Protein AF-0000000080183800 (afdb_homodimer)

Sequence (540 aa):
MGIPVVDNLAEAANAARVVITVLPSIESLNAVCAQLKRCRDRRTRYLVDVSTLPADAKAEAAASLQPAGITLLDCPIIGTSAQAYGRDVVVCASGPRAGIEAIKCVLDTFSKRVEYMGELGAGANMKLVANHLVTVHNAVTAEAINLAQRLGIDPEMAVDVLAGTGASSRQLELRGPMMASGTYKPMTATVATFVKDVDLISELVCATNSPAPLLTTAADLYRAAEAIGFGGHDVSAIHAVYARLPRPHGQHAAVRDHHPEPDGIAHAQRMGIPVVDNLAEAANAARVVITVLPSIESLNAVCAQLKRCRDRRTRYLVDVSTLPADAKAEAAASLQPAGITLLDCPIIGTSAQAYGRDVVVCASGPRAGIEAIKCVLDTFSKRVEYMGELGAGANMKLVANHLVTVHNAVTAEAINLAQRLGIDPEMAVDVLAGTGASSRQLELRGPMMASGTYKPMTATVATFVKDVDLISELVCATNSPAPLLTTAADLYRAAEAIGFGGHDVSAIHAVYARLPRPHGQHAAVRDHHPEPDGIAHAQR

Radius of gyration: 26.42 Å; Cα contacts (8 Å, |Δi|>4): 986; chains: 2; bounding box: 60×90×52 Å

Nearest PDB structures (foldseek):
  3cky-assembly2_D  TM=9.079E-01  e=7.388E-16  unclassified
  3g0o-assembly1_A  TM=9.224E-01  e=1.596E-15  Salmonella enterica subsp. enterica serovar Typhimurium
  3cky-assembly1_A  TM=8.266E-01  e=1.429E-16  unclassified
  6smz-assembly1_B  TM=6.010E-01  e=1.409E-11  Escherichia coli K-12
  6smy-assembly1_D  TM=5.849E-01  e=1.483E-11  Escherichia coli K-12

Solvent-accessible surface area (backbone atoms only — not comparable to full-atom values): 28570 Å² total; per-residue (Å²): 134,76,79,74,85,54,95,50,60,69,66,47,39,54,71,22,48,64,44,79,44,79,47,94,43,70,68,52,49,51,50,52,52,55,52,56,63,64,46,82,65,67,48,41,42,34,38,38,34,37,36,91,51,58,34,68,58,52,52,54,51,30,61,70,31,46,88,66,62,27,44,53,32,31,35,19,59,43,56,47,69,72,30,32,76,68,26,56,16,36,28,29,29,13,21,62,64,70,59,52,62,73,44,41,73,65,54,55,72,35,25,66,41,80,43,79,55,43,56,67,24,39,7,33,50,51,44,42,40,37,48,51,39,35,52,37,46,41,46,48,42,32,43,36,46,48,46,35,45,66,71,68,41,59,40,59,58,49,44,61,58,36,54,75,35,53,38,19,28,43,37,38,63,68,32,33,60,19,42,48,67,28,55,29,57,80,76,76,50,33,27,46,56,50,44,53,48,44,51,55,40,50,51,49,29,60,76,55,69,36,84,48,70,57,54,55,53,37,42,52,47,40,49,50,18,37,73,75,70,38,29,84,33,17,46,41,41,44,29,50,62,58,44,70,46,86,42,90,87,67,62,60,62,67,73,65,54,74,74,80,74,76,84,74,76,79,72,79,79,128,133,77,78,74,84,56,95,50,61,67,68,47,41,56,70,22,50,64,44,78,44,80,45,94,42,70,66,52,49,52,51,51,52,54,52,57,62,65,45,82,65,67,47,41,44,34,39,40,34,36,34,92,53,58,34,67,58,52,51,54,51,29,60,68,30,47,88,68,60,28,44,55,32,31,37,19,60,43,56,47,70,72,31,32,75,68,27,57,17,38,29,28,29,12,19,62,64,69,60,51,63,74,44,40,74,65,54,54,71,36,24,67,40,80,42,82,53,44,54,66,25,38,6,33,51,51,45,42,41,36,48,51,39,33,51,38,47,42,46,47,41,33,43,38,46,49,46,34,44,67,70,69,42,57,39,59,57,49,44,59,57,36,54,76,34,54,39,20,29,44,36,37,63,69,33,31,60,20,43,48,68,32,54,29,57,80,76,76,51,33,28,47,55,52,46,52,50,44,52,54,40,50,51,51,29,60,76,55,69,38,84,48,69,57,54,56,52,34,43,53,48,40,50,50,20,35,73,76,69,38,30,81,31,16,46,41,41,44,28,51,63,57,43,70,45,85,40,90,86,68,62,58,61,67,72,62,64,74,69,72,74,75,85,75,74,81,72,77,79,128

Structure (mmCIF, N/CA/C/O backbone):
data_AF-0000000080183800-model_v1
#
loop_
_entity.id
_entity.type
_entity.pdbx_description
1 polymer Dehydrogenase/oxidoreductase
#
loop_
_atom_site.group_PDB
_atom_site.id
_atom_site.type_symbol
_atom_site.label_atom_id
_atom_site.label_alt_id
_atom_site.label_comp_id
_atom_site.label_asym_id
_atom_site.label_entity_id
_atom_site.label_seq_id
_atom_site.pdbx_PDB_ins_code
_atom_site.Cartn_x
_atom_site.Cartn_y
_atom_site.Cartn_z
_atom_site.occupancy
_atom_site.B_iso_or_equiv
_atom_site.auth_seq_id
_atom_site.auth_comp_id
_atom_site.auth_asym_id
_atom_site.auth_atom_id
_atom_site.pdbx_PDB_model_num
ATOM 1 N N . MET A 1 1 ? -12.547 -18.594 -31.312 1 25.58 1 MET A N 1
ATOM 2 C CA . MET A 1 1 ? -12.305 -19.922 -30.734 1 25.58 1 MET A CA 1
ATOM 3 C C . MET A 1 1 ? -12.57 -19.906 -29.234 1 25.58 1 MET A C 1
ATOM 5 O O . MET A 1 1 ? -11.836 -19.266 -28.469 1 25.58 1 MET A O 1
ATOM 9 N N . GLY A 1 2 ? -13.734 -19.906 -28.875 1 31.36 2 GLY A N 1
ATOM 10 C CA . GLY A 1 2 ? -14.328 -19.719 -27.562 1 31.36 2 GLY A CA 1
ATOM 11 C C . GLY A 1 2 ? -13.883 -20.766 -26.547 1 31.36 2 GLY A C 1
ATOM 12 O O . GLY A 1 2 ? -13.844 -21.953 -26.859 1 31.36 2 GLY A O 1
ATOM 13 N N . ILE A 1 3 ? -12.867 -20.5 -25.734 1 39.16 3 ILE A N 1
ATOM 14 C CA . ILE A 1 3 ? -12.594 -21.469 -24.672 1 39.16 3 ILE A CA 1
ATOM 15 C C . ILE A 1 3 ? -13.898 -21.844 -23.984 1 39.16 3 ILE A C 1
ATOM 17 O O . ILE A 1 3 ? -14.57 -20.984 -23.391 1 39.16 3 ILE A O 1
ATOM 21 N N . PRO A 1 4 ? -14.445 -22.953 -24.359 1 39.62 4 PRO A N 1
ATOM 22 C CA . PRO A 1 4 ? -15.68 -23.328 -23.656 1 39.62 4 PRO A CA 1
ATOM 23 C C . PRO A 1 4 ? -15.477 -23.453 -22.141 1 39.62 4 PRO A C 1
ATOM 25 O O . PRO A 1 4 ? -14.492 -24.031 -21.688 1 39.62 4 PRO A O 1
ATOM 28 N N . VAL A 1 5 ? -15.883 -22.547 -21.422 1 44.22 5 VAL A N 1
ATOM 29 C CA . VAL A 1 5 ? -16.016 -22.734 -19.969 1 44.22 5 VAL A CA 1
ATOM 30 C C . VAL A 1 5 ? -16.938 -23.922 -19.688 1 44.22 5 VAL A C 1
ATOM 32 O O . VAL A 1 5 ? -18.094 -23.953 -20.156 1 44.22 5 VAL A O 1
ATOM 35 N N . VAL A 1 6 ? -16.406 -25.125 -19.703 1 47.06 6 VAL A N 1
ATOM 36 C CA . VAL A 1 6 ? -17.25 -26.297 -19.547 1 47.06 6 VAL A CA 1
ATOM 37 C C . VAL A 1 6 ? -17.359 -26.672 -18.078 1 47.06 6 VAL A C 1
ATOM 39 O O . VAL A 1 6 ? -16.391 -26.531 -17.312 1 47.06 6 VAL A O 1
ATOM 42 N N . ASP A 1 7 ? -18.516 -26.812 -17.641 1 48.28 7 ASP A N 1
ATOM 43 C CA . ASP A 1 7 ? -18.844 -27.266 -16.297 1 48.28 7 ASP A CA 1
ATOM 44 C C . ASP A 1 7 ? -18.328 -28.672 -16.047 1 48.28 7 ASP A C 1
ATOM 46 O O . ASP A 1 7 ? -18.109 -29.078 -14.906 1 48.28 7 ASP A O 1
ATOM 50 N N . ASN A 1 8 ? -18.297 -29.438 -17.188 1 48.94 8 ASN A N 1
ATOM 51 C CA . ASN A 1 8 ? -17.844 -30.828 -17.094 1 48.94 8 ASN A CA 1
ATOM 52 C C . ASN A 1 8 ? -16.484 -31.016 -17.781 1 48.94 8 ASN A C 1
ATOM 54 O O . ASN A 1 8 ? -16.375 -30.891 -19 1 48.94 8 ASN A O 1
ATOM 58 N N . LEU A 1 9 ? -15.477 -31.234 -17.047 1 56.25 9 LEU A N 1
ATOM 59 C CA . LEU A 1 9 ? -14.086 -31.312 -17.469 1 56.25 9 LEU A CA 1
ATOM 60 C C . LEU A 1 9 ? -13.883 -32.438 -18.484 1 56.25 9 LEU A C 1
ATOM 62 O O . LEU A 1 9 ? -13.086 -32.281 -19.422 1 56.25 9 LEU A O 1
ATOM 66 N N . ALA A 1 10 ? -14.633 -33.469 -18.297 1 55.59 10 ALA A N 1
ATOM 67 C CA . ALA A 1 10 ? -14.43 -34.625 -19.203 1 55.59 10 ALA A CA 1
ATOM 68 C C . ALA A 1 10 ? -14.734 -34.219 -20.641 1 55.59 10 ALA A C 1
ATOM 70 O O . ALA A 1 10 ? -13.992 -34.562 -21.562 1 55.59 10 ALA A O 1
ATOM 71 N N . GLU A 1 11 ? -15.797 -33.594 -20.797 1 56.75 11 GLU A N 1
ATOM 72 C CA . GLU A 1 11 ? -16.172 -33.188 -22.141 1 56.75 11 GLU A CA 1
ATOM 73 C C . GLU A 1 11 ? -15.227 -32.125 -22.688 1 56.75 11 GLU A C 1
ATOM 75 O O . GLU A 1 11 ? -14.875 -32.156 -23.859 1 56.75 11 GLU A O 1
ATOM 80 N N . ALA A 1 12 ? -14.734 -31.312 -21.844 1 56.81 12 ALA A N 1
ATOM 81 C CA . ALA A 1 12 ? -13.797 -30.281 -22.25 1 56.81 12 ALA A CA 1
ATOM 82 C C . ALA A 1 12 ? -12.461 -30.875 -22.672 1 56.81 12 ALA A C 1
ATOM 84 O O . ALA A 1 12 ? -11.867 -30.453 -23.672 1 56.81 12 ALA A O 1
ATOM 85 N N . ALA A 1 13 ? -12.125 -31.953 -22 1 58.03 13 ALA A N 1
ATOM 86 C CA . ALA A 1 13 ? -10.828 -32.594 -22.203 1 58.03 13 ALA A CA 1
ATOM 87 C C . ALA A 1 13 ? -10.773 -33.344 -23.531 1 58.03 13 ALA A C 1
ATOM 89 O O . ALA A 1 13 ? -9.727 -33.438 -24.172 1 58.03 13 ALA A O 1
ATOM 90 N N . ASN A 1 14 ? -11.945 -33.938 -23.906 1 59.5 14 ASN A N 1
ATOM 91 C CA . ASN A 1 14 ? -11.945 -34.75 -25.109 1 59.5 14 ASN A CA 1
ATOM 92 C C . ASN A 1 14 ? -11.812 -33.906 -26.375 1 59.5 14 ASN A C 1
ATOM 94 O O . ASN A 1 14 ? -11.406 -34.406 -27.422 1 59.5 14 ASN A O 1
ATOM 98 N N . ALA A 1 15 ? -11.922 -32.656 -26.125 1 63.38 15 ALA A N 1
ATOM 99 C CA . ALA A 1 15 ? -12.031 -31.953 -27.391 1 63.38 15 ALA A CA 1
ATOM 100 C C . ALA A 1 15 ? -11.031 -30.797 -27.469 1 63.38 15 ALA A C 1
ATOM 102 O O . ALA A 1 15 ? -10.828 -30.203 -28.531 1 63.38 15 ALA A O 1
ATOM 103 N N . ALA A 1 16 ? -10.148 -30.672 -26.375 1 79.88 16 ALA A N 1
ATOM 104 C CA . ALA A 1 16 ? -9.414 -29.406 -26.453 1 79.88 16 ALA A CA 1
ATOM 105 C C . ALA A 1 16 ? -7.914 -29.641 -26.344 1 79.88 16 ALA A C 1
ATOM 107 O O . ALA A 1 16 ? -7.461 -30.469 -25.547 1 79.88 16 ALA A O 1
ATOM 108 N N . ARG A 1 17 ? -7.18 -29.125 -27.234 1 86.62 17 ARG A N 1
ATOM 109 C CA . ARG A 1 17 ? -5.723 -29.172 -27.188 1 86.62 17 ARG A CA 1
ATOM 110 C C . ARG A 1 17 ? -5.176 -28.438 -25.984 1 86.62 17 ARG A C 1
ATOM 112 O O . ARG A 1 17 ? -4.125 -28.797 -25.453 1 86.62 17 ARG A O 1
ATOM 119 N N . VAL A 1 18 ? -5.93 -27.438 -25.578 1 89.81 18 VAL A N 1
ATOM 120 C CA . VAL A 1 18 ? -5.566 -26.609 -24.422 1 89.81 18 VAL A CA 1
ATOM 121 C C . VAL A 1 18 ? -6.727 -26.562 -23.438 1 89.81 18 VAL A C 1
ATOM 123 O O . VAL A 1 18 ? -7.867 -26.281 -23.812 1 89.81 18 VAL A O 1
ATOM 126 N N . VAL A 1 19 ? -6.43 -26.891 -22.172 1 88.75 19 VAL A N 1
ATOM 127 C CA . VAL A 1 19 ? -7.406 -26.797 -21.078 1 88.75 19 VAL A CA 1
ATOM 128 C C . VAL A 1 19 ? -6.949 -25.75 -20.078 1 88.75 19 VAL A C 1
ATOM 130 O O . VAL A 1 19 ? -5.82 -25.797 -19.578 1 88.75 19 VAL A O 1
ATOM 133 N N . ILE A 1 20 ? -7.797 -24.719 -19.766 1 91 20 ILE A N 1
ATOM 134 C CA . ILE A 1 20 ? -7.492 -23.688 -18.781 1 91 20 ILE A CA 1
ATOM 135 C C . ILE A 1 20 ? -8.289 -23.953 -17.5 1 91 20 ILE A C 1
ATOM 137 O O . ILE A 1 20 ? -9.5 -24.172 -17.562 1 91 20 ILE A O 1
ATOM 141 N N . THR A 1 21 ? -7.598 -23.969 -16.359 1 90.62 21 THR A N 1
ATOM 142 C CA . THR A 1 21 ? -8.281 -24.234 -15.102 1 90.62 21 THR A CA 1
ATOM 143 C C . THR A 1 21 ? -8.094 -23.078 -14.125 1 90.62 21 THR A C 1
ATOM 145 O O . THR A 1 21 ? -7.027 -22.469 -14.078 1 90.62 21 THR A O 1
ATOM 148 N N . VAL A 1 22 ? -9.133 -22.703 -13.391 1 88.75 22 VAL A N 1
ATOM 149 C CA . VAL A 1 22 ? -9.156 -21.828 -12.234 1 88.75 22 VAL A CA 1
ATOM 150 C C . VAL A 1 22 ? -9.836 -22.516 -11.055 1 88.75 22 VAL A C 1
ATOM 152 O O . VAL A 1 22 ? -11.062 -22.578 -10.992 1 88.75 22 VAL A O 1
ATOM 155 N N . LEU A 1 23 ? -9.016 -23.094 -10.219 1 89.56 23 LEU A N 1
ATOM 156 C CA . LEU A 1 23 ? -9.539 -24.031 -9.227 1 89.56 23 LEU A CA 1
ATOM 157 C C . LEU A 1 23 ? -9.297 -23.5 -7.812 1 89.56 23 LEU A C 1
ATOM 159 O O . LEU A 1 23 ? -8.305 -22.812 -7.559 1 89.56 23 LEU A O 1
ATOM 163 N N . PRO A 1 24 ? -10.102 -23.828 -6.836 1 86.38 24 PRO A N 1
ATOM 164 C CA . PRO A 1 24 ? -10.047 -23.266 -5.488 1 86.38 24 PRO A CA 1
ATOM 165 C C . PRO A 1 24 ? -9.047 -23.984 -4.582 1 86.38 24 PRO A C 1
ATOM 167 O O . PRO A 1 24 ? -8.703 -23.484 -3.512 1 86.38 24 PRO A O 1
ATOM 170 N N . SER A 1 25 ? -8.641 -25.219 -5.047 1 91.12 25 SER A N 1
ATOM 171 C CA . SER A 1 25 ? -7.844 -25.984 -4.102 1 91.12 25 SER A CA 1
ATOM 172 C C . SER A 1 25 ? -6.914 -26.953 -4.828 1 91.12 25 SER A C 1
ATOM 174 O O . SER A 1 25 ? -7.09 -27.219 -6.02 1 91.12 25 SER A O 1
ATOM 176 N N . ILE A 1 26 ? -5.977 -27.438 -4.074 1 94.81 26 ILE A N 1
ATOM 177 C CA . ILE A 1 26 ? -5.051 -28.453 -4.574 1 94.81 26 ILE A CA 1
ATOM 178 C C . ILE A 1 26 ? -5.816 -29.719 -4.93 1 94.81 26 ILE A C 1
ATOM 180 O O . ILE A 1 26 ? -5.543 -30.359 -5.957 1 94.81 26 ILE A O 1
ATOM 184 N N . GLU A 1 27 ? -6.797 -30.047 -4.137 1 94.62 27 GLU A N 1
ATOM 185 C CA . GLU A 1 27 ? -7.617 -31.234 -4.379 1 94.62 27 GLU A CA 1
ATOM 186 C C . GLU A 1 27 ? -8.352 -31.125 -5.715 1 94.62 27 GLU A C 1
ATOM 188 O O . GLU A 1 27 ? -8.43 -32.094 -6.461 1 94.62 27 GLU A O 1
ATOM 193 N N . SER A 1 28 ? -8.812 -29.969 -6.004 1 92.38 28 SER A N 1
ATOM 194 C CA . SER A 1 28 ? -9.516 -29.75 -7.266 1 92.38 28 SER A CA 1
ATOM 195 C C . SER A 1 28 ? -8.57 -29.906 -8.453 1 92.38 28 SER A C 1
ATOM 197 O O . SER A 1 28 ? -8.953 -30.469 -9.484 1 92.38 28 SER A O 1
ATOM 199 N N . LEU A 1 29 ? -7.387 -29.406 -8.305 1 94.06 29 LEU A N 1
ATOM 200 C CA . LEU A 1 29 ? -6.402 -29.547 -9.375 1 94.06 29 LEU A CA 1
ATOM 201 C C . LEU A 1 29 ? -6.047 -31.016 -9.602 1 94.06 29 LEU A C 1
ATOM 203 O O . LEU A 1 29 ? -6.008 -31.469 -10.742 1 94.06 29 LEU A O 1
ATOM 207 N N . ASN A 1 30 ? -5.836 -31.734 -8.516 1 95.69 30 ASN A N 1
ATOM 208 C CA . ASN A 1 30 ? -5.52 -33.156 -8.609 1 95.69 30 ASN A CA 1
ATOM 209 C C . ASN A 1 30 ? -6.645 -33.938 -9.273 1 95.69 30 ASN A C 1
ATOM 211 O O . ASN A 1 30 ? -6.391 -34.844 -10.055 1 95.69 30 ASN A O 1
ATOM 215 N N . ALA A 1 31 ? -7.84 -33.531 -8.953 1 92.56 31 ALA A N 1
ATOM 216 C CA . ALA A 1 31 ? -8.992 -34.188 -9.547 1 92.56 31 ALA A CA 1
ATOM 217 C C . ALA A 1 31 ? -9.039 -33.969 -11.055 1 92.56 31 ALA A C 1
ATOM 219 O O . ALA A 1 31 ? -9.32 -34.906 -11.82 1 92.56 31 ALA A O 1
ATOM 220 N N . VAL A 1 32 ? -8.781 -32.781 -11.477 1 90.06 32 VAL A N 1
ATOM 221 C CA . VAL A 1 32 ? -8.758 -32.469 -12.898 1 90.06 32 VAL A CA 1
ATOM 222 C C . VAL A 1 32 ? -7.645 -33.25 -13.594 1 90.06 32 VAL A C 1
ATOM 224 O O . VAL A 1 32 ? -7.852 -33.812 -14.672 1 90.06 32 VAL A O 1
ATOM 227 N N . CYS A 1 33 ? -6.504 -33.344 -12.992 1 93.12 33 CYS A N 1
ATOM 228 C CA . CYS A 1 33 ? -5.387 -34.125 -13.555 1 93.12 33 CYS A CA 1
ATOM 229 C C . CYS A 1 33 ? -5.754 -35.594 -13.719 1 93.12 33 CYS A C 1
ATOM 231 O O . CYS A 1 33 ? -5.473 -36.188 -14.758 1 93.12 33 CYS A O 1
ATOM 233 N N . ALA A 1 34 ? -6.406 -36.125 -12.711 1 91.88 34 ALA A N 1
ATOM 234 C CA . ALA A 1 34 ? -6.82 -37.531 -12.766 1 91.88 34 ALA A CA 1
ATOM 235 C C . ALA A 1 34 ? -7.797 -37.75 -13.914 1 91.88 34 ALA A C 1
ATOM 237 O O . ALA A 1 34 ? -7.711 -38.781 -14.602 1 91.88 34 ALA A O 1
ATOM 238 N N . GLN A 1 35 ? -8.625 -36.844 -14.094 1 87.38 35 GLN A N 1
ATOM 239 C CA . GLN A 1 35 ? -9.609 -36.938 -15.164 1 87.38 35 GLN A CA 1
ATOM 240 C C . GLN A 1 35 ? -8.945 -36.844 -16.531 1 87.38 35 GLN A C 1
ATOM 242 O O . GLN A 1 35 ? -9.281 -37.625 -17.438 1 87.38 35 GLN A O 1
ATOM 247 N N . LEU A 1 36 ? -8.031 -35.969 -16.672 1 87.38 36 LEU A N 1
ATOM 248 C CA . LEU A 1 36 ? -7.344 -35.781 -17.953 1 87.38 36 LEU A CA 1
ATOM 249 C C . LEU A 1 36 ? -6.527 -37.031 -18.312 1 87.38 36 LEU A C 1
ATOM 251 O O . LEU A 1 36 ? -6.449 -37.406 -19.484 1 87.38 36 LEU A O 1
ATOM 255 N N . LYS A 1 37 ? -5.996 -37.656 -17.312 1 88.56 37 LYS A N 1
ATOM 256 C CA . LYS A 1 37 ? -5.164 -38.844 -17.531 1 88.56 37 LYS A CA 1
ATOM 257 C C . LYS A 1 37 ? -6.012 -40.031 -17.969 1 88.56 37 LYS A C 1
ATOM 259 O O . LYS A 1 37 ? -5.52 -40.938 -18.656 1 88.56 37 LYS A O 1
ATOM 264 N N . ARG A 1 38 ? -7.258 -39.969 -17.641 1 85.56 38 ARG A N 1
ATOM 265 C CA . ARG A 1 38 ? -8.141 -41.094 -17.938 1 85.56 38 ARG A CA 1
ATOM 266 C C . ARG A 1 38 ? -8.797 -40.938 -19.312 1 85.56 38 ARG A C 1
ATOM 268 O O . ARG A 1 38 ? -9.375 -41.906 -19.828 1 85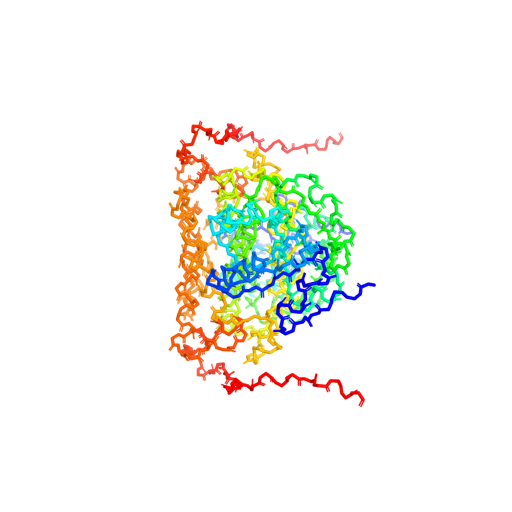.56 38 ARG A O 1
ATOM 275 N N . CYS A 1 39 ? -8.609 -39.781 -19.812 1 78.62 39 CYS A N 1
ATOM 276 C CA . CYS A 1 39 ? -9.258 -39.531 -21.094 1 78.62 39 CYS A CA 1
ATOM 277 C C . CYS A 1 39 ? -8.57 -40.344 -22.188 1 78.62 39 CYS A C 1
ATOM 279 O O . CYS A 1 39 ? -7.355 -40.25 -22.375 1 78.62 39 CYS A O 1
ATOM 281 N N . ARG A 1 40 ? -9.258 -41.281 -22.891 1 64.12 40 ARG A N 1
ATOM 282 C CA . ARG A 1 40 ? -8.773 -42.219 -23.906 1 64.12 40 ARG A CA 1
ATOM 283 C C . ARG A 1 40 ? -8.414 -41.5 -25.203 1 64.12 40 ARG A C 1
ATOM 285 O O . ARG A 1 40 ? -7.445 -41.844 -25.859 1 64.12 40 ARG A O 1
ATOM 292 N N . ASP A 1 41 ? -9.273 -40.625 -25.625 1 62.94 41 ASP A N 1
ATOM 293 C CA . ASP A 1 41 ? -9.016 -39.906 -26.875 1 62.94 41 ASP A CA 1
ATOM 294 C C . ASP A 1 41 ? -8.312 -38.562 -26.594 1 62.94 41 ASP A C 1
ATOM 296 O O . ASP A 1 41 ? -8.867 -37.5 -26.859 1 62.94 41 ASP A O 1
ATOM 300 N N . ARG A 1 42 ? -7.125 -38.656 -26.156 1 69.19 42 ARG A N 1
ATOM 301 C CA . ARG A 1 42 ? -6.441 -37.531 -25.562 1 69.19 42 ARG A CA 1
ATOM 302 C C . ARG A 1 42 ? -5.93 -36.562 -26.625 1 69.19 42 ARG A C 1
ATOM 304 O O . ARG A 1 42 ? -5.117 -36.938 -27.469 1 69.19 42 ARG A O 1
ATOM 311 N N . ARG A 1 43 ? -6.633 -35.469 -26.703 1 82.56 43 ARG A N 1
ATOM 312 C CA . ARG A 1 43 ? -6.18 -34.406 -27.594 1 82.56 43 ARG A CA 1
ATOM 313 C C . ARG A 1 43 ? -5.461 -33.312 -26.812 1 82.56 43 ARG A C 1
ATOM 315 O O . ARG A 1 43 ? -4.719 -32.531 -27.391 1 82.56 43 ARG A O 1
ATOM 322 N N . THR A 1 44 ? -5.562 -33.438 -25.484 1 87.62 44 THR A N 1
ATOM 323 C CA . THR A 1 44 ? -5.023 -32.344 -24.656 1 87.62 44 THR A CA 1
ATOM 324 C C . THR A 1 44 ? -3.498 -32.438 -24.609 1 87.62 44 THR A C 1
ATOM 326 O O . THR A 1 44 ? -2.93 -33.469 -24.312 1 87.62 44 THR A O 1
ATOM 329 N N . ARG A 1 45 ? -2.871 -31.328 -24.922 1 91.75 45 ARG A N 1
ATOM 330 C CA . ARG A 1 45 ? -1.416 -31.234 -24.906 1 91.75 45 ARG A CA 1
ATOM 331 C C . ARG A 1 45 ? -0.948 -30.359 -23.75 1 91.75 45 ARG A C 1
ATOM 333 O O . ARG A 1 45 ? 0.11 -30.594 -23.156 1 91.75 45 ARG A O 1
ATOM 340 N N . TYR A 1 46 ? -1.798 -29.344 -23.453 1 94 46 TYR A N 1
ATOM 341 C CA . TYR A 1 46 ? -1.415 -28.375 -22.438 1 94 46 TYR A CA 1
ATOM 342 C C . TYR A 1 46 ? -2.535 -28.188 -21.422 1 94 46 TYR A C 1
ATOM 344 O O . TYR A 1 46 ? -3.695 -28 -21.797 1 94 46 TYR A O 1
ATOM 352 N N . LEU A 1 47 ? -2.189 -28.297 -20.156 1 93.69 47 LEU A N 1
ATOM 353 C CA . LEU A 1 47 ? -3.025 -27.812 -19.062 1 93.69 47 LEU A CA 1
ATOM 354 C C . LEU A 1 47 ? -2.496 -26.484 -18.531 1 93.69 47 LEU A C 1
ATOM 356 O O . LEU A 1 47 ? -1.406 -26.438 -17.953 1 93.69 47 LEU A O 1
ATOM 360 N N . VAL A 1 48 ? -3.24 -25.406 -18.797 1 95.75 48 VAL A N 1
ATOM 361 C CA . VAL A 1 48 ? -2.896 -24.062 -18.312 1 95.75 48 VAL A CA 1
ATOM 362 C C . VAL A 1 48 ? -3.641 -23.781 -17.016 1 95.75 48 VAL A C 1
ATOM 364 O O . VAL A 1 48 ? -4.848 -23.516 -17.031 1 95.75 48 VAL A O 1
ATOM 367 N N . ASP A 1 49 ? -2.896 -23.734 -15.93 1 95.69 49 ASP A N 1
ATOM 368 C CA . ASP A 1 49 ? -3.539 -23.516 -14.641 1 95.69 49 ASP A CA 1
ATOM 369 C C . ASP A 1 49 ? -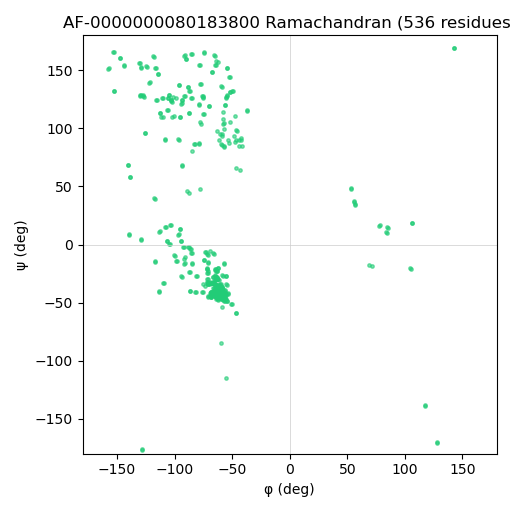3.338 -22.078 -14.164 1 95.69 49 ASP A C 1
ATOM 371 O O . ASP A 1 49 ? -2.203 -21.641 -13.969 1 95.69 49 ASP A O 1
ATOM 375 N N . VAL A 1 50 ? -4.414 -21.422 -13.891 1 94.44 50 VAL A N 1
ATOM 376 C CA . VAL A 1 50 ? -4.379 -20.031 -13.484 1 94.44 50 VAL A CA 1
ATOM 377 C C . VAL A 1 50 ? -4.684 -19.906 -11.992 1 94.44 50 VAL A C 1
ATOM 379 O O . VAL A 1 50 ? -4.652 -18.812 -11.43 1 94.44 50 VAL A O 1
ATOM 382 N N . SER A 1 51 ? -4.863 -21.047 -11.312 1 92.25 51 SER A N 1
ATOM 383 C CA . SER A 1 51 ? -5.277 -21.078 -9.914 1 92.25 51 SER A CA 1
ATOM 384 C C . SER A 1 51 ? -4.184 -20.516 -9.008 1 92.25 51 SER A C 1
ATOM 386 O O . SER A 1 51 ? -2.996 -20.609 -9.336 1 92.25 51 SER A O 1
ATOM 388 N N . THR A 1 52 ? -4.641 -19.906 -7.91 1 92.94 52 THR A N 1
ATOM 389 C CA . THR A 1 52 ? -3.707 -19.469 -6.875 1 92.94 52 THR A CA 1
ATOM 390 C C . THR A 1 52 ? -3.355 -20.625 -5.945 1 92.94 52 THR A C 1
ATOM 392 O O . THR A 1 52 ? -4.016 -20.828 -4.926 1 92.94 52 THR A O 1
ATOM 395 N N . LEU A 1 53 ? -2.352 -21.406 -6.324 1 95 53 LEU A N 1
ATOM 396 C CA . LEU A 1 53 ? -1.864 -22.578 -5.586 1 95 53 LEU A CA 1
ATOM 397 C C . LEU A 1 53 ? -0.348 -22.516 -5.434 1 95 53 LEU A C 1
ATOM 399 O O . LEU A 1 53 ? 0.336 -21.859 -6.211 1 95 53 LEU A O 1
ATOM 403 N N . PRO A 1 54 ? 0.19 -23.188 -4.422 1 95.94 54 PRO A N 1
ATOM 404 C CA . PRO A 1 54 ? 1.639 -23.172 -4.199 1 95.94 54 PRO A CA 1
ATOM 405 C C . PRO A 1 54 ? 2.416 -23.828 -5.336 1 95.94 54 PRO A C 1
ATOM 407 O O . PRO A 1 54 ? 1.903 -24.75 -5.996 1 95.94 54 PRO A O 1
ATOM 410 N N . ALA A 1 55 ? 3.625 -23.422 -5.492 1 96.69 55 ALA A N 1
ATOM 411 C CA . ALA A 1 55 ? 4.516 -23.922 -6.531 1 96.69 55 ALA A CA 1
ATOM 412 C C . ALA A 1 55 ? 4.691 -25.438 -6.414 1 96.69 55 ALA A C 1
ATOM 414 O O . ALA A 1 55 ? 4.746 -26.141 -7.422 1 96.69 55 ALA A O 1
ATOM 415 N N . ASP A 1 56 ? 4.77 -25.938 -5.219 1 96.06 56 ASP A N 1
ATOM 416 C CA . ASP A 1 56 ? 4.973 -27.375 -5.008 1 96.06 56 ASP A CA 1
ATOM 417 C C . ASP A 1 56 ? 3.771 -28.172 -5.496 1 96.06 56 ASP A C 1
ATOM 419 O O . ASP A 1 56 ? 3.93 -29.266 -6.039 1 96.06 56 ASP A O 1
ATOM 423 N N . ALA A 1 57 ? 2.611 -27.641 -5.305 1 96.25 57 ALA A N 1
ATOM 424 C CA . ALA A 1 57 ? 1.404 -28.297 -5.797 1 96.25 57 ALA A CA 1
ATOM 425 C C . ALA A 1 57 ? 1.398 -28.359 -7.32 1 96.25 57 ALA A C 1
ATOM 427 O O . ALA A 1 57 ? 0.993 -29.375 -7.902 1 96.25 57 ALA A O 1
ATOM 428 N N . LYS A 1 58 ? 1.811 -27.281 -7.93 1 97.25 58 LYS A N 1
ATOM 429 C CA . LYS A 1 58 ? 1.913 -27.234 -9.383 1 97.25 58 LYS A CA 1
ATOM 430 C C . LYS A 1 58 ? 2.912 -28.266 -9.891 1 97.25 58 LYS A C 1
ATOM 432 O O . LYS A 1 58 ? 2.658 -28.953 -10.898 1 97.25 58 LYS A O 1
ATOM 437 N N . ALA A 1 59 ? 4.023 -28.422 -9.25 1 97.25 59 ALA A N 1
ATOM 438 C CA . ALA A 1 59 ? 5.062 -29.359 -9.633 1 97.25 59 ALA A CA 1
ATOM 439 C C . ALA A 1 59 ? 4.562 -30.797 -9.523 1 97.25 59 ALA A C 1
ATOM 441 O O . ALA A 1 59 ? 4.816 -31.625 -10.406 1 97.25 59 ALA A O 1
ATOM 442 N N . GLU A 1 60 ? 3.908 -31.062 -8.461 1 97.62 60 GLU A N 1
ATOM 443 C CA . GLU A 1 60 ? 3.359 -32.406 -8.258 1 97.62 60 GLU A CA 1
ATOM 444 C C . GLU A 1 60 ? 2.332 -32.75 -9.336 1 97.62 60 GLU A C 1
ATOM 446 O O . GLU A 1 60 ? 2.328 -33.844 -9.867 1 97.62 60 GLU A O 1
ATOM 451 N N . ALA A 1 61 ? 1.499 -31.812 -9.641 1 97.62 61 ALA A N 1
ATOM 452 C CA . ALA A 1 61 ? 0.499 -32 -10.688 1 97.62 61 ALA A CA 1
ATOM 453 C C . ALA A 1 61 ? 1.162 -32.25 -12.047 1 97.62 61 ALA A C 1
ATOM 455 O O . ALA A 1 61 ? 0.762 -33.125 -12.797 1 97.62 61 ALA A O 1
ATOM 456 N N . ALA A 1 62 ? 2.133 -31.453 -12.344 1 97.88 62 ALA A N 1
ATOM 457 C CA . ALA A 1 62 ? 2.861 -31.578 -13.602 1 97.88 62 ALA A CA 1
ATOM 458 C C . ALA A 1 62 ? 3.479 -32.969 -13.734 1 97.88 62 ALA A C 1
ATOM 460 O O . ALA A 1 62 ? 3.395 -33.594 -14.797 1 97.88 62 ALA A O 1
ATOM 461 N N . ALA A 1 63 ? 4.109 -33.438 -12.633 1 97.62 63 ALA A N 1
ATOM 462 C CA . ALA A 1 63 ? 4.727 -34.75 -12.625 1 97.62 63 ALA A CA 1
ATOM 463 C C . ALA A 1 63 ? 3.693 -35.844 -12.875 1 97.62 63 ALA A C 1
ATOM 465 O O . ALA A 1 63 ? 3.971 -36.812 -13.57 1 97.62 63 ALA A O 1
ATOM 466 N N . SER A 1 64 ? 2.541 -35.688 -12.375 1 96.88 64 SER A N 1
ATOM 467 C CA . SER A 1 64 ? 1.487 -36.688 -12.508 1 96.88 64 SER A CA 1
ATOM 468 C C . SER A 1 64 ? 0.972 -36.75 -13.945 1 96.88 64 SER A C 1
ATOM 470 O O . SER A 1 64 ? 0.452 -37.781 -14.367 1 96.88 64 SER A O 1
ATOM 472 N N . LEU A 1 65 ? 1.108 -35.688 -14.703 1 95.69 65 LEU A N 1
ATOM 473 C CA . LEU A 1 65 ? 0.551 -35.594 -16.047 1 95.69 65 LEU A CA 1
ATOM 474 C C . LEU A 1 65 ? 1.56 -36.062 -17.094 1 95.69 65 LEU A C 1
ATOM 476 O O . LEU A 1 65 ? 1.189 -36.344 -18.219 1 95.69 65 LEU A O 1
ATOM 480 N N . GLN A 1 66 ? 2.803 -36.125 -16.703 1 94.62 66 GLN A N 1
ATOM 481 C CA . GLN A 1 66 ? 3.896 -36.406 -17.641 1 94.62 66 GLN A CA 1
ATOM 482 C C . GLN A 1 66 ? 3.682 -37.719 -18.375 1 94.62 66 GLN A C 1
ATOM 484 O O . GLN A 1 66 ? 3.848 -37.781 -19.594 1 94.62 66 GLN A O 1
ATOM 489 N N . PRO A 1 67 ? 3.217 -38.812 -17.672 1 93.62 67 PRO A N 1
ATOM 490 C CA . PRO A 1 67 ? 3.025 -40.094 -18.344 1 93.62 67 PRO A CA 1
ATOM 491 C C . PRO A 1 67 ? 1.937 -40.031 -19.422 1 93.62 67 PRO A C 1
ATOM 493 O O . PRO A 1 67 ? 1.949 -40.812 -20.359 1 93.62 67 PRO A O 1
ATOM 496 N N . ALA A 1 68 ? 1.068 -39.094 -19.297 1 92.38 68 ALA A N 1
ATOM 497 C CA . ALA A 1 68 ? -0.03 -38.969 -20.25 1 92.38 68 ALA A CA 1
ATOM 498 C C . ALA A 1 68 ? 0.344 -38.031 -21.391 1 92.38 68 ALA A C 1
ATOM 500 O O . ALA A 1 68 ? -0.468 -37.781 -22.281 1 92.38 68 ALA A O 1
ATOM 501 N N . GLY A 1 69 ? 1.561 -37.438 -21.328 1 93.75 69 GLY A N 1
ATOM 502 C CA . GLY A 1 69 ? 2.021 -36.562 -22.391 1 93.75 69 GLY A CA 1
ATOM 503 C C . GLY A 1 69 ? 1.411 -35.188 -22.312 1 93.75 69 GLY A C 1
ATOM 504 O O . GLY A 1 69 ? 1.365 -34.469 -23.312 1 93.75 69 GLY A O 1
ATOM 505 N N . ILE A 1 70 ? 0.846 -34.812 -21.203 1 94.25 70 ILE A N 1
ATOM 506 C CA . ILE A 1 70 ? 0.234 -33.5 -21.016 1 94.25 70 ILE A CA 1
ATOM 507 C C . ILE A 1 70 ? 1.192 -32.594 -20.234 1 94.25 70 ILE A C 1
ATOM 509 O O . ILE A 1 70 ? 1.737 -33 -19.203 1 94.25 70 ILE A O 1
ATOM 513 N N . THR A 1 71 ? 1.478 -31.406 -20.781 1 97 71 THR A N 1
ATOM 514 C CA . THR A 1 71 ? 2.348 -30.422 -20.125 1 97 71 THR A CA 1
ATOM 515 C C . THR A 1 71 ? 1.528 -29.438 -19.312 1 97 71 THR A C 1
ATOM 517 O O . THR A 1 71 ? 0.634 -28.766 -19.844 1 97 71 THR A O 1
ATOM 520 N N . LEU A 1 72 ? 1.812 -29.375 -18 1 97.75 72 LEU A N 1
ATOM 521 C CA . LEU A 1 72 ? 1.188 -28.344 -17.172 1 97.75 72 LEU A CA 1
ATOM 522 C C . LEU A 1 72 ? 1.977 -27.047 -17.219 1 97.75 72 LEU A C 1
ATOM 524 O O . LEU A 1 72 ? 3.203 -27.047 -17.094 1 97.75 72 LEU A O 1
ATOM 528 N N . LEU A 1 73 ? 1.316 -25.969 -17.547 1 98.25 73 LEU A N 1
ATOM 529 C CA . LEU A 1 73 ? 1.855 -24.625 -17.5 1 98.25 73 LEU A CA 1
ATOM 530 C C . LEU A 1 73 ? 1.203 -23.812 -16.391 1 98.25 73 LEU A C 1
ATOM 532 O O . LEU A 1 73 ? -0.024 -23.781 -16.266 1 98.25 73 LEU A O 1
ATOM 536 N N . ASP A 1 74 ? 1.977 -23.25 -15.531 1 98.25 74 ASP A N 1
ATOM 537 C CA . ASP A 1 74 ? 1.542 -22.391 -14.43 1 98.25 74 ASP A CA 1
ATOM 538 C C . ASP A 1 74 ? 1.424 -20.938 -14.891 1 98.25 74 ASP A C 1
ATOM 540 O O . ASP A 1 74 ? 2.434 -20.266 -15.133 1 98.25 74 ASP A O 1
ATOM 544 N N . CYS A 1 75 ? 0.165 -20.422 -14.914 1 97.5 75 CYS A N 1
ATOM 545 C CA . CYS A 1 75 ? -0.068 -19.109 -15.516 1 97.5 75 CYS A CA 1
ATOM 546 C C . CYS A 1 75 ? -1.041 -18.297 -14.68 1 97.5 75 CYS A C 1
ATOM 548 O O . CYS A 1 75 ? -2.035 -17.781 -15.195 1 97.5 75 CYS A O 1
ATOM 550 N N . PRO A 1 76 ? -0.685 -18.094 -13.453 1 96.69 76 PRO A N 1
ATOM 551 C CA . PRO A 1 76 ? -1.581 -17.266 -12.648 1 96.69 76 PRO A CA 1
ATOM 552 C C . PRO A 1 76 ? -1.686 -15.836 -13.172 1 96.69 76 PRO A C 1
ATOM 554 O O . PRO A 1 76 ? -0.833 -15.391 -13.945 1 96.69 76 PRO A O 1
ATOM 557 N N . ILE A 1 77 ? -2.797 -15.219 -12.789 1 94.38 77 ILE A N 1
ATOM 558 C CA . ILE A 1 77 ? -3.029 -13.852 -13.227 1 94.38 77 ILE A CA 1
ATOM 559 C C . ILE A 1 77 ? -3.012 -12.914 -12.023 1 94.38 77 ILE A C 1
ATOM 561 O O . ILE A 1 77 ? -3.334 -13.328 -10.906 1 94.38 77 ILE A O 1
ATOM 565 N N . ILE A 1 78 ? -2.568 -11.758 -12.211 1 94.06 78 ILE A N 1
ATOM 566 C CA . ILE A 1 78 ? -2.695 -10.68 -11.227 1 94.06 78 ILE A CA 1
ATOM 567 C C . ILE A 1 78 ? -3.748 -9.68 -11.703 1 94.06 78 ILE A C 1
ATOM 569 O O . ILE A 1 78 ? -3.564 -9.008 -12.719 1 94.06 78 ILE A O 1
ATOM 573 N N . GLY A 1 79 ? -4.789 -9.562 -10.992 1 88.69 79 GLY A N 1
ATOM 574 C CA . GLY A 1 79 ? -5.949 -8.75 -11.32 1 88.69 79 GLY A CA 1
ATOM 575 C C . GLY A 1 79 ? -7.262 -9.398 -10.914 1 88.69 79 GLY A C 1
ATOM 576 O O . GLY A 1 79 ? -7.293 -10.562 -10.516 1 88.69 79 GLY A O 1
ATOM 577 N N . THR A 1 80 ? -8.328 -8.609 -10.984 1 78.81 80 THR A N 1
ATOM 578 C CA . THR A 1 80 ? -9.648 -9.102 -10.609 1 78.81 80 THR A CA 1
ATOM 579 C C . THR A 1 80 ? -10.312 -9.812 -11.781 1 78.81 80 THR A C 1
ATOM 581 O O . THR A 1 80 ? -9.844 -9.711 -12.922 1 78.81 80 THR A O 1
ATOM 584 N N . SER A 1 81 ? -11.328 -10.547 -11.422 1 75.19 81 SER A N 1
ATOM 585 C CA . SER A 1 81 ? -12.109 -11.195 -12.477 1 75.19 81 SER A CA 1
ATOM 586 C C . SER A 1 81 ? -12.688 -10.164 -13.445 1 75.19 81 SER A C 1
ATOM 588 O O . SER A 1 81 ? -12.734 -10.398 -14.656 1 75.19 81 SER A O 1
ATOM 590 N N . ALA A 1 82 ? -13.102 -9.062 -12.883 1 74.5 82 ALA A N 1
ATOM 591 C CA . ALA A 1 82 ? -13.633 -7.988 -13.727 1 74.5 82 ALA A CA 1
ATOM 592 C C . ALA A 1 82 ? -12.57 -7.473 -14.688 1 74.5 82 ALA A C 1
ATOM 594 O O . ALA A 1 82 ? -12.852 -7.215 -15.859 1 74.5 82 ALA A O 1
ATOM 595 N N . GLN A 1 83 ? -11.414 -7.398 -14.273 1 80.5 83 GLN A N 1
ATOM 596 C CA . GLN A 1 83 ? -10.312 -6.922 -15.102 1 80.5 83 GLN A CA 1
ATOM 597 C C . GLN A 1 83 ? -9.961 -7.941 -16.188 1 80.5 83 GLN A C 1
ATOM 599 O O . GLN A 1 83 ? -9.539 -7.574 -17.281 1 80.5 83 GLN A O 1
ATOM 604 N N . ALA A 1 84 ? -10.102 -9.219 -15.852 1 76.19 84 ALA A N 1
ATOM 605 C CA . ALA A 1 84 ? -9.812 -10.273 -16.812 1 76.19 84 ALA A CA 1
ATOM 606 C C . ALA A 1 84 ? -10.766 -10.203 -18.016 1 76.19 84 ALA A C 1
ATOM 608 O O . ALA A 1 84 ? -10.359 -10.422 -19.156 1 76.19 84 ALA A O 1
ATOM 609 N N . TYR A 1 85 ? -11.992 -9.852 -17.688 1 78.5 85 TYR A N 1
ATOM 610 C CA . TYR A 1 85 ? -12.984 -9.688 -18.75 1 78.5 85 TYR A CA 1
ATOM 611 C C . TYR A 1 85 ? -12.594 -8.555 -19.688 1 78.5 85 TYR A C 1
ATOM 613 O O . TYR A 1 85 ? -12.828 -8.641 -20.906 1 78.5 85 TYR A O 1
ATOM 621 N N . GLY A 1 86 ? -11.914 -7.578 -19.219 1 83.44 86 GLY A N 1
ATOM 622 C CA . GLY A 1 86 ? -11.469 -6.441 -20.016 1 83.44 86 GLY A CA 1
ATOM 623 C C . GLY A 1 86 ? -10.047 -6.598 -20.531 1 83.44 86 GLY A C 1
ATOM 624 O O . GLY A 1 86 ? -9.453 -5.637 -21.016 1 83.44 86 GLY A O 1
ATOM 625 N N . ARG A 1 87 ? -9.516 -7.781 -20.438 1 88.06 87 ARG A N 1
ATOM 626 C CA . ARG A 1 87 ? -8.156 -8.109 -20.859 1 88.06 87 ARG A CA 1
ATOM 627 C C . ARG A 1 87 ? -7.141 -7.207 -20.172 1 88.06 87 ARG A C 1
ATOM 629 O O . ARG A 1 87 ? -6.156 -6.789 -20.781 1 88.06 87 ARG A O 1
ATOM 636 N N . ASP A 1 88 ? -7.414 -6.914 -18.953 1 89.44 88 ASP A N 1
ATOM 637 C CA . ASP A 1 88 ? -6.586 -5.973 -18.203 1 89.44 88 ASP A CA 1
ATOM 638 C C . ASP A 1 88 ? -5.922 -6.652 -17.016 1 89.44 88 ASP A C 1
ATOM 640 O O . ASP A 1 88 ? -5.949 -6.125 -15.898 1 89.44 88 ASP A O 1
ATOM 644 N N . VAL A 1 89 ? -5.488 -7.91 -17.281 1 93.5 89 VAL A N 1
ATOM 645 C CA . VAL A 1 89 ? -4.734 -8.602 -16.25 1 93.5 89 VAL A CA 1
ATOM 646 C C . VAL A 1 89 ? -3.328 -8.922 -16.75 1 93.5 89 VAL A C 1
ATOM 648 O O . VAL A 1 89 ? -3.057 -8.836 -17.953 1 93.5 89 VAL A O 1
ATOM 651 N N . VAL A 1 90 ? -2.461 -9.195 -15.812 1 96.44 90 VAL A N 1
ATOM 652 C CA . VAL A 1 90 ? -1.109 -9.648 -16.125 1 96.44 90 VAL A CA 1
ATOM 653 C C . VAL A 1 90 ? -0.98 -11.141 -15.844 1 96.44 90 VAL A C 1
ATOM 655 O O . VAL A 1 90 ? -1.333 -11.609 -14.758 1 96.44 90 VAL A O 1
ATOM 658 N N . VAL A 1 91 ? -0.533 -11.883 -16.875 1 97 91 VAL A N 1
ATOM 659 C CA . VAL A 1 91 ? -0.276 -13.312 -16.688 1 97 91 VAL A CA 1
ATOM 660 C C . VAL A 1 91 ? 1.188 -13.531 -16.328 1 97 91 VAL A C 1
ATOM 662 O O . VAL A 1 91 ? 2.09 -13.055 -17.016 1 97 91 VAL A O 1
ATOM 665 N N . CYS A 1 92 ? 1.449 -14.18 -15.211 1 98 92 CYS A N 1
ATOM 666 C CA . CYS A 1 92 ? 2.785 -14.633 -14.828 1 98 92 CYS A CA 1
ATOM 667 C C . CYS A 1 92 ? 3.004 -16.094 -15.227 1 98 92 CYS A C 1
ATOM 669 O O . CYS A 1 92 ? 2.795 -17 -14.422 1 98 92 CYS A O 1
ATOM 671 N N . ALA A 1 93 ? 3.506 -16.266 -16.438 1 98.5 93 ALA A N 1
ATOM 672 C CA . ALA A 1 93 ? 3.588 -17.594 -17.016 1 98.5 93 ALA A CA 1
ATOM 673 C C . ALA A 1 93 ? 4.898 -18.281 -16.641 1 98.5 93 ALA A C 1
ATOM 675 O O . ALA A 1 93 ? 5.957 -17.656 -16.641 1 98.5 93 ALA A O 1
ATOM 676 N N . SER A 1 94 ? 4.793 -19.562 -16.266 1 98.44 94 SER A N 1
ATOM 677 C CA . SER A 1 94 ? 5.996 -20.328 -15.953 1 98.44 94 SER A CA 1
ATOM 678 C C . SER A 1 94 ? 5.867 -21.781 -16.406 1 98.44 94 SER A C 1
ATOM 680 O O . SER A 1 94 ? 4.758 -22.297 -16.531 1 98.44 94 SER A O 1
ATOM 682 N N . GLY A 1 95 ? 6.949 -22.438 -16.672 1 98 95 GLY A N 1
ATOM 683 C CA . GLY A 1 95 ? 7.059 -23.75 -17.266 1 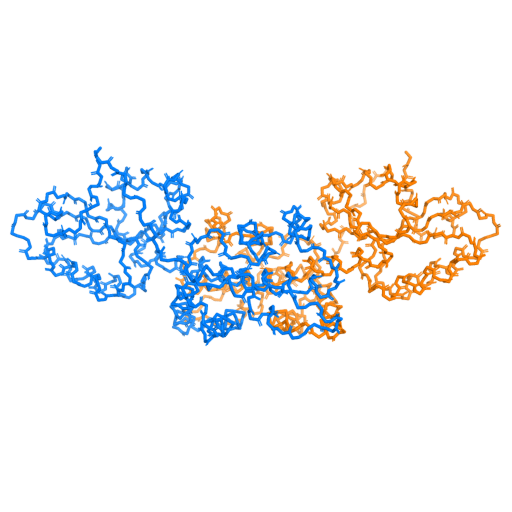98 95 GLY A CA 1
ATOM 684 C C . GLY A 1 95 ? 7.984 -23.781 -18.469 1 98 95 GLY A C 1
ATOM 685 O O . GLY A 1 95 ? 8.727 -22.828 -18.719 1 98 95 GLY A O 1
ATOM 686 N N . PRO A 1 96 ? 7.98 -24.938 -19.219 1 97.81 96 PRO A N 1
ATOM 687 C CA . PRO A 1 96 ? 8.812 -24.984 -20.422 1 97.81 96 PRO A CA 1
ATOM 688 C C . PRO A 1 96 ? 8.5 -23.844 -21.391 1 97.81 96 PRO A C 1
ATOM 690 O O . PRO A 1 96 ? 7.336 -23.656 -21.766 1 97.81 96 PRO A O 1
ATOM 693 N N . ARG A 1 97 ? 9.492 -23.109 -21.781 1 97.62 97 ARG A N 1
ATOM 694 C CA . ARG A 1 97 ? 9.344 -21.938 -22.625 1 97.62 97 ARG A CA 1
ATOM 695 C C . ARG A 1 97 ? 8.57 -22.266 -23.906 1 97.62 97 ARG A C 1
ATOM 697 O O . ARG A 1 97 ? 7.711 -21.5 -24.344 1 97.62 97 ARG A O 1
ATOM 704 N N . ALA A 1 98 ? 8.922 -23.422 -24.469 1 97.62 98 ALA A N 1
ATOM 705 C CA . ALA A 1 98 ? 8.266 -23.844 -25.703 1 97.62 98 ALA A CA 1
ATOM 706 C C . ALA A 1 98 ? 6.762 -24 -25.5 1 97.62 98 ALA A C 1
ATOM 708 O O . ALA A 1 98 ? 5.973 -23.688 -26.391 1 97.62 98 ALA A O 1
ATOM 709 N N . GLY A 1 99 ? 6.359 -24.516 -24.359 1 97.56 99 GLY A N 1
ATOM 710 C CA . GLY A 1 99 ? 4.945 -24.641 -24.047 1 97.56 99 GLY A CA 1
ATOM 711 C C . GLY A 1 99 ? 4.242 -23.312 -23.906 1 97.56 99 GLY A C 1
ATOM 712 O O . GLY A 1 99 ? 3.137 -23.125 -24.422 1 97.56 99 GLY A O 1
ATOM 713 N N . ILE A 1 100 ? 4.918 -22.359 -23.281 1 97.94 100 ILE A N 1
ATOM 714 C CA . ILE A 1 100 ? 4.348 -21.031 -23.094 1 97.94 100 ILE A CA 1
ATOM 715 C C . ILE A 1 100 ? 4.176 -20.344 -24.453 1 97.94 100 ILE A C 1
ATOM 717 O O . ILE A 1 100 ? 3.131 -19.734 -24.719 1 97.94 100 ILE A O 1
ATOM 721 N N . GLU A 1 101 ? 5.133 -20.453 -25.281 1 97.38 101 GLU A N 1
ATOM 722 C CA . GLU A 1 101 ? 5.07 -19.875 -26.625 1 97.38 101 GLU A CA 1
ATOM 723 C C . GLU A 1 101 ? 3.945 -20.484 -27.453 1 97.38 101 GLU A C 1
ATOM 725 O O . GLU A 1 101 ? 3.258 -19.781 -28.188 1 97.38 101 GLU A O 1
ATOM 730 N N . ALA A 1 102 ? 3.76 -21.781 -27.266 1 95.56 102 ALA A N 1
ATOM 731 C CA . ALA A 1 102 ? 2.754 -22.516 -28.031 1 95.56 102 ALA A CA 1
ATOM 732 C C . ALA A 1 102 ? 1.348 -22.016 -27.688 1 95.56 102 ALA A C 1
ATOM 734 O O . ALA A 1 102 ? 0.446 -22.078 -28.531 1 95.56 102 ALA A O 1
ATOM 735 N N . ILE A 1 103 ? 1.17 -21.516 -26.469 1 95.81 103 ILE A N 1
ATOM 736 C CA . ILE A 1 103 ? -0.186 -21.156 -26.062 1 95.81 103 ILE A CA 1
ATOM 737 C C . ILE A 1 103 ? -0.296 -19.641 -25.891 1 95.81 103 ILE A C 1
ATOM 739 O O . ILE A 1 103 ? -1.285 -19.141 -25.359 1 95.81 103 ILE A O 1
ATOM 743 N N . LYS A 1 104 ? 0.64 -18.844 -26.312 1 95.81 104 LYS A N 1
ATOM 744 C CA . LYS A 1 104 ? 0.69 -17.406 -26.109 1 95.81 104 LYS A CA 1
ATOM 745 C C . LYS A 1 104 ? -0.555 -16.719 -26.672 1 95.81 104 LYS A C 1
ATOM 747 O O . LYS A 1 104 ? -1.082 -15.781 -26.078 1 95.81 104 LYS A O 1
ATOM 752 N N . CYS A 1 105 ? -1.002 -17.141 -27.812 1 93.06 105 CYS A N 1
ATOM 753 C CA . CYS A 1 105 ? -2.178 -16.547 -28.453 1 93.06 105 CYS A CA 1
ATOM 754 C C . CYS A 1 105 ? -3.406 -16.703 -27.562 1 93.06 105 CYS A C 1
ATOM 756 O O . CYS A 1 105 ? -4.258 -15.805 -27.516 1 93.06 105 CYS A O 1
ATOM 758 N N . VAL A 1 106 ? -3.449 -17.859 -26.875 1 91.56 106 VAL A N 1
ATOM 759 C CA . VAL A 1 106 ? -4.562 -18.109 -25.969 1 91.56 106 VAL A CA 1
ATOM 760 C C . VAL A 1 106 ? -4.473 -17.156 -24.766 1 91.56 106 VAL A C 1
ATOM 762 O O . VAL A 1 106 ? -5.469 -16.547 -24.375 1 91.56 106 VAL A O 1
ATOM 765 N N . LEU A 1 107 ? -3.273 -16.938 -24.234 1 94.56 107 LEU A N 1
ATOM 766 C CA . LEU A 1 107 ? -3.07 -16.078 -23.078 1 94.56 107 LEU A CA 1
ATOM 767 C C . LEU A 1 107 ? -3.389 -14.625 -23.422 1 94.56 107 LEU A C 1
ATOM 769 O O . LEU A 1 107 ? -3.963 -13.906 -22.594 1 94.56 107 LEU A O 1
ATOM 773 N N . ASP A 1 108 ? -3.125 -14.258 -24.609 1 91.56 108 ASP A N 1
ATOM 774 C CA . ASP A 1 108 ? -3.309 -12.883 -25.062 1 91.56 108 ASP A CA 1
ATOM 775 C C . ASP A 1 108 ? -4.793 -12.539 -25.172 1 91.56 108 ASP A C 1
ATOM 777 O O . ASP A 1 108 ? -5.156 -11.359 -25.219 1 91.56 108 ASP A O 1
ATOM 781 N N . THR A 1 109 ? -5.629 -13.523 -25.172 1 88.69 109 THR A N 1
ATOM 782 C CA . THR A 1 109 ? -7.055 -13.281 -25.375 1 88.69 109 THR A CA 1
ATOM 783 C C . THR A 1 109 ? -7.684 -12.68 -24.125 1 88.69 109 THR A C 1
ATOM 785 O O . THR A 1 109 ? -8.789 -12.125 -24.188 1 88.69 109 THR A O 1
ATOM 788 N N . PHE A 1 110 ? -6.938 -12.734 -23.031 1 87.44 110 PHE A N 1
ATOM 789 C CA . PHE A 1 110 ? -7.598 -12.25 -21.812 1 87.44 110 PHE A CA 1
ATOM 790 C C . PHE A 1 110 ? -6.629 -11.438 -20.969 1 87.44 110 PHE A C 1
ATOM 792 O O . PHE A 1 110 ? -6.926 -11.133 -19.797 1 87.44 110 PHE A O 1
ATOM 799 N N . SER A 1 111 ? -5.469 -11.156 -21.5 1 94.25 111 SER A N 1
ATOM 800 C CA . SER A 1 111 ? -4.469 -10.445 -20.703 1 94.25 111 SER A CA 1
ATOM 801 C C . SER A 1 111 ? -3.918 -9.242 -21.453 1 94.25 111 SER A C 1
ATOM 803 O O . SER A 1 111 ? -3.975 -9.188 -22.688 1 94.25 111 SER A O 1
ATOM 805 N N . LYS A 1 112 ? -3.5 -8.273 -20.672 1 94.06 112 LYS A N 1
ATOM 806 C CA . LYS A 1 112 ? -2.832 -7.117 -21.25 1 94.06 112 LYS A CA 1
ATOM 807 C C . LYS A 1 112 ? -1.334 -7.367 -21.406 1 94.06 112 LYS A C 1
ATOM 809 O O . LYS A 1 112 ? -0.677 -6.734 -22.234 1 94.06 112 LYS A O 1
ATOM 814 N N . ARG A 1 113 ? -0.843 -8.289 -20.594 1 95.88 113 ARG A N 1
ATOM 815 C CA . ARG A 1 113 ? 0.581 -8.609 -20.547 1 95.88 113 ARG A CA 1
ATOM 816 C C . ARG A 1 113 ? 0.807 -10.047 -20.094 1 95.88 113 ARG A C 1
ATOM 818 O O . ARG A 1 113 ? 0.129 -10.531 -19.188 1 95.88 113 ARG A O 1
ATOM 825 N N . VAL A 1 114 ? 1.667 -10.742 -20.859 1 97 114 VAL A N 1
ATOM 826 C CA . VAL A 1 114 ? 2.137 -12.055 -20.438 1 97 114 VAL A CA 1
ATOM 827 C C . VAL A 1 114 ? 3.629 -12 -20.125 1 97 114 VAL A C 1
ATOM 829 O O . VAL A 1 114 ? 4.445 -11.711 -21 1 97 114 VAL A O 1
ATOM 832 N N . GLU A 1 115 ? 3.953 -12.18 -18.875 1 97.56 115 GLU A N 1
ATOM 833 C CA . GLU A 1 115 ? 5.352 -12.203 -18.453 1 97.56 115 GLU A CA 1
ATOM 834 C C . GLU A 1 115 ? 5.832 -13.625 -18.219 1 97.56 115 GLU A C 1
ATOM 836 O O . GLU A 1 115 ? 5.211 -14.375 -17.453 1 97.56 115 GLU A O 1
ATOM 841 N N . TYR A 1 116 ? 6.902 -14.016 -18.938 1 98 116 TYR A N 1
ATOM 842 C CA . TYR A 1 116 ? 7.5 -15.32 -18.672 1 98 116 TYR A CA 1
ATOM 843 C C . TYR A 1 116 ? 8.383 -15.281 -17.438 1 98 116 TYR A C 1
ATOM 845 O O . TYR A 1 116 ? 9.375 -14.547 -17.391 1 98 116 TYR A O 1
ATOM 853 N N . MET A 1 117 ? 8.07 -16.094 -16.453 1 97.25 117 MET A N 1
ATOM 854 C CA . MET A 1 117 ? 8.711 -16.031 -15.141 1 97.25 117 MET A CA 1
ATOM 855 C C . MET A 1 117 ? 9.812 -17.078 -15.031 1 97.25 117 MET A C 1
ATOM 857 O O . MET A 1 117 ? 10.594 -17.062 -14.078 1 97.25 117 MET A O 1
ATOM 861 N N . GLY A 1 118 ? 9.859 -18.031 -15.922 1 96.75 118 GLY A N 1
ATOM 862 C CA . GLY A 1 118 ? 10.883 -19.062 -15.852 1 96.75 118 GLY A CA 1
ATOM 863 C C . GLY A 1 118 ? 10.32 -20.453 -15.641 1 96.75 118 GLY A C 1
ATOM 864 O O . GLY A 1 118 ? 9.359 -20.844 -16.312 1 96.75 118 GLY A O 1
ATOM 865 N N . GLU A 1 119 ? 10.938 -21.234 -14.789 1 96.56 119 GLU A N 1
ATOM 866 C CA . GLU A 1 119 ? 10.586 -22.641 -14.562 1 96.56 119 GLU A CA 1
ATOM 867 C C . GLU A 1 119 ? 9.203 -22.75 -13.938 1 96.56 119 GLU A C 1
ATOM 869 O O . GLU A 1 119 ? 8.695 -21.797 -13.344 1 96.56 119 GLU A O 1
ATOM 874 N N . LEU A 1 120 ? 8.68 -23.953 -14.031 1 97.38 120 LEU A N 1
ATOM 875 C CA . LEU A 1 120 ? 7.363 -24.219 -13.469 1 97.38 120 LEU A CA 1
ATOM 876 C C . LEU A 1 120 ? 7.309 -23.828 -11.992 1 97.38 120 LEU A C 1
ATOM 878 O O . LEU A 1 120 ? 8.203 -24.172 -11.219 1 97.38 120 LEU A O 1
ATOM 882 N N . GLY A 1 121 ? 6.332 -23.062 -11.664 1 96.25 121 GLY A N 1
ATOM 883 C CA . GLY A 1 121 ? 6.156 -22.656 -10.281 1 96.25 121 GLY A CA 1
ATOM 884 C C . GLY A 1 121 ? 6.57 -21.219 -10.016 1 96.25 121 GLY A C 1
ATOM 885 O O . GLY A 1 121 ? 6.129 -20.609 -9.039 1 96.25 121 GLY A O 1
ATOM 886 N N . ALA A 1 122 ? 7.379 -20.641 -10.852 1 96.62 122 ALA A N 1
ATOM 887 C CA . ALA A 1 122 ? 7.816 -19.266 -10.695 1 96.62 122 ALA A CA 1
ATOM 888 C C . ALA A 1 122 ? 6.645 -18.297 -10.828 1 96.62 122 ALA A C 1
ATOM 890 O O . ALA A 1 122 ? 6.609 -17.266 -10.164 1 96.62 122 ALA A O 1
ATOM 891 N N . GLY A 1 123 ? 5.688 -18.641 -11.672 1 97.69 123 GLY A N 1
ATOM 892 C CA . GLY A 1 123 ? 4.48 -17.844 -11.797 1 97.69 123 GLY A CA 1
ATOM 893 C C . GLY A 1 123 ? 3.666 -17.797 -10.516 1 97.69 123 GLY A C 1
ATOM 894 O O . GLY A 1 123 ? 3.219 -16.719 -10.102 1 97.69 123 GLY A O 1
ATOM 895 N N . ALA A 1 124 ? 3.514 -18.953 -9.922 1 97.62 124 ALA A N 1
ATOM 896 C CA . ALA A 1 124 ? 2.805 -19.047 -8.648 1 97.62 124 ALA A CA 1
ATOM 897 C C . ALA A 1 124 ? 3.494 -18.203 -7.578 1 97.62 124 ALA A C 1
ATOM 899 O O . ALA A 1 124 ? 2.832 -17.516 -6.801 1 97.62 124 ALA A O 1
ATOM 900 N N . ASN A 1 125 ? 4.816 -18.281 -7.555 1 97.62 125 ASN A N 1
ATOM 901 C CA . ASN A 1 125 ? 5.59 -17.5 -6.594 1 97.62 125 ASN A CA 1
ATOM 902 C C . ASN A 1 125 ? 5.398 -16 -6.805 1 97.62 125 ASN A C 1
ATOM 904 O O . ASN A 1 125 ? 5.176 -15.258 -5.848 1 97.62 125 ASN A O 1
ATOM 908 N N . MET A 1 126 ? 5.434 -15.578 -8.031 1 97.88 126 MET A N 1
ATOM 909 C CA . MET A 1 126 ? 5.238 -14.164 -8.344 1 97.88 126 MET A CA 1
ATOM 910 C C . MET A 1 126 ? 3.836 -13.711 -7.953 1 97.88 126 MET A C 1
ATOM 912 O O . MET A 1 126 ? 3.654 -12.602 -7.449 1 97.88 126 MET A O 1
ATOM 916 N N . LYS A 1 127 ? 2.854 -14.523 -8.234 1 97.56 127 LYS A N 1
ATOM 917 C CA . LYS A 1 127 ? 1.478 -14.227 -7.848 1 97.56 127 LYS A CA 1
ATOM 918 C C . LYS A 1 127 ? 1.367 -14.008 -6.344 1 97.56 127 LYS A C 1
ATOM 920 O O . LYS A 1 127 ? 0.671 -13.086 -5.898 1 97.56 127 LYS A O 1
ATOM 925 N N . LEU A 1 128 ? 2.008 -14.797 -5.621 1 97.94 128 LEU A N 1
ATOM 926 C CA . LEU A 1 128 ? 1.919 -14.688 -4.172 1 97.94 128 LEU A CA 1
ATOM 927 C C . LEU A 1 128 ? 2.668 -13.453 -3.676 1 97.94 128 LEU A C 1
ATOM 929 O O . LEU A 1 128 ? 2.268 -12.828 -2.689 1 97.94 128 LEU A O 1
ATOM 933 N N . VAL A 1 129 ? 3.756 -13.062 -4.344 1 98.44 129 VAL A N 1
ATOM 934 C CA . VAL A 1 129 ? 4.418 -11.805 -4.039 1 98.44 129 VAL A CA 1
ATOM 935 C C . VAL A 1 129 ? 3.463 -10.641 -4.297 1 98.44 129 VAL A C 1
ATOM 937 O O . VAL A 1 129 ? 3.375 -9.711 -3.494 1 98.44 129 VAL A O 1
ATOM 940 N N . ALA A 1 130 ? 2.736 -10.703 -5.406 1 98.5 130 ALA A N 1
ATOM 941 C CA . ALA A 1 130 ? 1.743 -9.68 -5.719 1 98.5 130 ALA A CA 1
ATOM 942 C C . ALA A 1 130 ? 0.659 -9.625 -4.645 1 98.5 130 ALA A C 1
ATOM 944 O O . ALA A 1 130 ? 0.297 -8.539 -4.18 1 98.5 130 ALA A O 1
ATOM 945 N N . ASN A 1 131 ? 0.193 -10.773 -4.285 1 98.06 131 ASN A N 1
ATOM 946 C CA . ASN A 1 131 ? -0.876 -10.836 -3.293 1 98.06 131 ASN A CA 1
ATOM 947 C C . ASN A 1 131 ? -0.398 -10.367 -1.923 1 98.06 131 ASN A C 1
ATOM 949 O O . ASN A 1 131 ? -1.192 -9.875 -1.118 1 98.06 131 ASN A O 1
ATOM 953 N N . HIS A 1 132 ? 0.915 -10.523 -1.64 1 98.56 132 HIS A N 1
ATOM 954 C CA . HIS A 1 132 ? 1.524 -9.953 -0.446 1 98.56 132 HIS A CA 1
ATOM 955 C C . HIS A 1 132 ? 1.271 -8.445 -0.367 1 98.56 132 HIS A C 1
ATOM 957 O O . HIS A 1 132 ? 0.797 -7.945 0.655 1 98.56 132 HIS A O 1
ATOM 963 N N . LEU A 1 133 ? 1.507 -7.746 -1.422 1 98.81 133 LEU A N 1
ATOM 964 C CA . LEU A 1 133 ? 1.298 -6.305 -1.493 1 98.81 133 LEU A CA 1
ATOM 965 C C . LEU A 1 133 ? -0.189 -5.969 -1.447 1 98.81 133 LEU A C 1
ATOM 967 O O . LEU A 1 133 ? -0.606 -5.082 -0.699 1 98.81 133 LEU A O 1
ATOM 971 N N . VAL A 1 134 ? -1.002 -6.699 -2.193 1 98.44 134 VAL A N 1
ATOM 972 C CA . VAL A 1 134 ? -2.436 -6.445 -2.279 1 98.44 134 VAL A CA 1
ATOM 973 C C . VAL A 1 134 ? -3.059 -6.52 -0.887 1 98.44 134 VAL A C 1
ATOM 975 O O . VAL A 1 134 ? -3.812 -5.629 -0.488 1 98.44 134 VAL A O 1
ATOM 978 N N . THR A 1 135 ? -2.705 -7.531 -0.137 1 98.56 135 THR A N 1
ATOM 979 C CA . THR A 1 135 ? -3.33 -7.773 1.158 1 98.56 135 THR A CA 1
ATOM 980 C C . THR A 1 135 ? -2.949 -6.684 2.156 1 98.56 135 THR A C 1
ATOM 982 O O . THR A 1 135 ? -3.801 -6.191 2.9 1 98.56 135 THR A O 1
ATOM 985 N N . VAL A 1 136 ? -1.693 -6.281 2.127 1 98.88 136 VAL A N 1
ATOM 986 C CA . VAL A 1 136 ? -1.245 -5.281 3.092 1 98.88 136 VAL A CA 1
ATOM 987 C C . VAL A 1 136 ? -1.76 -3.904 2.684 1 98.88 136 VAL A C 1
ATOM 989 O O . VAL A 1 136 ? -2.186 -3.117 3.533 1 98.88 136 VAL A O 1
ATOM 992 N N . HIS A 1 137 ? -1.711 -3.607 1.37 1 98.88 137 HIS A N 1
ATOM 993 C CA . HIS A 1 137 ? -2.25 -2.34 0.893 1 98.88 137 HIS A CA 1
ATOM 994 C C . HIS A 1 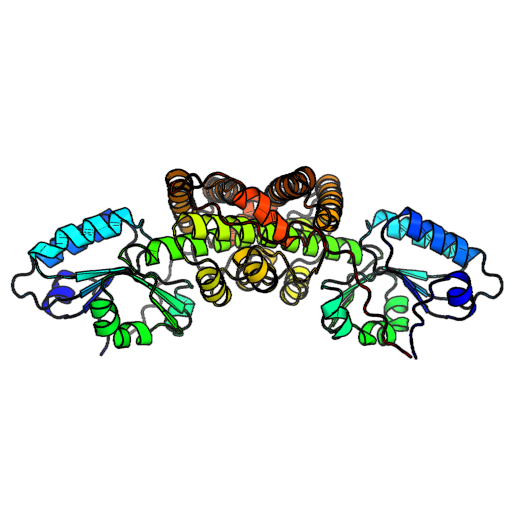137 ? -3.719 -2.188 1.271 1 98.88 137 HIS A C 1
ATOM 996 O O . HIS A 1 137 ? -4.148 -1.109 1.689 1 98.88 137 HIS A O 1
ATOM 1002 N N . ASN A 1 138 ? -4.504 -3.236 1.111 1 98.75 138 ASN A N 1
ATOM 1003 C CA . ASN A 1 138 ? -5.922 -3.193 1.456 1 98.75 138 ASN A CA 1
ATOM 1004 C C . ASN A 1 138 ? -6.129 -2.963 2.951 1 98.75 138 ASN A C 1
ATOM 1006 O O . ASN A 1 138 ? -6.957 -2.146 3.35 1 98.75 138 ASN A O 1
ATOM 1010 N N . ALA A 1 139 ? -5.371 -3.65 3.73 1 98.88 139 ALA A N 1
ATOM 1011 C CA . ALA A 1 139 ? -5.5 -3.549 5.18 1 98.88 139 ALA A CA 1
ATOM 1012 C C . ALA A 1 139 ? -5.145 -2.146 5.668 1 98.88 139 ALA A C 1
ATOM 1014 O O . ALA A 1 139 ? -5.848 -1.58 6.512 1 98.88 139 ALA A O 1
ATOM 1015 N N . VAL A 1 140 ? -4.062 -1.588 5.141 1 98.88 140 VAL A N 1
ATOM 1016 C CA . VAL A 1 140 ? -3.646 -0.277 5.629 1 98.88 140 VAL A CA 1
ATOM 1017 C C . VAL A 1 140 ? -4.621 0.791 5.141 1 98.88 140 VAL A C 1
ATOM 1019 O O . VAL A 1 140 ? -4.824 1.808 5.809 1 98.88 140 VAL A O 1
ATOM 1022 N N . THR A 1 141 ? -5.234 0.568 3.979 1 98.88 141 THR A N 1
ATOM 1023 C CA . THR A 1 141 ? -6.293 1.466 3.531 1 98.88 141 THR A CA 1
ATOM 1024 C C . THR A 1 141 ? -7.402 1.559 4.578 1 98.88 141 THR A C 1
ATOM 1026 O O . THR A 1 141 ? -7.84 2.656 4.93 1 98.88 141 THR A O 1
ATOM 1029 N N . ALA A 1 142 ? -7.812 0.436 5.094 1 98.75 142 ALA A N 1
ATOM 1030 C CA . ALA A 1 142 ? -8.844 0.403 6.129 1 98.75 142 ALA A CA 1
ATOM 1031 C C . ALA A 1 142 ? -8.391 1.157 7.379 1 98.75 142 ALA A C 1
ATOM 1033 O O . ALA A 1 142 ? -9.156 1.924 7.961 1 98.75 142 ALA A O 1
ATOM 1034 N N . GLU A 1 143 ? -7.172 0.879 7.738 1 98.19 143 GLU A N 1
ATOM 1035 C CA . GLU A 1 143 ? -6.586 1.521 8.914 1 98.19 143 GLU A CA 1
ATOM 1036 C C . GLU A 1 143 ? -6.57 3.039 8.758 1 98.19 143 GLU A C 1
ATOM 1038 O O . GLU A 1 143 ? -6.945 3.768 9.68 1 98.19 143 GLU A O 1
ATOM 1043 N N . ALA A 1 144 ? -6.148 3.531 7.621 1 98.56 144 ALA A N 1
ATOM 1044 C CA . ALA A 1 144 ? -6.035 4.961 7.348 1 98.56 144 ALA A CA 1
ATOM 1045 C C . ALA A 1 144 ? -7.41 5.617 7.289 1 98.56 144 ALA A C 1
ATOM 1047 O O . ALA A 1 144 ? -7.598 6.73 7.789 1 98.56 144 ALA A O 1
ATOM 1048 N N . ILE A 1 145 ? -8.375 4.973 6.676 1 98.12 145 ILE A N 1
ATOM 1049 C CA . ILE A 1 145 ? -9.727 5.512 6.574 1 98.12 145 ILE A CA 1
ATOM 1050 C C . ILE A 1 145 ? -10.352 5.609 7.965 1 98.12 145 ILE A C 1
ATOM 1052 O O . ILE A 1 145 ? -11.016 6.594 8.281 1 98.12 145 ILE A O 1
ATOM 1056 N N . ASN A 1 146 ? -10.117 4.621 8.789 1 98 146 ASN A N 1
ATOM 1057 C CA . ASN A 1 146 ? -10.578 4.695 10.172 1 98 146 ASN A CA 1
ATOM 1058 C C . ASN A 1 146 ? -9.984 5.898 10.898 1 98 146 ASN A C 1
ATOM 1060 O O . ASN A 1 146 ? -10.695 6.617 11.602 1 98 146 ASN A O 1
ATOM 1064 N N . LEU A 1 147 ? -8.664 6.078 10.734 1 97.69 147 LEU A N 1
ATOM 1065 C CA . LEU A 1 147 ? -8.016 7.223 11.359 1 97.69 147 LEU A CA 1
ATOM 1066 C C . LEU A 1 147 ? -8.641 8.531 10.891 1 97.69 147 LEU A C 1
ATOM 1068 O O . LEU A 1 147 ? -8.93 9.414 11.695 1 97.69 147 LEU A O 1
ATOM 1072 N N . ALA A 1 148 ? -8.812 8.641 9.57 1 97.38 148 ALA A N 1
ATOM 1073 C CA . ALA A 1 148 ? -9.438 9.844 9.008 1 97.38 148 ALA A CA 1
ATOM 1074 C C . ALA A 1 148 ? -10.805 10.094 9.633 1 97.38 148 ALA A C 1
ATOM 1076 O O . ALA A 1 148 ? -11.109 11.211 10.047 1 97.38 148 ALA A O 1
ATOM 1077 N N . GLN A 1 149 ? -11.609 9.055 9.719 1 96.12 149 GLN A N 1
ATOM 1078 C CA . GLN A 1 149 ? -12.945 9.164 10.281 1 96.12 149 GLN A CA 1
ATOM 1079 C C . GLN A 1 149 ? -12.898 9.609 11.742 1 96.12 149 GLN A C 1
ATOM 1081 O O . GLN A 1 149 ? -13.672 10.477 12.156 1 96.12 149 GLN A O 1
ATOM 1086 N N . ARG A 1 150 ? -12.023 9.094 12.445 1 95.88 150 ARG A N 1
ATOM 1087 C CA . ARG A 1 150 ? -11.922 9.422 13.859 1 95.88 150 ARG A CA 1
ATOM 1088 C C . ARG A 1 150 ? -11.383 10.836 14.062 1 95.88 150 ARG A C 1
ATOM 1090 O O . ARG A 1 150 ? -11.578 11.43 15.125 1 95.88 150 ARG A O 1
ATOM 1097 N N . LEU A 1 151 ? -10.734 11.367 13.078 1 95.56 151 LEU A N 1
ATOM 1098 C CA . LEU A 1 151 ? -10.242 12.742 13.094 1 95.56 151 LEU A CA 1
ATOM 1099 C C . LEU A 1 151 ? -11.32 13.711 12.617 1 95.56 151 LEU A C 1
ATOM 1101 O O . LEU A 1 151 ? -11.086 14.922 12.547 1 95.56 151 LEU A O 1
ATOM 1105 N N . GLY A 1 152 ? -12.461 13.156 12.211 1 94.31 152 GLY A N 1
ATOM 1106 C CA . GLY A 1 152 ? -13.562 13.984 11.742 1 94.31 152 GLY A CA 1
ATOM 1107 C C . GLY A 1 152 ? -13.445 14.367 10.281 1 94.31 152 GLY A C 1
ATOM 1108 O O . GLY A 1 152 ? -14.156 15.258 9.812 1 94.31 152 GLY A O 1
ATOM 1109 N N . ILE A 1 153 ? -12.625 13.734 9.57 1 96.12 153 ILE A N 1
ATOM 1110 C CA . ILE A 1 153 ? -12.469 13.984 8.141 1 96.12 153 ILE A CA 1
ATOM 1111 C C . ILE A 1 153 ? -13.469 13.133 7.363 1 96.12 153 ILE A C 1
ATOM 1113 O O . ILE A 1 153 ? -13.633 11.945 7.641 1 96.12 153 ILE A O 1
ATOM 1117 N N . ASP A 1 154 ? -14.18 13.766 6.418 1 96.25 154 ASP A N 1
ATOM 1118 C CA . ASP A 1 154 ? -15.062 13.016 5.531 1 96.25 154 ASP A CA 1
ATOM 1119 C C . ASP A 1 154 ? -14.297 11.922 4.793 1 96.25 154 ASP A C 1
ATOM 1121 O O . ASP A 1 154 ? -13.367 12.211 4.031 1 96.25 154 ASP A O 1
ATOM 1125 N N . PRO A 1 155 ? -14.734 10.703 5.027 1 96.75 155 PRO A N 1
ATOM 1126 C CA . PRO A 1 155 ? -13.93 9.625 4.457 1 96.75 155 PRO A CA 1
ATOM 1127 C C . PRO A 1 155 ? -13.953 9.609 2.93 1 96.75 155 PRO A C 1
ATOM 1129 O O . PRO A 1 155 ? -12.969 9.227 2.295 1 96.75 155 PRO A O 1
ATOM 1132 N N . GLU A 1 156 ? -15.031 10 2.338 1 97.25 156 GLU A N 1
ATOM 1133 C CA . GLU A 1 156 ? -15.086 10.07 0.88 1 97.25 156 GLU A CA 1
ATOM 1134 C C . GLU A 1 156 ? -14.125 11.125 0.342 1 97.25 156 GLU A C 1
ATOM 1136 O O . GLU A 1 156 ? -13.43 10.898 -0.649 1 97.25 156 GLU A O 1
ATOM 1141 N N . MET A 1 157 ? -14.078 12.234 0.991 1 96.38 157 MET A N 1
ATOM 1142 C CA . MET A 1 157 ? -13.133 13.281 0.62 1 96.38 157 MET A CA 1
ATOM 1143 C C . MET A 1 157 ? -11.695 12.812 0.819 1 96.38 157 MET A C 1
ATOM 1145 O O . MET A 1 157 ? -10.836 13.07 -0.02 1 96.38 157 MET A O 1
ATOM 1149 N N . ALA A 1 158 ? -11.469 12.156 1.913 1 97.75 158 ALA A N 1
ATOM 1150 C CA . ALA A 1 158 ? -10.125 11.641 2.197 1 97.75 158 ALA A CA 1
ATOM 1151 C C . ALA A 1 158 ? -9.641 10.727 1.079 1 97.75 158 ALA A C 1
ATOM 1153 O O . ALA A 1 158 ? -8.539 10.898 0.562 1 97.75 158 ALA A O 1
ATOM 1154 N N . VAL A 1 159 ? -10.5 9.789 0.68 1 98.44 159 VAL A N 1
ATOM 1155 C CA . VAL A 1 159 ? -10.133 8.828 -0.362 1 98.44 159 VAL A CA 1
ATOM 1156 C C . VAL A 1 159 ? -9.844 9.57 -1.665 1 98.44 159 VAL A C 1
ATOM 1158 O O . VAL A 1 159 ? -8.859 9.281 -2.346 1 98.44 159 VAL A O 1
ATOM 1161 N N . ASP A 1 160 ? -10.68 10.516 -1.963 1 97.88 160 ASP A N 1
ATOM 1162 C CA . ASP A 1 160 ? -10.539 11.281 -3.197 1 97.88 160 ASP A CA 1
ATOM 1163 C C . ASP A 1 160 ? -9.211 12.039 -3.223 1 97.88 160 ASP A C 1
ATOM 1165 O O . ASP A 1 160 ? -8.5 12.016 -4.227 1 97.88 160 ASP A O 1
ATOM 1169 N N . VAL A 1 161 ? -8.836 12.68 -2.148 1 97.06 161 VAL A N 1
ATOM 1170 C CA . VAL A 1 161 ? -7.605 13.461 -2.051 1 97.06 161 VAL A CA 1
ATOM 1171 C C . VAL A 1 161 ? -6.398 12.531 -2.102 1 97.06 161 VAL A C 1
ATOM 1173 O O . VAL A 1 161 ? -5.465 12.75 -2.877 1 97.06 161 VAL A O 1
ATOM 1176 N N . LEU A 1 162 ? -6.43 11.453 -1.389 1 97.81 162 LEU A N 1
ATOM 1177 C CA . LEU A 1 162 ? -5.289 10.555 -1.237 1 97.81 162 LEU A CA 1
ATOM 1178 C C . LEU A 1 162 ? -4.992 9.828 -2.545 1 97.81 162 LEU A C 1
ATOM 1180 O O . LEU A 1 162 ? -3.832 9.547 -2.852 1 97.81 162 LEU A O 1
ATOM 1184 N N . ALA A 1 163 ? -6.031 9.547 -3.312 1 96.69 163 ALA A N 1
ATOM 1185 C CA . ALA A 1 163 ? -5.895 8.789 -4.555 1 96.69 163 ALA A CA 1
ATOM 1186 C C . ALA A 1 163 ? -5.02 9.531 -5.559 1 96.69 163 ALA A C 1
ATOM 1188 O O . ALA A 1 163 ? -4.441 8.922 -6.461 1 96.69 163 ALA A O 1
ATOM 1189 N N . GLY A 1 164 ? -4.867 10.805 -5.387 1 93.25 164 GLY A N 1
ATOM 1190 C CA . GLY A 1 164 ? -4.078 11.602 -6.312 1 93.25 164 GLY A CA 1
ATOM 1191 C C . GLY A 1 164 ? -2.707 11.961 -5.77 1 93.25 164 GLY A C 1
ATOM 1192 O O . GLY A 1 164 ? -2.066 12.891 -6.262 1 93.25 164 GLY A O 1
ATOM 1193 N N . THR A 1 165 ? -2.23 11.312 -4.758 1 95.88 165 THR A N 1
ATOM 1194 C CA . THR A 1 165 ? -0.992 11.68 -4.082 1 95.88 165 THR A CA 1
ATOM 1195 C C . THR A 1 165 ? -0.057 10.477 -3.971 1 95.88 165 THR A C 1
ATOM 1197 O O . THR A 1 165 ? -0.354 9.406 -4.496 1 95.88 165 THR A O 1
ATOM 1200 N N . GLY A 1 166 ? 1.055 10.664 -3.312 1 95.38 166 GLY A N 1
ATOM 1201 C CA . GLY A 1 166 ? 2.008 9.602 -3.039 1 95.38 166 GLY A CA 1
ATOM 1202 C C . GLY A 1 166 ? 1.463 8.547 -2.098 1 95.38 166 GLY A C 1
ATOM 1203 O O . GLY A 1 166 ? 2.055 7.473 -1.953 1 95.38 166 GLY A O 1
ATOM 1204 N N . ALA A 1 167 ? 0.308 8.805 -1.551 1 97.94 167 ALA A N 1
ATOM 1205 C CA . ALA A 1 167 ? -0.313 7.883 -0.604 1 97.94 167 ALA A CA 1
ATOM 1206 C C . ALA A 1 167 ? -1.169 6.848 -1.328 1 97.94 167 ALA A C 1
ATOM 1208 O O . ALA A 1 167 ? -1.712 5.938 -0.702 1 97.94 167 ALA A O 1
ATOM 1209 N N . SER A 1 168 ? -1.244 6.969 -2.586 1 97.81 168 SER A N 1
ATOM 1210 C CA . SER A 1 168 ? -2.189 6.156 -3.346 1 97.81 168 SER A CA 1
ATOM 1211 C C . SER A 1 168 ? -1.665 4.738 -3.543 1 97.81 168 SER A C 1
ATOM 1213 O O . SER A 1 168 ? -0.457 4.5 -3.48 1 97.81 168 SER A O 1
ATOM 1215 N N . SER A 1 169 ? -2.557 3.836 -3.717 1 98.31 169 SER A N 1
ATOM 1216 C CA . SER A 1 169 ? -2.391 2.463 -4.188 1 98.31 169 SER A CA 1
ATOM 1217 C C . SER A 1 169 ? -3.602 2.004 -4.988 1 98.31 169 SER A C 1
ATOM 1219 O O . SER A 1 169 ? -4.676 2.605 -4.902 1 98.31 169 SER A O 1
ATOM 1221 N N . ARG A 1 170 ? -3.381 0.992 -5.762 1 97 170 ARG A N 1
ATOM 1222 C CA . ARG A 1 170 ? -4.52 0.474 -6.516 1 97 170 ARG A CA 1
ATOM 1223 C C . ARG A 1 170 ? -5.621 -0.015 -5.578 1 97 170 ARG A C 1
ATOM 1225 O O . ARG A 1 170 ? -6.805 0.12 -5.883 1 97 170 ARG A O 1
ATOM 1232 N N . GLN A 1 171 ? -5.266 -0.577 -4.445 1 97.88 171 GLN A N 1
ATOM 1233 C CA . GLN A 1 171 ? -6.25 -1.046 -3.477 1 97.88 171 GLN A CA 1
ATOM 1234 C C . GLN A 1 171 ? -7.035 0.121 -2.881 1 97.88 171 GLN A C 1
ATOM 1236 O O . GLN A 1 171 ? -8.25 0.024 -2.684 1 97.88 171 GLN A O 1
ATOM 1241 N N . LEU A 1 172 ? -6.344 1.224 -2.566 1 98.44 172 LEU A N 1
ATOM 1242 C CA . LEU A 1 172 ? -7.035 2.42 -2.098 1 98.44 172 LEU A CA 1
ATOM 1243 C C . LEU A 1 172 ? -8.023 2.918 -3.145 1 98.44 172 LEU A C 1
ATOM 1245 O O . LEU A 1 172 ? -9.164 3.252 -2.816 1 98.44 172 LEU A O 1
ATOM 1249 N N . GLU A 1 173 ? -7.582 2.939 -4.363 1 97.12 173 GLU A N 1
ATOM 1250 C CA . GLU A 1 173 ? -8.422 3.441 -5.445 1 97.12 173 GLU A CA 1
ATOM 1251 C C . GLU A 1 173 ? -9.648 2.561 -5.648 1 97.12 173 GLU A C 1
ATOM 1253 O O . GLU A 1 173 ? -10.75 3.062 -5.895 1 97.12 173 GLU A O 1
ATOM 1258 N N . LEU A 1 174 ? -9.469 1.296 -5.539 1 94.69 174 LEU A N 1
ATOM 1259 C CA . LEU A 1 174 ? -10.523 0.337 -5.832 1 94.69 174 LEU A CA 1
ATOM 1260 C C . LEU A 1 174 ? -11.469 0.188 -4.645 1 94.69 174 LEU A C 1
ATOM 1262 O O . LEU A 1 174 ? -12.688 0.14 -4.82 1 94.69 174 LEU A O 1
ATOM 1266 N N . ARG A 1 175 ? -10.922 0.157 -3.459 1 97.31 175 ARG A N 1
ATOM 1267 C CA . ARG A 1 175 ? -11.734 -0.302 -2.336 1 97.31 175 ARG A CA 1
ATOM 1268 C C . ARG A 1 175 ? -11.922 0.807 -1.306 1 97.31 175 ARG A C 1
ATOM 1270 O O . ARG A 1 175 ? -12.781 0.709 -0.427 1 97.31 175 ARG A O 1
ATOM 1277 N N . GLY A 1 176 ? -11.117 1.878 -1.396 1 98.19 176 GLY A N 1
ATOM 1278 C CA . GLY A 1 176 ? -11.297 3.029 -0.526 1 98.19 176 GLY A CA 1
ATOM 1279 C C . GLY A 1 176 ? -12.719 3.541 -0.497 1 98.19 176 GLY A C 1
ATOM 1280 O O . GLY A 1 176 ? -13.305 3.715 0.577 1 98.19 176 GLY A O 1
ATOM 1281 N N . PRO A 1 177 ? -13.281 3.768 -1.694 1 97.94 177 PRO A N 1
ATOM 1282 C CA . PRO A 1 177 ? -14.664 4.254 -1.735 1 97.94 177 PRO A CA 1
ATOM 1283 C C . PRO A 1 177 ? -15.648 3.289 -1.077 1 97.94 177 PRO A C 1
ATOM 1285 O O . PRO A 1 177 ? -16.609 3.723 -0.436 1 97.94 177 PRO A O 1
ATOM 1288 N N . MET A 1 178 ? -15.445 1.984 -1.196 1 97.62 178 MET A N 1
ATOM 1289 C CA . MET A 1 178 ? -16.297 0.981 -0.56 1 97.62 178 MET A CA 1
ATOM 1290 C C . MET A 1 178 ? -16.219 1.087 0.959 1 97.62 178 MET A C 1
ATOM 1292 O O . MET A 1 178 ? -17.234 1.027 1.644 1 97.62 178 MET A O 1
ATOM 1296 N N . MET A 1 179 ? -15.016 1.279 1.417 1 98.06 179 MET A N 1
ATOM 1297 C CA . MET A 1 179 ? -14.797 1.417 2.854 1 98.06 179 MET A CA 1
ATOM 1298 C C . MET A 1 179 ? -15.406 2.715 3.375 1 98.06 179 MET A C 1
ATOM 1300 O O . MET A 1 179 ? -16.031 2.73 4.434 1 98.06 179 MET A O 1
ATOM 1304 N N . ALA A 1 180 ? -15.18 3.785 2.617 1 97.62 180 ALA A N 1
ATOM 1305 C CA . ALA A 1 180 ? -15.68 5.102 3.008 1 97.62 180 ALA A CA 1
ATOM 1306 C C . ALA A 1 180 ? -17.203 5.098 3.117 1 97.62 180 ALA A C 1
ATOM 1308 O O . ALA A 1 180 ? -17.766 5.73 4.012 1 97.62 180 ALA A O 1
ATOM 1309 N N . SER A 1 181 ? -17.875 4.355 2.234 1 95.94 181 SER A N 1
ATOM 1310 C CA . SER A 1 181 ? -19.328 4.312 2.221 1 95.94 181 SER A CA 1
ATOM 1311 C C . SER A 1 181 ? -19.859 3.354 3.277 1 95.94 181 SER A C 1
ATOM 1313 O O . SER A 1 181 ? -21.031 3.428 3.654 1 95.94 181 SER A O 1
ATOM 1315 N N . GLY A 1 182 ? -19.094 2.396 3.602 1 94.81 182 GLY A N 1
ATOM 1316 C CA . GLY A 1 182 ? -19.5 1.401 4.582 1 94.81 182 GLY A CA 1
ATOM 1317 C C . GLY A 1 182 ? -20.344 0.287 3.986 1 94.81 182 GLY A C 1
ATOM 1318 O O . GLY A 1 182 ? -20.812 -0.596 4.707 1 94.81 182 GLY A O 1
ATOM 1319 N N . THR A 1 183 ? -20.422 0.232 2.672 1 94.19 183 THR A N 1
ATOM 1320 C CA . THR A 1 183 ? -21.281 -0.769 2.043 1 94.19 183 THR A CA 1
ATOM 1321 C C . THR A 1 183 ? -20.469 -2.018 1.688 1 94.19 183 THR A C 1
ATOM 1323 O O . THR A 1 183 ? -21.047 -3.098 1.51 1 94.19 183 THR A O 1
ATOM 1326 N N . TYR A 1 184 ? -19.234 -1.841 1.471 1 96.25 184 TYR A N 1
ATOM 1327 C CA . TYR A 1 184 ? -18.297 -2.889 1.074 1 96.25 184 TYR A CA 1
ATOM 1328 C C . TYR A 1 184 ? -18.766 -3.578 -0.202 1 96.25 184 TYR A C 1
ATOM 1330 O O . TYR A 1 184 ? -18.672 -4.801 -0.324 1 96.25 184 TYR A O 1
ATOM 1338 N N . LYS A 1 185 ? -19.406 -2.787 -1.112 1 93.38 185 LYS A N 1
ATOM 1339 C CA . LYS A 1 185 ? -19.891 -3.219 -2.422 1 93.38 185 LYS A CA 1
ATOM 1340 C C . LYS A 1 185 ? -19.312 -2.346 -3.533 1 93.38 185 LYS A C 1
ATOM 1342 O O . LYS A 1 185 ? -19 -1.174 -3.311 1 93.38 185 LYS A O 1
ATOM 1347 N N . PRO A 1 186 ? -19.203 -2.955 -4.793 1 91.5 186 PRO A N 1
ATOM 1348 C CA . PRO A 1 186 ? -19.484 -4.324 -5.238 1 91.5 186 PRO A CA 1
ATOM 1349 C C . PRO A 1 186 ? -18.422 -5.32 -4.777 1 91.5 186 PRO A C 1
ATOM 1351 O O . PRO A 1 186 ? -17.328 -4.918 -4.359 1 91.5 186 PRO A O 1
ATOM 1354 N N . MET A 1 187 ? -18.719 -6.609 -4.867 1 89.88 187 MET A N 1
ATOM 1355 C CA . MET A 1 187 ? -17.781 -7.676 -4.496 1 89.88 187 MET A CA 1
ATOM 1356 C C . MET A 1 187 ? -16.703 -7.859 -5.559 1 89.88 187 MET A C 1
ATOM 1358 O O . MET A 1 187 ? -17.016 -8.062 -6.734 1 89.88 187 MET A O 1
ATOM 1362 N N . THR A 1 188 ? -15.523 -7.809 -5.105 1 89.88 188 THR A N 1
ATOM 1363 C CA . THR A 1 188 ? -14.406 -8.086 -6 1 89.88 188 THR A CA 1
ATOM 1364 C C . THR A 1 188 ? -13.688 -9.367 -5.586 1 89.88 188 THR A C 1
ATOM 1366 O O . THR A 1 188 ? -13.234 -10.125 -6.438 1 89.88 188 THR A O 1
ATOM 1369 N N . ALA A 1 189 ? -13.5 -9.617 -4.379 1 93.69 189 ALA A N 1
ATOM 1370 C CA . ALA A 1 189 ? -12.961 -10.789 -3.707 1 93.69 189 ALA A CA 1
ATOM 1371 C C . ALA A 1 189 ? -13.422 -10.859 -2.256 1 93.69 189 ALA A C 1
ATOM 1373 O O . ALA A 1 189 ? -13.617 -9.82 -1.61 1 93.69 189 ALA A O 1
ATOM 1374 N N . THR A 1 190 ? -13.523 -12.008 -1.724 1 95.81 190 THR A N 1
ATOM 1375 C CA . THR A 1 190 ? -14.078 -12.109 -0.377 1 95.81 190 THR A CA 1
ATOM 1376 C C . THR A 1 190 ? -12.977 -12.008 0.67 1 95.81 190 THR A C 1
ATOM 1378 O O . THR A 1 190 ? -11.805 -12.242 0.37 1 95.81 190 THR A O 1
ATOM 1381 N N . VAL A 1 191 ? -13.352 -11.672 1.897 1 98.06 191 VAL A N 1
ATOM 1382 C CA . VAL A 1 191 ? -12.445 -11.719 3.037 1 98.06 191 VAL A CA 1
ATOM 1383 C C . VAL A 1 191 ? -11.867 -13.125 3.18 1 98.06 191 VAL A C 1
ATOM 1385 O O . VAL A 1 191 ? -10.672 -13.297 3.42 1 98.06 191 VAL A O 1
ATOM 1388 N N . ALA A 1 192 ? -12.672 -14.109 2.963 1 96.62 192 ALA A N 1
ATOM 1389 C CA . ALA A 1 192 ? -12.242 -15.5 3.074 1 96.62 192 ALA A CA 1
ATOM 1390 C C . ALA A 1 192 ? -11.133 -15.812 2.07 1 96.62 192 ALA A C 1
ATOM 1392 O O . ALA A 1 192 ? -10.203 -16.562 2.379 1 96.62 192 ALA A O 1
ATOM 1393 N N . THR A 1 193 ? -11.305 -15.305 0.895 1 94.44 193 THR A N 1
ATOM 1394 C CA . THR A 1 193 ? -10.281 -15.492 -0.122 1 94.44 193 THR A CA 1
ATOM 1395 C C . THR A 1 193 ? -8.953 -14.891 0.338 1 94.44 193 THR A C 1
ATOM 1397 O O . THR A 1 193 ? -7.891 -15.477 0.124 1 94.44 193 THR A O 1
ATOM 1400 N N . PHE A 1 194 ? -8.969 -13.734 0.981 1 97.5 194 PHE A N 1
ATOM 1401 C CA . PHE A 1 194 ? -7.746 -13.094 1.451 1 97.5 194 PHE A CA 1
ATOM 1402 C C . PHE A 1 194 ? -7.148 -13.859 2.621 1 97.5 194 PHE A C 1
ATOM 1404 O O . PHE A 1 194 ? -5.926 -13.914 2.775 1 97.5 194 PHE A O 1
ATOM 1411 N N . VAL A 1 195 ? -7.988 -14.445 3.455 1 97.56 195 VAL A N 1
ATOM 1412 C CA . VAL A 1 195 ? -7.48 -15.305 4.523 1 97.56 195 VAL A CA 1
ATOM 1413 C C . VAL A 1 195 ? -6.715 -16.484 3.924 1 97.56 195 VAL A C 1
ATOM 1415 O O . VAL A 1 195 ? -5.605 -16.797 4.363 1 97.56 195 VAL A O 1
ATOM 1418 N N . LYS A 1 196 ? -7.293 -17.062 2.916 1 94.25 196 LYS A N 1
ATOM 1419 C CA . LYS A 1 196 ? -6.598 -18.141 2.213 1 94.25 196 LYS A CA 1
ATOM 1420 C C . LYS A 1 196 ? -5.273 -17.641 1.633 1 94.25 196 LYS A C 1
ATOM 1422 O O . LYS A 1 196 ? -4.254 -18.328 1.751 1 94.25 196 LYS A O 1
ATOM 1427 N N . ASP A 1 197 ? -5.273 -16.516 1.007 1 95.81 197 ASP A N 1
ATOM 1428 C CA . ASP A 1 197 ? -4.078 -15.969 0.371 1 95.81 197 ASP A CA 1
ATOM 1429 C C . ASP A 1 197 ? -2.986 -15.695 1.403 1 95.81 197 ASP A C 1
ATOM 1431 O O . ASP A 1 197 ? -1.815 -16 1.177 1 95.81 197 ASP A O 1
ATOM 1435 N N . VAL A 1 198 ? -3.379 -15.062 2.508 1 97.5 198 VAL A N 1
ATOM 1436 C CA . VAL A 1 198 ? -2.363 -14.734 3.502 1 97.5 198 VAL A CA 1
ATOM 1437 C C . VAL A 1 198 ? -1.79 -16.016 4.098 1 97.5 198 VAL A C 1
ATOM 1439 O O . VAL A 1 198 ? -0.608 -16.078 4.441 1 97.5 198 VAL A O 1
ATOM 1442 N N . ASP A 1 199 ? -2.594 -17.062 4.188 1 96.31 199 ASP A N 1
ATOM 1443 C CA . ASP A 1 199 ? -2.074 -18.344 4.641 1 96.31 199 ASP A CA 1
ATOM 1444 C C . ASP A 1 199 ? -1.035 -18.891 3.662 1 96.31 199 ASP A C 1
ATOM 1446 O O . ASP A 1 199 ? 0.035 -19.344 4.074 1 96.31 199 ASP A O 1
ATOM 1450 N N . LEU A 1 200 ? -1.314 -18.875 2.375 1 96.19 200 LEU A N 1
ATOM 1451 C CA . LEU A 1 200 ? -0.39 -19.328 1.345 1 96.19 200 LEU A CA 1
ATOM 1452 C C . LEU A 1 200 ? 0.904 -18.531 1.377 1 96.19 200 LEU A C 1
ATOM 1454 O O . LEU A 1 200 ? 1.995 -19.094 1.279 1 96.19 200 LEU A O 1
ATOM 1458 N N . ILE A 1 201 ? 0.8 -17.234 1.529 1 97.94 201 ILE A N 1
ATOM 1459 C CA . ILE A 1 201 ? 1.976 -16.375 1.564 1 97.94 201 ILE A CA 1
ATOM 1460 C C . ILE A 1 201 ? 2.795 -16.656 2.82 1 97.94 201 ILE A C 1
ATOM 1462 O O . ILE A 1 201 ? 4.027 -16.703 2.771 1 97.94 201 ILE A O 1
ATOM 1466 N N . SER A 1 202 ? 2.08 -16.828 3.926 1 97.38 202 SER A N 1
ATOM 1467 C CA . SER A 1 202 ? 2.76 -17.141 5.18 1 97.38 202 SER A CA 1
ATOM 1468 C C . SER A 1 202 ? 3.574 -18.422 5.07 1 97.38 202 SER A C 1
ATOM 1470 O O . SER A 1 202 ? 4.688 -18.5 5.59 1 97.38 202 SER A O 1
ATOM 1472 N N . GLU A 1 203 ? 3.037 -19.391 4.418 1 96.31 203 GLU A N 1
ATOM 1473 C CA . GLU A 1 203 ? 3.771 -20.625 4.188 1 96.31 203 GLU A CA 1
ATOM 1474 C C . GLU A 1 203 ? 5.027 -20.375 3.355 1 96.31 203 GLU A C 1
ATOM 1476 O O . GLU A 1 203 ? 6.09 -20.938 3.646 1 96.31 203 GLU A O 1
ATOM 1481 N N . LEU A 1 204 ? 4.887 -19.609 2.379 1 95.56 204 LEU A N 1
ATOM 1482 C CA . LEU A 1 204 ? 6.004 -19.281 1.501 1 95.56 204 LEU A CA 1
ATOM 1483 C C . LEU A 1 204 ? 7.082 -18.516 2.26 1 95.56 204 LEU A C 1
ATOM 1485 O O . LEU A 1 204 ? 8.273 -18.766 2.084 1 95.56 204 LEU A O 1
ATOM 1489 N N . VAL A 1 205 ? 6.645 -17.562 3.068 1 96.12 205 VAL A N 1
ATOM 1490 C CA . VAL A 1 205 ? 7.531 -16.766 3.902 1 96.12 205 VAL A CA 1
ATOM 1491 C C . VAL A 1 205 ? 8.328 -17.672 4.84 1 96.12 205 VAL A C 1
ATOM 1493 O O . VAL A 1 205 ? 9.531 -17.484 5.008 1 96.12 205 VAL A O 1
ATOM 1496 N N . CYS A 1 206 ? 7.715 -18.609 5.383 1 94.88 206 CYS A N 1
ATOM 1497 C CA . CYS A 1 206 ? 8.375 -19.562 6.266 1 94.88 206 CYS A CA 1
ATOM 1498 C C . CYS A 1 206 ? 9.344 -20.438 5.492 1 94.88 206 CYS A C 1
ATOM 1500 O O . CYS A 1 206 ? 10.492 -20.609 5.902 1 94.88 206 CYS A O 1
ATOM 1502 N N . ALA A 1 207 ? 8.922 -20.922 4.367 1 94.06 207 ALA A N 1
ATOM 1503 C CA . ALA A 1 207 ? 9.719 -21.828 3.559 1 94.06 207 ALA A CA 1
ATOM 1504 C C . ALA A 1 207 ? 11 -21.156 3.07 1 94.06 207 ALA A C 1
ATOM 1506 O O . ALA A 1 207 ? 12.023 -21.812 2.885 1 94.06 207 ALA A O 1
ATOM 1507 N N . THR A 1 208 ? 10.961 -19.859 2.912 1 94.81 208 THR A N 1
ATOM 1508 C CA . THR A 1 208 ? 12.102 -19.125 2.363 1 94.81 208 THR A CA 1
ATOM 1509 C C . THR A 1 208 ? 12.844 -18.375 3.465 1 94.81 208 THR A C 1
ATOM 1511 O O . THR A 1 208 ? 13.75 -17.578 3.184 1 94.81 208 THR A O 1
ATOM 1514 N N . ASN A 1 209 ? 12.398 -18.484 4.738 1 95.12 209 ASN A N 1
ATOM 1515 C CA . ASN A 1 209 ? 12.961 -17.734 5.855 1 95.12 209 ASN A CA 1
ATOM 1516 C C . ASN A 1 209 ? 12.992 -16.234 5.562 1 95.12 209 ASN A C 1
ATOM 1518 O O . ASN A 1 209 ? 14.031 -15.594 5.684 1 95.12 209 ASN A O 1
ATOM 1522 N N . SER A 1 210 ? 11.898 -15.734 5.098 1 95.81 210 SER A N 1
ATOM 1523 C CA . SER A 1 210 ? 11.719 -14.336 4.727 1 95.81 210 SER A CA 1
ATOM 1524 C C . SER A 1 210 ? 10.828 -13.602 5.727 1 95.81 210 SER A C 1
ATOM 1526 O O . SER A 1 210 ? 9.617 -13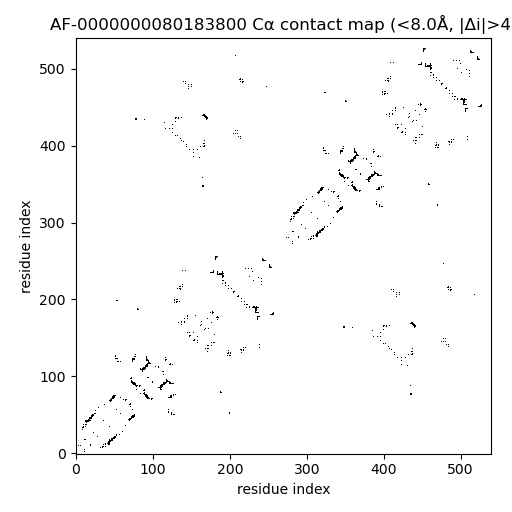.516 5.535 1 95.81 210 SER A O 1
ATOM 1528 N N . PRO A 1 211 ? 11.375 -13.008 6.762 1 95.81 211 PRO A N 1
ATOM 1529 C CA . PRO A 1 211 ? 10.531 -12.289 7.723 1 95.81 211 PRO A CA 1
ATOM 1530 C C . PRO A 1 211 ? 9.562 -11.328 7.051 1 95.81 211 PRO A C 1
ATOM 1532 O O . PRO A 1 211 ? 9.945 -10.594 6.137 1 95.81 211 PRO A O 1
ATOM 1535 N N . ALA A 1 212 ? 8.289 -11.359 7.441 1 98 212 ALA A N 1
ATOM 1536 C CA . ALA A 1 212 ? 7.234 -10.539 6.855 1 98 212 ALA A CA 1
ATOM 1537 C C . ALA A 1 212 ? 6.273 -10.031 7.926 1 98 212 ALA A C 1
ATOM 1539 O O . ALA A 1 212 ? 5.086 -10.367 7.914 1 98 212 ALA A O 1
ATOM 1540 N N . PRO A 1 213 ? 6.754 -9.141 8.789 1 98.44 213 PRO A N 1
ATOM 1541 C CA . PRO A 1 213 ? 5.926 -8.703 9.914 1 98.44 213 PRO A CA 1
ATOM 1542 C C . PRO A 1 213 ? 4.668 -7.961 9.469 1 98.44 213 PRO A C 1
ATOM 1544 O O . PRO A 1 213 ? 3.627 -8.055 10.125 1 98.44 213 PRO A O 1
ATOM 1547 N N . LEU A 1 214 ? 4.664 -7.195 8.414 1 98.75 214 LEU A N 1
ATOM 1548 C CA . LEU A 1 214 ? 3.473 -6.484 7.953 1 98.75 214 LEU A CA 1
ATOM 1549 C C . LEU A 1 214 ? 2.416 -7.465 7.457 1 98.75 214 LEU A C 1
ATOM 1551 O O . LEU A 1 214 ? 1.227 -7.297 7.738 1 98.75 214 LEU A O 1
ATOM 1555 N N . LEU A 1 215 ? 2.85 -8.492 6.711 1 98.62 215 LEU A N 1
ATOM 1556 C CA . LEU A 1 215 ? 1.92 -9.523 6.273 1 98.62 215 LEU A CA 1
ATOM 1557 C C . LEU A 1 215 ? 1.268 -10.211 7.473 1 98.62 215 LEU A C 1
ATOM 1559 O O . LEU A 1 215 ? 0.061 -10.461 7.465 1 98.62 215 LEU A O 1
ATOM 1563 N N . THR A 1 216 ? 2.084 -10.547 8.453 1 98.25 216 THR A N 1
ATOM 1564 C CA . THR A 1 216 ? 1.584 -11.227 9.641 1 98.25 216 THR A CA 1
ATOM 1565 C C . THR A 1 216 ? 0.535 -10.375 10.352 1 98.25 216 THR A C 1
ATOM 1567 O O . THR A 1 216 ? -0.505 -10.891 10.773 1 98.25 216 THR A O 1
ATOM 1570 N N . THR A 1 217 ? 0.799 -9.125 10.469 1 98.56 217 THR A N 1
ATOM 1571 C CA . THR A 1 217 ? -0.143 -8.203 11.094 1 98.56 217 THR A CA 1
ATOM 1572 C C . THR A 1 217 ? -1.435 -8.117 10.289 1 98.56 217 THR A C 1
ATOM 1574 O O . THR A 1 217 ? -2.529 -8.172 10.852 1 98.56 217 THR A O 1
ATOM 1577 N N . ALA A 1 218 ? -1.333 -8 8.977 1 98.56 218 ALA A N 1
ATOM 1578 C CA . ALA A 1 218 ? -2.512 -7.957 8.117 1 98.56 218 ALA A CA 1
ATOM 1579 C C . ALA A 1 218 ? -3.33 -9.234 8.242 1 98.56 218 ALA A C 1
ATOM 1581 O O . ALA A 1 218 ? -4.562 -9.195 8.258 1 98.56 218 ALA A O 1
ATOM 1582 N N . ALA A 1 219 ? -2.645 -10.406 8.32 1 98.31 219 ALA A N 1
ATOM 1583 C CA . ALA A 1 219 ? -3.307 -11.703 8.438 1 98.31 219 ALA A CA 1
ATOM 1584 C C . ALA A 1 219 ? -4.242 -11.727 9.641 1 98.31 219 ALA A C 1
ATOM 1586 O O . ALA A 1 219 ? -5.383 -12.195 9.531 1 98.31 219 ALA A O 1
ATOM 1587 N N . ASP A 1 220 ? -3.758 -11.195 10.695 1 98 220 ASP A N 1
ATOM 1588 C CA . ASP A 1 220 ? -4.562 -11.18 11.914 1 98 220 ASP A CA 1
ATOM 1589 C C . ASP A 1 220 ? -5.812 -10.32 11.727 1 98 220 ASP A C 1
ATOM 1591 O O . ASP A 1 220 ? -6.879 -10.648 12.258 1 98 220 ASP A O 1
ATOM 1595 N N . LEU A 1 221 ? -5.711 -9.25 11.023 1 98.19 221 LEU A N 1
ATOM 1596 C CA . LEU A 1 221 ? -6.855 -8.383 10.773 1 98.19 221 LEU A CA 1
ATOM 1597 C C . LEU A 1 221 ? -7.895 -9.078 9.906 1 98.19 221 LEU A C 1
ATOM 1599 O O . LEU A 1 221 ? -9.094 -8.938 10.141 1 98.19 221 LEU A O 1
ATOM 1603 N N . TYR A 1 222 ? -7.449 -9.773 8.875 1 98.44 222 TYR A N 1
ATOM 1604 C CA . TYR A 1 222 ? -8.383 -10.508 8.039 1 98.44 222 TYR A CA 1
ATOM 1605 C C . TYR A 1 222 ? -9.086 -11.602 8.828 1 98.44 222 TYR A C 1
ATOM 1607 O O . TYR A 1 222 ? -10.289 -11.82 8.672 1 98.44 222 TYR A O 1
ATOM 1615 N N . ARG A 1 223 ? -8.375 -12.297 9.633 1 98.25 223 ARG A N 1
ATOM 1616 C CA . ARG A 1 223 ? -8.969 -13.328 10.477 1 98.25 223 ARG A CA 1
ATOM 1617 C C . ARG A 1 223 ? -9.984 -12.727 11.445 1 98.25 223 ARG A C 1
ATOM 1619 O O . ARG A 1 223 ? -11.023 -13.336 11.719 1 98.25 223 ARG A O 1
ATOM 1626 N N . ALA A 1 224 ? -9.664 -11.57 11.969 1 97.88 224 ALA A N 1
ATOM 1627 C CA . ALA A 1 224 ? -10.609 -10.867 12.828 1 97.88 224 ALA A CA 1
ATOM 1628 C C . ALA A 1 224 ? -11.891 -10.523 12.07 1 97.88 224 ALA A C 1
ATOM 1630 O O . ALA A 1 224 ? -12.992 -10.695 12.594 1 97.88 224 ALA A O 1
ATOM 1631 N N . ALA A 1 225 ? -11.734 -10.016 10.867 1 97.94 225 ALA A N 1
ATOM 1632 C CA . ALA A 1 225 ? -12.906 -9.688 10.055 1 97.94 225 ALA A CA 1
ATOM 1633 C C . ALA A 1 225 ? -13.766 -10.93 9.812 1 97.94 225 ALA A C 1
ATOM 1635 O O . ALA A 1 225 ? -14.992 -10.867 9.898 1 97.94 225 ALA A O 1
ATOM 1636 N N . GLU A 1 226 ? -13.086 -12.008 9.477 1 97.56 226 GLU A N 1
ATOM 1637 C CA . GLU A 1 226 ? -13.812 -13.258 9.273 1 97.56 226 GLU A CA 1
ATOM 1638 C C . GLU A 1 226 ? -14.516 -13.695 10.555 1 97.56 226 GLU A C 1
ATOM 1640 O O . GLU A 1 226 ? -15.68 -14.109 10.516 1 97.56 226 GLU A O 1
ATOM 1645 N N . ALA A 1 227 ? -13.867 -13.586 11.672 1 97.25 227 ALA A N 1
ATOM 1646 C CA . ALA A 1 227 ? -14.383 -14.023 12.969 1 97.25 227 ALA A CA 1
ATOM 1647 C C . ALA A 1 227 ? -15.625 -13.227 13.359 1 97.25 227 ALA A C 1
ATOM 1649 O O . ALA A 1 227 ? -16.516 -13.75 14.031 1 97.25 227 ALA A O 1
ATOM 1650 N N . ILE A 1 228 ? -15.734 -12.008 12.914 1 96.19 228 ILE A N 1
ATOM 1651 C CA . ILE A 1 228 ? -16.875 -11.188 13.312 1 96.19 228 ILE A CA 1
ATOM 1652 C C . ILE A 1 228 ? -17.953 -11.25 12.234 1 96.19 228 ILE A C 1
ATOM 1654 O O . ILE A 1 228 ? -18.859 -10.422 12.211 1 96.19 228 ILE A O 1
ATOM 1658 N N . GLY A 1 229 ? -17.781 -12.148 11.219 1 96.69 229 GLY A N 1
ATOM 1659 C CA . GLY A 1 229 ? -18.891 -12.516 10.367 1 96.69 229 GLY A CA 1
ATOM 1660 C C . GLY A 1 229 ? -18.812 -11.914 8.977 1 96.69 229 GLY A C 1
ATOM 1661 O O . GLY A 1 229 ? -19.781 -11.93 8.227 1 96.69 229 GLY A O 1
ATOM 1662 N N . PHE A 1 230 ? -17.625 -11.469 8.578 1 97.19 230 PHE A N 1
ATOM 1663 C CA . PHE A 1 230 ? -17.547 -10.781 7.293 1 97.19 230 PHE A CA 1
ATOM 1664 C C . PHE A 1 230 ? -16.844 -11.656 6.258 1 97.19 230 PHE A C 1
ATOM 1666 O O . PHE A 1 230 ? -16.438 -11.172 5.203 1 97.19 230 PHE A O 1
ATOM 1673 N N . GLY A 1 231 ? -16.688 -12.891 6.508 1 97.12 231 GLY A N 1
ATOM 1674 C CA . GLY A 1 231 ? -15.961 -13.797 5.633 1 97.12 231 GLY A CA 1
ATOM 1675 C C . GLY A 1 231 ? -16.469 -13.789 4.207 1 97.12 231 GLY A C 1
ATOM 1676 O O . GLY A 1 231 ? -15.695 -13.891 3.258 1 97.12 231 GLY A O 1
ATOM 1677 N N . GLY A 1 232 ? -17.781 -13.625 4.02 1 96.75 232 GLY A N 1
ATOM 1678 C CA . GLY A 1 232 ? -18.406 -13.68 2.709 1 96.75 232 GLY A CA 1
ATOM 1679 C C . GLY A 1 232 ? -18.562 -12.312 2.066 1 96.75 232 GLY A C 1
ATOM 1680 O O . GLY A 1 232 ? -19.094 -12.203 0.957 1 96.75 232 GLY A O 1
ATOM 1681 N N . HIS A 1 233 ? -18.094 -11.273 2.689 1 97.06 233 HIS A N 1
ATOM 1682 C CA . HIS A 1 233 ? -18.141 -9.914 2.176 1 97.06 233 HIS A CA 1
ATOM 1683 C C . HIS A 1 233 ? -16.891 -9.578 1.387 1 97.06 233 HIS A C 1
ATOM 1685 O O . HIS A 1 233 ? -15.906 -10.32 1.422 1 97.06 233 HIS A O 1
ATOM 1691 N N . ASP A 1 234 ? -17.031 -8.492 0.596 1 97.25 234 ASP A N 1
ATOM 1692 C CA . ASP A 1 234 ? -15.82 -8.023 -0.073 1 97.25 234 ASP A CA 1
ATOM 1693 C C . ASP A 1 234 ? -14.695 -7.773 0.931 1 97.25 234 ASP A C 1
ATOM 1695 O O . ASP A 1 234 ? -14.953 -7.383 2.072 1 97.25 234 ASP A O 1
ATOM 1699 N N . VAL A 1 235 ? -13.523 -7.902 0.493 1 97.81 235 VAL A N 1
ATOM 1700 C CA . VAL A 1 235 ? -12.352 -7.797 1.352 1 97.81 235 VAL A CA 1
ATOM 1701 C C . VAL A 1 235 ? -12.242 -6.379 1.909 1 97.81 235 VAL A C 1
ATOM 1703 O O . VAL A 1 235 ? -11.617 -6.16 2.949 1 97.81 235 VAL A O 1
ATOM 1706 N N . SER A 1 236 ? -12.859 -5.344 1.31 1 98.12 236 SER A N 1
ATOM 1707 C CA . SER A 1 236 ? -12.945 -4.008 1.889 1 98.12 236 SER A CA 1
ATOM 1708 C C . SER A 1 236 ? -13.602 -4.043 3.262 1 98.12 236 SER A C 1
ATOM 1710 O O . SER A 1 236 ? -13.438 -3.119 4.062 1 98.12 236 SER A O 1
ATOM 1712 N N . ALA A 1 237 ? -14.281 -5.125 3.602 1 98.19 237 ALA A N 1
ATOM 1713 C CA . ALA A 1 237 ? -15.008 -5.25 4.863 1 98.19 237 ALA A CA 1
ATOM 1714 C C . ALA A 1 237 ? -14.039 -5.445 6.031 1 98.19 237 ALA A C 1
ATOM 1716 O O . ALA A 1 237 ? -14.453 -5.41 7.195 1 98.19 237 ALA A O 1
ATOM 1717 N N . ILE A 1 238 ? -12.781 -5.594 5.711 1 98.38 238 ILE A N 1
ATOM 1718 C CA . ILE A 1 238 ? -11.789 -5.562 6.777 1 98.38 238 ILE A CA 1
ATOM 1719 C C . ILE A 1 238 ? -11.922 -4.266 7.57 1 98.38 238 ILE A C 1
ATOM 1721 O O . ILE A 1 238 ? -11.594 -4.223 8.758 1 98.38 238 ILE A O 1
ATOM 1725 N N . HIS A 1 239 ? -12.422 -3.207 6.953 1 98.19 239 HIS A N 1
ATOM 1726 C CA . HIS A 1 239 ? -12.695 -1.917 7.574 1 98.19 239 HIS A CA 1
ATOM 1727 C C . HIS A 1 239 ? -13.672 -2.061 8.734 1 98.19 239 HIS A C 1
ATOM 1729 O O . HIS A 1 239 ? -13.609 -1.296 9.703 1 98.19 239 HIS A O 1
ATOM 1735 N N . ALA A 1 240 ? -14.516 -3.078 8.703 1 96.81 240 ALA A N 1
ATOM 1736 C CA . ALA A 1 240 ? -15.523 -3.303 9.734 1 96.81 240 ALA A CA 1
ATOM 1737 C C . ALA A 1 240 ? -14.867 -3.613 11.078 1 96.81 240 ALA A C 1
ATOM 1739 O O . ALA A 1 240 ? -15.445 -3.33 12.133 1 96.81 240 ALA A O 1
ATOM 1740 N N . VAL A 1 241 ? -13.656 -4.164 11.047 1 96.38 241 VAL A N 1
ATOM 1741 C CA . VAL A 1 241 ? -12.914 -4.449 12.266 1 96.38 241 VAL A CA 1
ATOM 1742 C C . VAL A 1 241 ? -12.703 -3.16 13.055 1 96.38 241 VAL A C 1
ATOM 1744 O O . VAL A 1 241 ? -12.781 -3.158 14.289 1 96.38 241 VAL A O 1
ATOM 1747 N N . TYR A 1 242 ? -12.477 -2.055 12.336 1 96.06 242 TYR A N 1
ATOM 1748 C CA . TYR A 1 242 ? -12.242 -0.753 12.953 1 96.06 242 TYR A CA 1
ATOM 1749 C C . TYR A 1 242 ? -13.555 -0.032 13.219 1 96.06 242 TYR A C 1
ATOM 1751 O O . TYR A 1 242 ? -13.719 0.604 14.258 1 96.06 242 TYR A O 1
ATOM 1759 N N . ALA A 1 243 ? -14.469 -0.131 12.297 1 92.38 243 ALA A N 1
ATOM 1760 C CA . ALA A 1 243 ? -15.727 0.616 12.344 1 92.38 243 ALA A CA 1
ATOM 1761 C C . ALA A 1 243 ? -16.562 0.211 13.555 1 92.38 243 ALA A C 1
ATOM 1763 O O . ALA A 1 243 ? -17.391 0.989 14.031 1 92.38 243 ALA A O 1
ATOM 1764 N N . ARG A 1 244 ? -16.328 -0.927 14.047 1 89 244 ARG A N 1
ATOM 1765 C CA . ARG A 1 244 ? -17.125 -1.446 15.148 1 89 244 ARG A CA 1
ATOM 1766 C C . ARG A 1 244 ? -16.594 -0.957 16.5 1 89 244 ARG A C 1
ATOM 1768 O O . ARG A 1 244 ? -17.25 -1.132 17.531 1 89 244 ARG A O 1
ATOM 1775 N N . LEU A 1 245 ? -15.492 -0.328 16.469 1 86.31 245 LEU A N 1
ATOM 1776 C CA . LEU A 1 245 ? -14.922 0.219 17.688 1 86.31 245 LEU A CA 1
ATOM 1777 C C . LEU A 1 245 ? -15.633 1.505 18.094 1 86.31 245 LEU A C 1
ATOM 1779 O O . LEU A 1 245 ? -16 2.311 17.234 1 86.31 245 LEU A O 1
ATOM 1783 N N . PRO A 1 246 ? -15.875 1.629 19.391 1 83.12 246 PRO A N 1
ATOM 1784 C CA . PRO A 1 246 ? -16.562 2.84 19.844 1 83.12 246 PRO A CA 1
ATOM 1785 C C . PRO A 1 246 ? -15.789 4.117 19.5 1 83.12 246 PRO A C 1
ATOM 1787 O O . PRO A 1 246 ? -14.562 4.129 19.531 1 83.12 246 PRO A O 1
ATOM 1790 N N . ARG A 1 247 ? -16.531 5.129 19.016 1 75.88 247 ARG A N 1
ATOM 1791 C CA . ARG A 1 247 ? -15.93 6.422 18.703 1 75.88 247 ARG A CA 1
ATOM 1792 C C . ARG A 1 247 ? -16.109 7.406 19.859 1 75.88 247 ARG A C 1
ATOM 1794 O O . ARG A 1 247 ? -17.047 7.277 20.641 1 75.88 247 ARG A O 1
ATOM 1801 N N . PRO A 1 248 ? -15.062 8.117 20.125 1 61.44 248 PRO A N 1
ATOM 1802 C CA . PRO A 1 248 ? -15.219 9.055 21.234 1 61.44 248 PRO A CA 1
ATOM 1803 C C . PRO A 1 248 ? -16.516 9.852 21.156 1 61.44 248 PRO A C 1
ATOM 1805 O O . PRO A 1 248 ? -17.156 10.102 22.188 1 61.44 248 PRO A O 1
ATOM 1808 N N . HIS A 1 249 ? -16.828 10.672 20.062 1 54.84 249 HIS A N 1
ATOM 1809 C CA . HIS A 1 249 ? -18.016 11.516 20.109 1 54.84 249 HIS A CA 1
ATOM 1810 C C . HIS A 1 249 ? -19.25 10.758 19.609 1 54.84 249 HIS A C 1
ATOM 1812 O O . HIS A 1 249 ? -20.281 11.367 19.328 1 54.84 249 HIS A O 1
ATOM 1818 N N . GLY A 1 250 ? -19.547 9.539 19.938 1 50.72 250 GLY A N 1
ATOM 1819 C CA . GLY A 1 250 ? -20.781 8.781 19.797 1 50.72 250 GLY A CA 1
ATOM 1820 C C . GLY A 1 250 ? -21.078 8.406 18.359 1 50.72 250 GLY A C 1
ATOM 1821 O O . GLY A 1 250 ? -22.188 7.953 18.047 1 50.72 250 GLY A O 1
ATOM 1822 N N . GLN A 1 251 ? -20.516 9.016 17.359 1 45.56 251 GLN A N 1
ATOM 1823 C CA . GLN A 1 251 ? -21.031 8.711 16.031 1 45.56 251 GLN A CA 1
ATOM 1824 C C . GLN A 1 251 ? -20.484 7.375 15.531 1 45.56 251 GLN A C 1
ATOM 1826 O O . GLN A 1 251 ? -19.266 7.156 15.523 1 45.56 251 GLN A O 1
ATOM 1831 N N . HIS A 1 252 ? -21.109 6.387 15.852 1 46.34 252 HIS A N 1
ATOM 1832 C CA . HIS A 1 252 ? -20.719 5.09 15.312 1 46.34 252 HIS A CA 1
ATOM 1833 C C . HIS A 1 252 ? -20.75 5.102 13.781 1 46.34 252 HIS A C 1
ATOM 1835 O O . HIS A 1 252 ? -21.672 5.668 13.188 1 46.34 252 HIS A O 1
ATOM 1841 N N . ALA A 1 253 ? -19.641 5.086 13.148 1 52.84 253 ALA A N 1
ATOM 1842 C CA . ALA A 1 253 ? -19.75 4.875 11.703 1 52.84 253 ALA A CA 1
ATOM 1843 C C . ALA A 1 253 ? -20.688 3.707 11.391 1 52.84 253 ALA A C 1
ATOM 1845 O O . ALA A 1 253 ? -20.516 2.611 11.93 1 52.84 253 ALA A O 1
ATOM 1846 N N . ALA A 1 254 ? -21.844 3.916 10.828 1 47.78 254 ALA A N 1
ATOM 1847 C CA . ALA A 1 254 ? -22.859 2.908 10.531 1 47.78 254 ALA A CA 1
ATOM 1848 C C . ALA A 1 254 ? -22.344 1.886 9.523 1 47.78 254 ALA A C 1
ATOM 1850 O O . ALA A 1 254 ? -21.891 2.25 8.438 1 47.78 254 ALA A O 1
ATOM 1851 N N . VAL A 1 255 ? -21.875 0.73 9.93 1 51.09 255 VAL A N 1
ATOM 1852 C CA . VAL A 1 255 ? -21.719 -0.39 9.008 1 51.09 255 VAL A CA 1
ATOM 1853 C C . VAL A 1 255 ? -23.078 -0.73 8.383 1 51.09 255 VAL A C 1
ATOM 1855 O O . VAL A 1 255 ? -24.016 -1.104 9.086 1 51.09 255 VAL A O 1
ATOM 1858 N N . ARG A 1 256 ? -23.5 -0.236 7.164 1 47.16 256 ARG A N 1
ATOM 1859 C CA . ARG A 1 256 ? -24.766 -0.55 6.535 1 47.16 256 ARG A CA 1
ATOM 1860 C C . ARG A 1 256 ? -24.812 -2.004 6.074 1 47.16 256 ARG A C 1
ATOM 1862 O O . ARG A 1 256 ? -25.672 -2.381 5.273 1 47.16 256 ARG A O 1
ATOM 1869 N N . ASP A 1 257 ? -23.922 -2.822 6.098 1 43.12 257 ASP A N 1
ATOM 1870 C CA . ASP A 1 257 ? -23.891 -4.027 5.273 1 43.12 257 ASP A CA 1
ATOM 1871 C C . ASP A 1 257 ? -24.812 -5.102 5.836 1 43.12 257 ASP A C 1
ATOM 1873 O O . ASP A 1 257 ? -24.359 -5.988 6.574 1 43.12 257 ASP A O 1
ATOM 1877 N N . HIS A 1 258 ? -26.062 -4.996 6.242 1 41.97 258 HIS A N 1
ATOM 1878 C CA . HIS A 1 258 ? -26.391 -6.273 6.859 1 41.97 258 HIS A CA 1
ATOM 1879 C C . HIS A 1 258 ? -26.141 -7.434 5.902 1 41.97 258 HIS A C 1
ATOM 1881 O O . HIS A 1 258 ? -25.438 -8.383 6.246 1 41.97 258 HIS A O 1
ATOM 1887 N N . HIS A 1 259 ? -27 -8.172 5.445 1 43.5 259 HIS A N 1
ATOM 1888 C CA . HIS A 1 259 ? -27.062 -9.555 4.98 1 43.5 259 HIS A CA 1
ATOM 1889 C C . HIS A 1 259 ? -26.391 -9.711 3.619 1 43.5 259 HIS A C 1
ATOM 1891 O O . HIS A 1 259 ? -26.625 -8.914 2.709 1 43.5 259 HIS A O 1
ATOM 1897 N N . PRO A 1 260 ? -25.266 -10.438 3.607 1 45.09 260 PRO A N 1
ATOM 1898 C CA . PRO A 1 260 ? -24.656 -10.734 2.301 1 45.09 260 PRO A CA 1
ATOM 1899 C C . PRO A 1 260 ? -25.703 -11.117 1.252 1 45.09 260 PRO A C 1
ATOM 1901 O O . PRO A 1 260 ? -26.594 -11.93 1.526 1 45.09 260 PRO A O 1
ATOM 1904 N N . GLU A 1 261 ? -26.266 -10.258 0.451 1 39.84 261 GLU A N 1
ATOM 1905 C CA . GLU A 1 261 ? -27.172 -10.805 -0.552 1 39.84 261 GLU A CA 1
ATOM 1906 C C . GLU A 1 261 ? -26.5 -11.922 -1.35 1 39.84 261 GLU A C 1
ATOM 1908 O O . GLU A 1 261 ? -25.312 -11.852 -1.658 1 39.84 261 GLU A O 1
ATOM 1913 N N . PRO A 1 262 ? -27.203 -13.07 -1.492 1 34.25 262 PRO A N 1
ATOM 1914 C CA . PRO A 1 262 ? -26.719 -14.195 -2.295 1 34.25 262 PRO A CA 1
ATOM 1915 C C . PRO A 1 262 ? -26.312 -13.781 -3.707 1 34.25 262 PRO A C 1
ATOM 1917 O O . PRO A 1 262 ? -26.797 -12.773 -4.223 1 34.25 262 PRO A O 1
ATOM 1920 N N . ASP A 1 263 ? -25.344 -14.32 -4.293 1 36.06 263 ASP A N 1
ATOM 1921 C CA . ASP A 1 263 ? -24.734 -14.25 -5.617 1 36.06 263 ASP A CA 1
ATOM 1922 C C . ASP A 1 263 ? -25.797 -14.328 -6.711 1 36.06 263 ASP A C 1
ATOM 1924 O O . ASP A 1 263 ? -26.422 -15.375 -6.906 1 36.06 263 ASP A O 1
ATOM 1928 N N . GLY A 1 264 ? -26.688 -13.398 -6.895 1 30.64 264 GLY A N 1
ATOM 1929 C CA . GLY A 1 264 ? -27.547 -13.531 -8.07 1 30.64 264 GLY A CA 1
ATOM 1930 C C . GLY A 1 264 ? -26.75 -13.562 -9.367 1 30.64 264 GLY A C 1
ATOM 1931 O O . GLY A 1 264 ? -26.109 -12.586 -9.742 1 30.64 264 GLY A O 1
ATOM 1932 N N . ILE A 1 265 ? -26.297 -14.75 -9.734 1 28.3 265 ILE A N 1
ATOM 1933 C CA . ILE A 1 265 ? -25.844 -15.023 -11.094 1 28.3 265 ILE A CA 1
ATOM 1934 C C . ILE A 1 265 ? -26.859 -14.484 -12.094 1 28.3 265 ILE A C 1
ATOM 1936 O O . ILE A 1 265 ? -28.016 -14.914 -12.102 1 28.3 265 ILE A O 1
ATOM 1940 N N . ALA A 1 266 ? -26.859 -13.305 -12.609 1 30.52 266 ALA A N 1
ATOM 1941 C CA . ALA A 1 266 ? -27.609 -12.82 -13.766 1 30.52 266 ALA A CA 1
ATOM 1942 C C . ALA A 1 266 ? -27.547 -13.828 -14.914 1 30.52 266 ALA A C 1
ATOM 1944 O O . ALA A 1 266 ? -26.484 -14.07 -15.492 1 30.52 266 ALA A O 1
ATOM 1945 N N . HIS A 1 267 ? -28.406 -14.844 -14.961 1 19.8 267 HIS A N 1
ATOM 1946 C CA . HIS A 1 267 ? -28.688 -15.719 -16.094 1 19.8 267 HIS A CA 1
ATOM 1947 C C . HIS A 1 267 ? -29.031 -14.914 -17.344 1 19.8 267 HIS A C 1
ATOM 1949 O O . HIS A 1 267 ? -30 -14.148 -17.344 1 19.8 267 HIS A O 1
ATOM 1955 N N . ALA A 1 268 ? -28.109 -14.492 -18.172 1 24.64 268 ALA A N 1
ATOM 1956 C CA . ALA A 1 268 ? -28.422 -14.125 -19.562 1 24.64 268 ALA A CA 1
ATOM 1957 C C . ALA A 1 268 ? -29.344 -15.156 -20.203 1 24.64 268 ALA A C 1
ATOM 1959 O O . ALA A 1 268 ? -29.016 -16.344 -20.266 1 24.64 268 ALA A O 1
ATOM 1960 N N . GLN A 1 269 ? -30.656 -14.875 -20.031 1 21.5 269 GLN A N 1
ATOM 1961 C CA . GLN A 1 269 ? -31.656 -15.555 -20.844 1 21.5 269 GLN A CA 1
ATOM 1962 C C . GLN A 1 269 ? -31.156 -15.758 -22.266 1 21.5 269 GLN A C 1
ATOM 1964 O O . GLN A 1 269 ? -30.672 -14.82 -22.906 1 21.5 269 GLN A O 1
ATOM 1969 N N . ARG A 1 270 ? -30.984 -17.031 -22.703 1 19.5 270 ARG A N 1
ATOM 1970 C CA . ARG A 1 270 ? -31.156 -17.406 -24.109 1 19.5 270 ARG A CA 1
ATOM 1971 C C . ARG A 1 270 ? -32.562 -17.031 -24.594 1 19.5 270 ARG A C 1
ATOM 1973 O O . ARG A 1 270 ? -33.531 -17.219 -23.875 1 19.5 270 ARG A O 1
ATOM 1980 N N . MET B 1 1 ? 5.98 36.938 -9.352 1 25.3 1 MET B N 1
ATOM 1981 C CA . MET B 1 1 ? 6.082 37.344 -7.957 1 25.3 1 MET B CA 1
ATOM 1982 C C . MET B 1 1 ? 6.773 36.281 -7.113 1 25.3 1 MET B C 1
ATOM 1984 O O . MET B 1 1 ? 6.238 35.188 -6.926 1 25.3 1 MET B O 1
ATOM 1988 N N . GLY B 1 2 ? 8.008 36.188 -7.219 1 31.11 2 GLY B N 1
ATOM 1989 C CA . GLY B 1 2 ? 8.938 35.219 -6.711 1 31.11 2 GLY B CA 1
ATOM 1990 C C . GLY B 1 2 ? 8.922 35.094 -5.195 1 31.11 2 GLY B C 1
ATOM 1991 O O . GLY B 1 2 ? 8.938 36.125 -4.496 1 31.11 2 GLY B O 1
ATOM 1992 N N . ILE B 1 3 ? 8.156 34.188 -4.594 1 39.19 3 ILE B N 1
ATOM 1993 C CA . ILE B 1 3 ? 8.32 34 -3.158 1 39.19 3 ILE B CA 1
ATOM 1994 C C . ILE B 1 3 ? 9.812 33.906 -2.816 1 39.19 3 ILE B C 1
ATOM 1996 O O . ILE B 1 3 ? 10.508 33 -3.275 1 39.19 3 ILE B O 1
ATOM 2000 N N . PRO B 1 4 ? 10.367 35 -2.389 1 39.88 4 PRO B N 1
ATOM 2001 C CA . PRO B 1 4 ? 11.781 34.906 -2.027 1 39.88 4 PRO B CA 1
ATOM 2002 C C . PRO B 1 4 ? 12.031 33.844 -0.946 1 39.88 4 PRO B C 1
ATOM 2004 O O . PRO B 1 4 ? 11.289 33.781 0.038 1 39.88 4 PRO B O 1
ATOM 2007 N N . VAL B 1 5 ? 12.523 32.781 -1.271 1 44.03 5 VAL B N 1
ATOM 2008 C CA . VAL B 1 5 ? 13.094 31.859 -0.278 1 44.03 5 VAL B CA 1
ATOM 2009 C C . VAL B 1 5 ? 14.188 32.594 0.51 1 44.03 5 VAL B C 1
ATOM 2011 O O . VAL B 1 5 ? 15.156 33.062 -0.072 1 44.03 5 VAL B O 1
ATOM 2014 N N . VAL B 1 6 ? 13.828 33.312 1.526 1 47.22 6 VAL B N 1
ATOM 2015 C CA . VAL B 1 6 ? 14.82 34.094 2.254 1 47.22 6 VAL B CA 1
ATOM 2016 C C . VAL B 1 6 ? 15.383 33.281 3.412 1 47.22 6 VAL B C 1
ATOM 2018 O O . VAL B 1 6 ? 14.656 32.5 4.043 1 47.22 6 VAL B O 1
ATOM 2021 N N . ASP B 1 7 ? 16.625 33.219 3.457 1 48.44 7 ASP B N 1
ATOM 2022 C CA . ASP B 1 7 ? 17.375 32.562 4.539 1 48.44 7 ASP B CA 1
ATOM 2023 C C . ASP B 1 7 ? 17.109 33.281 5.871 1 48.44 7 ASP B C 1
ATOM 2025 O O . ASP B 1 7 ? 17.297 32.688 6.934 1 48.44 7 ASP B O 1
ATOM 2029 N N . ASN B 1 8 ? 16.844 34.625 5.734 1 49.09 8 ASN B N 1
ATOM 2030 C CA . ASN B 1 8 ? 16.594 35.406 6.938 1 49.09 8 ASN B CA 1
ATOM 2031 C C . ASN B 1 8 ? 15.148 35.875 7.031 1 49.09 8 ASN B C 1
ATOM 2033 O O . ASN B 1 8 ? 14.688 36.656 6.207 1 49.09 8 ASN B O 1
ATOM 2037 N N . LEU B 1 9 ? 14.406 35.344 7.914 1 56.34 9 LEU B N 1
ATOM 2038 C CA . LEU B 1 9 ? 12.969 35.531 8.086 1 56.34 9 LEU B CA 1
ATOM 2039 C C . LEU B 1 9 ? 12.641 37 8.336 1 56.34 9 LEU B C 1
ATOM 2041 O O . LEU B 1 9 ? 11.609 37.5 7.871 1 56.34 9 LEU B O 1
ATOM 2045 N N . ALA B 1 10 ? 13.547 37.656 9.023 1 55.41 10 ALA B N 1
ATOM 2046 C CA . ALA B 1 10 ? 13.25 39.031 9.352 1 55.41 10 ALA B CA 1
ATOM 2047 C C . ALA B 1 10 ? 13.094 39.875 8.094 1 55.41 10 ALA B C 1
ATOM 2049 O O . ALA B 1 10 ? 12.18 40.688 7.988 1 55.41 10 ALA B O 1
ATOM 2050 N N . GLU B 1 11 ? 13.984 39.719 7.25 1 56.72 11 GLU B N 1
ATOM 2051 C CA . GLU B 1 11 ? 13.922 40.5 6.012 1 56.72 11 GLU B CA 1
ATOM 2052 C C . GLU B 1 11 ? 12.727 40.062 5.156 1 56.72 11 GLU B C 1
ATOM 2054 O O . GLU B 1 11 ? 12.07 40.906 4.543 1 56.72 11 GLU B O 1
ATOM 2059 N N . ALA B 1 12 ? 12.398 38.844 5.199 1 56.75 12 ALA B N 1
ATOM 2060 C CA . ALA B 1 12 ? 11.266 38.344 4.434 1 56.75 12 ALA B CA 1
ATOM 2061 C C . ALA B 1 12 ? 9.945 38.875 4.988 1 56.75 12 ALA B C 1
ATOM 2063 O O . ALA B 1 12 ? 9.055 39.25 4.227 1 56.75 12 ALA B O 1
ATOM 2064 N N . ALA B 1 13 ? 9.945 39.062 6.293 1 58.03 13 ALA B N 1
ATOM 2065 C CA . ALA B 1 13 ? 8.727 39.438 6.996 1 58.03 13 ALA B CA 1
ATOM 2066 C C . ALA B 1 13 ? 8.398 40.906 6.762 1 58.03 13 ALA B C 1
ATOM 2068 O O . ALA B 1 13 ? 7.23 41.281 6.711 1 58.03 13 ALA B O 1
ATOM 2069 N N . ASN B 1 14 ? 9.492 41.75 6.629 1 59.34 14 ASN B N 1
ATOM 2070 C CA . ASN B 1 14 ? 9.258 43.156 6.492 1 59.34 14 ASN B CA 1
ATOM 2071 C C . ASN B 1 14 ? 8.672 43.531 5.125 1 59.34 14 ASN B C 1
ATOM 2073 O O . ASN B 1 14 ? 8.047 44.562 4.961 1 59.34 14 ASN B O 1
ATOM 2077 N N . ALA B 1 15 ? 8.68 42.5 4.336 1 63.25 15 ALA B N 1
ATOM 2078 C CA . ALA B 1 15 ? 8.344 42.969 2.996 1 63.25 15 ALA B CA 1
ATOM 2079 C C . ALA B 1 15 ? 7.223 42.125 2.391 1 63.25 15 ALA B C 1
ATOM 2081 O O . ALA B 1 15 ? 6.668 42.5 1.345 1 63.25 15 ALA B O 1
ATOM 2082 N N . ALA B 1 16 ? 6.664 41.156 3.219 1 79.62 16 ALA B N 1
ATOM 2083 C CA . ALA B 1 16 ? 5.781 40.281 2.447 1 79.62 16 ALA B CA 1
ATOM 2084 C C . ALA B 1 16 ? 4.41 40.156 3.107 1 79.62 16 ALA B C 1
ATOM 2086 O O . ALA B 1 16 ? 4.309 40.094 4.332 1 79.62 16 ALA B O 1
ATOM 2087 N N . ARG B 1 17 ? 3.396 40.375 2.389 1 86.69 17 ARG B N 1
ATOM 2088 C CA . ARG B 1 17 ? 2.025 40.188 2.855 1 86.69 17 ARG B CA 1
ATOM 2089 C C . ARG B 1 17 ? 1.753 38.719 3.219 1 86.69 17 ARG B C 1
ATOM 2091 O O . ARG B 1 17 ? 0.944 38.438 4.105 1 86.69 17 ARG B O 1
ATOM 2098 N N . VAL B 1 18 ? 2.471 37.844 2.518 1 89.81 18 VAL B N 1
ATOM 2099 C CA . VAL B 1 18 ? 2.344 36.406 2.727 1 89.81 18 VAL B CA 1
ATOM 2100 C C . VAL B 1 18 ? 3.721 35.812 2.979 1 89.81 18 VAL B C 1
ATOM 2102 O O . VAL B 1 18 ? 4.66 36.062 2.219 1 89.81 18 VAL B O 1
ATOM 2105 N N . VAL B 1 19 ? 3.836 35.062 4.09 1 88.69 19 VAL B N 1
ATOM 2106 C CA . VAL B 1 19 ? 5.055 34.344 4.418 1 88.69 19 VAL B CA 1
ATOM 2107 C C . VAL B 1 19 ? 4.777 32.844 4.406 1 88.69 19 VAL B C 1
ATOM 2109 O O . VAL B 1 19 ? 3.848 32.375 5.066 1 88.69 19 VAL B O 1
ATOM 2112 N N . ILE B 1 20 ? 5.535 32.031 3.604 1 90.88 20 ILE B N 1
ATOM 2113 C CA . ILE B 1 20 ? 5.395 30.578 3.547 1 90.88 20 ILE B CA 1
ATOM 2114 C C . ILE B 1 20 ? 6.547 29.922 4.297 1 90.88 20 ILE B C 1
ATOM 2116 O O . ILE B 1 20 ? 7.711 30.266 4.09 1 90.88 20 ILE B O 1
ATOM 2120 N N . THR B 1 21 ? 6.207 29 5.211 1 90.5 21 THR B N 1
ATOM 2121 C CA . THR B 1 21 ? 7.25 28.359 6 1 90.5 21 THR B CA 1
ATOM 2122 C C . THR B 1 21 ? 7.199 26.844 5.816 1 90.5 21 THR B C 1
ATOM 2124 O O . THR B 1 21 ? 6.117 26.266 5.691 1 90.5 21 THR B O 1
ATOM 2127 N N . VAL B 1 22 ? 8.344 26.188 5.699 1 88.56 22 VAL B N 1
ATOM 2128 C CA . VAL B 1 22 ? 8.578 24.75 5.762 1 88.56 22 VAL B CA 1
ATOM 2129 C C . VAL B 1 22 ? 9.648 24.438 6.809 1 88.56 22 VAL B C 1
ATOM 2131 O O . VAL B 1 22 ? 10.844 24.578 6.547 1 88.56 22 VAL B O 1
ATOM 2134 N N . LEU B 1 23 ? 9.172 24.109 7.984 1 89.38 23 LEU B N 1
ATOM 2135 C CA . LEU B 1 23 ? 10.062 24.062 9.133 1 89.38 23 LEU B CA 1
ATOM 2136 C C . LEU B 1 23 ? 10.172 22.656 9.695 1 89.38 23 LEU B C 1
ATOM 2138 O O . LEU B 1 23 ? 9.211 21.875 9.633 1 89.38 23 LEU B O 1
ATOM 2142 N N . PRO B 1 24 ? 11.25 22.266 10.32 1 86 24 PRO B N 1
ATOM 2143 C CA . PRO B 1 24 ? 11.516 20.891 10.758 1 86 24 PRO B CA 1
ATOM 2144 C C . PRO B 1 24 ? 10.906 20.578 12.125 1 86 24 PRO B C 1
ATOM 2146 O O . PRO B 1 24 ? 10.82 19.422 12.516 1 86 24 PRO B O 1
ATOM 2149 N N . SER B 1 25 ? 10.547 21.688 12.852 1 90.81 25 SER B N 1
ATOM 2150 C CA . SER B 1 25 ? 10.148 21.422 14.227 1 90.81 25 SER B CA 1
ATOM 2151 C C . SER B 1 25 ? 9.18 22.469 14.75 1 90.81 25 SER B C 1
ATOM 2153 O O . SER B 1 25 ? 9.047 23.547 14.156 1 90.81 25 SER B O 1
ATOM 2155 N N . ILE B 1 26 ? 8.57 22.125 15.836 1 94.75 26 ILE B N 1
ATOM 2156 C CA . ILE B 1 26 ? 7.676 23.047 16.531 1 94.75 26 ILE B CA 1
ATOM 2157 C C . ILE B 1 26 ? 8.461 24.25 17.016 1 94.75 26 ILE B C 1
ATOM 2159 O O . ILE B 1 26 ? 7.992 25.391 16.922 1 94.75 26 ILE B O 1
ATOM 2163 N N . GLU B 1 27 ? 9.656 24.016 17.469 1 94.5 27 GLU B N 1
ATOM 2164 C CA . GLU B 1 27 ? 10.516 25.094 17.953 1 94.5 27 GLU B CA 1
ATOM 2165 C C . GLU B 1 27 ? 10.828 26.094 16.844 1 94.5 27 GLU B C 1
ATOM 2167 O O . GLU B 1 27 ? 10.812 27.312 17.078 1 94.5 27 GLU B O 1
ATOM 2172 N N . SER B 1 28 ? 11.047 25.594 15.695 1 92.25 28 SER B N 1
ATOM 2173 C CA . SER B 1 28 ? 11.328 26.469 14.555 1 92.25 28 SER B CA 1
ATOM 2174 C C . SER B 1 28 ? 10.117 27.312 14.195 1 92.25 28 SER B C 1
ATOM 2176 O O . SER B 1 28 ? 10.258 28.484 13.859 1 92.25 28 SER B O 1
ATOM 2178 N N . LEU B 1 29 ? 8.969 26.719 14.258 1 94.06 29 LEU B N 1
ATOM 2179 C CA . LEU B 1 29 ? 7.742 27.469 13.977 1 94.06 29 LEU B CA 1
ATOM 2180 C C . LEU B 1 29 ? 7.527 28.562 15.016 1 94.06 29 LEU B C 1
ATOM 2182 O O . LEU B 1 29 ? 7.219 29.703 14.656 1 94.06 29 LEU B O 1
ATOM 2186 N N . ASN B 1 30 ? 7.719 28.234 16.266 1 95.62 30 ASN B N 1
ATOM 2187 C CA . ASN B 1 30 ? 7.574 29.203 17.344 1 95.62 30 ASN B CA 1
ATOM 2188 C C . ASN B 1 30 ? 8.555 30.359 17.172 1 95.62 30 ASN B C 1
ATOM 2190 O O . ASN B 1 30 ? 8.203 31.516 17.453 1 95.62 30 ASN B O 1
ATOM 2194 N N . ALA B 1 31 ? 9.734 30.016 16.75 1 92.44 31 ALA B N 1
ATOM 2195 C CA . ALA B 1 31 ? 10.75 31.047 16.547 1 92.44 31 ALA B CA 1
ATOM 2196 C C . ALA B 1 31 ? 10.336 32 15.43 1 92.44 31 ALA B C 1
ATOM 2198 O O . ALA B 1 31 ? 10.5 33.219 15.555 1 92.44 31 ALA B O 1
ATOM 2199 N N . VAL B 1 32 ? 9.812 31.469 14.367 1 90.06 32 VAL B N 1
ATOM 2200 C CA . VAL B 1 32 ? 9.352 32.281 13.258 1 90.06 32 VAL B CA 1
ATOM 2201 C C . VAL B 1 32 ? 8.195 33.188 13.711 1 90.06 32 VAL B C 1
ATOM 2203 O O . VAL B 1 32 ? 8.156 34.375 13.383 1 90.06 32 VAL B O 1
ATOM 2206 N N . CYS B 1 33 ? 7.289 32.656 14.484 1 93.12 33 CYS B N 1
ATOM 2207 C CA . CYS B 1 33 ? 6.164 33.438 15 1 93.12 33 CYS B CA 1
ATOM 2208 C C . CYS B 1 33 ? 6.648 34.594 15.867 1 93.12 33 CYS B C 1
ATOM 2210 O O . CYS B 1 33 ? 6.164 35.719 15.742 1 93.12 33 CYS B O 1
ATOM 2212 N N . ALA B 1 34 ? 7.621 34.312 16.703 1 91.81 34 ALA B N 1
ATOM 2213 C CA . ALA B 1 34 ? 8.172 35.344 17.578 1 91.81 34 ALA B CA 1
ATOM 2214 C C . ALA B 1 34 ? 8.812 36.469 16.781 1 91.81 34 ALA B C 1
ATOM 2216 O O . ALA B 1 34 ? 8.664 37.656 17.109 1 91.81 34 ALA B O 1
ATOM 2217 N N . GLN B 1 35 ? 9.438 36.062 15.75 1 87.44 35 GLN B N 1
ATOM 2218 C CA . GLN B 1 35 ? 10.094 37.062 14.891 1 87.44 35 GLN B CA 1
ATOM 2219 C C . GLN B 1 35 ? 9.062 37.906 14.164 1 87.44 35 GLN B C 1
ATOM 2221 O O . GLN B 1 35 ? 9.219 39.125 14.07 1 87.44 35 GLN B O 1
ATOM 2226 N N . LEU B 1 36 ? 8.047 37.312 13.695 1 87.38 36 LEU B N 1
ATOM 2227 C CA . LEU B 1 36 ? 7.012 38.031 12.961 1 87.38 36 LEU B CA 1
ATOM 2228 C C . LEU B 1 36 ? 6.289 39.031 13.867 1 87.38 36 LEU B C 1
ATOM 2230 O O . LEU B 1 36 ? 5.934 40.125 13.438 1 87.38 36 LEU B O 1
ATOM 2234 N N . LYS B 1 37 ? 6.137 38.656 15.102 1 88.62 37 LYS B N 1
ATOM 2235 C CA . LYS B 1 37 ? 5.434 39.5 16.062 1 88.62 37 LYS B CA 1
ATOM 2236 C C . LYS B 1 37 ? 6.266 40.719 16.438 1 88.62 37 LYS B C 1
ATOM 2238 O O . LYS B 1 37 ? 5.719 41.781 16.797 1 88.62 37 LYS B O 1
ATOM 2243 N N . ARG B 1 38 ? 7.539 40.625 16.234 1 85.56 38 ARG B N 1
ATOM 2244 C CA . ARG B 1 38 ? 8.438 41.688 16.625 1 85.56 38 ARG B CA 1
ATOM 2245 C C . ARG B 1 38 ? 8.656 42.688 15.477 1 85.56 38 ARG B C 1
ATOM 2247 O O . ARG B 1 38 ? 9.188 43.781 15.672 1 85.56 38 ARG B O 1
ATOM 2254 N N . CYS B 1 39 ? 8.195 42.219 14.359 1 78.56 39 CYS B N 1
ATOM 2255 C CA . CYS B 1 39 ? 8.43 43.094 13.211 1 78.56 39 CYS B CA 1
ATOM 2256 C C . CYS B 1 39 ? 7.574 44.344 13.305 1 78.56 39 CYS B C 1
ATOM 2258 O O . CYS B 1 39 ? 6.355 44.281 13.461 1 78.56 39 CYS B O 1
ATOM 2260 N N . ARG B 1 40 ? 8.172 45.562 13.367 1 64.12 40 ARG B N 1
ATOM 2261 C CA . ARG B 1 40 ? 7.547 46.875 13.562 1 64.12 40 ARG B CA 1
ATOM 2262 C C . ARG B 1 40 ? 6.75 47.312 12.336 1 64.12 40 ARG B C 1
ATOM 2264 O O . ARG B 1 40 ? 5.688 47.906 12.453 1 64.12 40 ARG B O 1
ATOM 2271 N N . ASP B 1 41 ? 7.312 47.125 11.188 1 63 41 ASP B N 1
ATOM 2272 C CA . ASP B 1 41 ? 6.629 47.531 9.961 1 63 41 ASP B CA 1
ATOM 2273 C C . ASP B 1 41 ? 5.844 46.344 9.375 1 63 41 ASP B C 1
ATOM 2275 O O . ASP B 1 41 ? 6.164 45.875 8.281 1 63 41 ASP B O 1
ATOM 2279 N N . ARG B 1 42 ? 4.852 45.938 10.039 1 69.25 42 ARG B N 1
ATOM 2280 C CA . ARG B 1 42 ? 4.203 44.656 9.789 1 69.25 42 ARG B CA 1
ATOM 2281 C C . ARG B 1 42 ? 3.311 44.719 8.555 1 69.25 42 ARG B C 1
ATOM 2283 O O . ARG B 1 42 ? 2.357 45.5 8.516 1 69.25 42 ARG B O 1
ATOM 2290 N N . ARG B 1 43 ? 3.834 44.156 7.547 1 82.38 43 ARG B N 1
ATOM 2291 C CA . ARG B 1 43 ? 3.027 44.031 6.336 1 82.38 43 ARG B CA 1
ATOM 2292 C C . ARG B 1 43 ? 2.424 42.625 6.215 1 82.38 43 ARG B C 1
ATOM 2294 O O . ARG B 1 43 ? 1.46 42.438 5.473 1 82.38 43 ARG B O 1
ATOM 2301 N N . THR B 1 44 ? 2.904 41.75 7.09 1 88.06 44 THR B N 1
ATOM 2302 C CA . THR B 1 44 ? 2.482 40.375 6.957 1 88.06 44 THR B CA 1
ATOM 2303 C C . THR B 1 44 ? 1.056 40.188 7.465 1 88.06 44 THR B C 1
ATOM 2305 O O . THR B 1 44 ? 0.729 40.594 8.578 1 88.06 44 THR B O 1
ATOM 2308 N N . ARG B 1 45 ? 0.223 39.594 6.641 1 91.75 45 ARG B N 1
ATOM 2309 C CA . ARG B 1 45 ? -1.167 39.344 6.992 1 91.75 45 ARG B CA 1
ATOM 2310 C C . ARG B 1 45 ? -1.4 37.844 7.195 1 91.75 45 ARG B C 1
ATOM 2312 O O . ARG B 1 45 ? -2.213 37.438 8.031 1 91.75 45 ARG B O 1
ATOM 2319 N N . TYR B 1 46 ? -0.635 37.062 6.387 1 93.94 46 TYR B N 1
ATOM 2320 C CA . TYR B 1 46 ? -0.832 35.625 6.418 1 93.94 46 TYR B CA 1
ATOM 2321 C C . TYR B 1 46 ? 0.495 34.875 6.598 1 93.94 46 TYR B C 1
ATOM 2323 O O . TYR B 1 46 ? 1.471 35.188 5.902 1 93.94 46 TYR B O 1
ATOM 2331 N N . LEU B 1 47 ? 0.54 34 7.562 1 93.62 47 LEU B N 1
ATOM 2332 C CA . LEU B 1 47 ? 1.579 32.969 7.637 1 93.62 47 LEU B CA 1
ATOM 2333 C C . LEU B 1 47 ? 1.057 31.625 7.148 1 93.62 47 LEU B C 1
ATOM 2335 O O . LEU B 1 47 ? 0.174 31.031 7.77 1 93.62 47 LEU B O 1
ATOM 2339 N N . VAL B 1 48 ? 1.56 31.188 5.988 1 95.75 48 VAL B N 1
ATOM 2340 C CA . VAL B 1 48 ? 1.198 29.906 5.402 1 95.75 48 VAL B CA 1
ATOM 2341 C C . VAL B 1 48 ? 2.234 28.844 5.789 1 95.75 48 VAL B C 1
ATOM 2343 O O . VAL B 1 48 ? 3.348 28.844 5.254 1 95.75 48 VAL B O 1
ATOM 2346 N N . ASP B 1 49 ? 1.833 27.938 6.629 1 95.69 49 ASP B N 1
ATOM 2347 C CA . ASP B 1 49 ? 2.779 26.922 7.09 1 95.69 49 ASP B CA 1
ATOM 2348 C C . ASP B 1 49 ? 2.541 25.594 6.391 1 95.69 49 ASP B C 1
ATOM 2350 O O . ASP B 1 49 ? 1.46 25.016 6.504 1 95.69 49 ASP B O 1
ATOM 2354 N N . VAL B 1 50 ? 3.551 25.094 5.781 1 94.31 50 VAL B N 1
ATOM 2355 C CA . VAL B 1 50 ? 3.453 23.859 5.016 1 94.31 50 VAL B CA 1
ATOM 2356 C C . VAL B 1 50 ? 4.145 22.734 5.773 1 94.31 50 VAL B C 1
ATOM 2358 O O . VAL B 1 50 ? 4.129 21.578 5.332 1 94.31 50 VAL B O 1
ATOM 2361 N N . SER B 1 51 ? 4.648 23.016 6.98 1 92.12 51 SER B N 1
ATOM 2362 C CA . SER B 1 51 ? 5.434 22.062 7.75 1 92.12 51 SER B CA 1
ATOM 2363 C C . SER B 1 51 ? 4.578 20.875 8.211 1 92.12 51 SER B C 1
ATOM 2365 O O . SER B 1 51 ? 3.369 21.031 8.406 1 92.12 51 SER B O 1
ATOM 2367 N N . THR B 1 52 ? 5.25 19.719 8.305 1 92.81 52 THR B N 1
ATOM 2368 C CA . THR B 1 52 ? 4.598 18.562 8.898 1 92.81 52 THR B CA 1
ATOM 2369 C C . THR B 1 52 ? 4.672 18.609 10.422 1 92.81 52 THR B C 1
ATOM 2371 O O . THR B 1 52 ? 5.609 18.078 11.016 1 92.81 52 THR B O 1
ATOM 2374 N N . LEU B 1 53 ? 3.711 19.281 11.039 1 94.88 53 LEU B N 1
ATOM 2375 C CA . LEU B 1 53 ? 3.605 19.453 12.484 1 94.88 53 LEU B CA 1
ATOM 2376 C C . LEU B 1 53 ? 2.201 19.109 12.977 1 94.88 53 LEU B C 1
ATOM 2378 O O . LEU B 1 53 ? 1.244 19.156 12.195 1 94.88 53 LEU B O 1
ATOM 2382 N N . PRO B 1 54 ? 2.061 18.75 14.242 1 95.81 54 PRO B N 1
ATOM 2383 C CA . PRO B 1 54 ? 0.744 18.391 14.781 1 95.81 54 PRO B CA 1
ATOM 2384 C C . PRO B 1 54 ? -0.232 19.562 14.773 1 95.81 54 PRO B C 1
ATOM 2386 O O . PRO B 1 54 ? 0.186 20.719 14.891 1 95.81 54 PRO B O 1
ATOM 2389 N N . ALA B 1 55 ? -1.478 19.25 14.727 1 96.62 55 ALA B N 1
ATOM 2390 C CA . ALA B 1 55 ? -2.553 20.234 14.695 1 96.62 55 ALA B CA 1
ATOM 2391 C C . ALA B 1 55 ? -2.5 21.141 15.93 1 96.62 55 ALA B C 1
ATOM 2393 O O . ALA B 1 55 ? -2.746 22.344 15.836 1 96.62 55 ALA B O 1
ATOM 2394 N N . ASP B 1 56 ? -2.174 20.594 17.047 1 96 56 ASP B N 1
ATOM 2395 C CA . ASP B 1 56 ? -2.131 21.359 18.281 1 96 56 ASP B CA 1
ATOM 2396 C C . ASP B 1 56 ? -1.021 22.406 18.234 1 96 56 ASP B C 1
ATOM 2398 O O . ASP B 1 56 ? -1.185 23.516 18.75 1 96 56 ASP B O 1
ATOM 2402 N N . ALA B 1 57 ? 0.068 22.062 17.641 1 96.19 57 ALA B N 1
ATOM 2403 C CA . ALA B 1 57 ? 1.161 23.016 17.484 1 96.19 57 ALA B CA 1
ATOM 2404 C C . ALA B 1 57 ? 0.745 24.172 16.578 1 96.19 57 ALA B C 1
ATOM 2406 O O . ALA B 1 57 ? 1.095 25.328 16.844 1 96.19 57 ALA B O 1
ATOM 2407 N N . LYS B 1 58 ? 0.042 23.828 15.523 1 97.19 58 LYS B N 1
ATOM 2408 C CA . LYS B 1 58 ? -0.47 24.859 14.617 1 97.19 58 LYS B CA 1
ATOM 2409 C C . LYS B 1 58 ? -1.433 25.797 15.336 1 97.19 58 LYS B C 1
ATOM 2411 O O . LYS B 1 58 ? -1.389 27.016 15.141 1 97.19 58 LYS B O 1
ATOM 2416 N N . ALA B 1 59 ? -2.287 25.281 16.156 1 97.25 59 ALA B N 1
ATOM 2417 C CA . ALA B 1 59 ? -3.266 26.078 16.906 1 97.25 59 ALA B CA 1
ATOM 2418 C C . ALA B 1 59 ? -2.578 27.016 17.875 1 97.25 59 ALA B C 1
ATOM 2420 O O . ALA B 1 59 ? -2.965 28.188 18 1 97.25 59 ALA B O 1
ATOM 2421 N N . GLU B 1 60 ? -1.617 26.5 18.547 1 97.62 60 GLU B N 1
ATOM 2422 C CA . GLU B 1 60 ? -0.87 27.328 19.5 1 97.62 60 GLU B CA 1
ATOM 2423 C C . GLU B 1 60 ? -0.153 28.469 18.797 1 97.62 60 GLU B C 1
ATOM 2425 O O . GLU B 1 60 ? -0.156 29.609 19.281 1 97.62 60 GLU B O 1
ATOM 2430 N N . ALA B 1 61 ? 0.431 28.172 17.688 1 97.56 61 ALA B N 1
ATOM 2431 C CA . ALA B 1 61 ? 1.112 29.188 16.891 1 97.56 61 ALA B CA 1
ATOM 2432 C C . ALA B 1 61 ? 0.129 30.25 16.406 1 97.56 61 ALA B C 1
ATOM 2434 O O . ALA B 1 61 ? 0.412 31.453 16.484 1 97.56 61 ALA B O 1
ATOM 2435 N N . ALA B 1 62 ? -0.978 29.812 15.922 1 97.88 62 ALA B N 1
ATOM 2436 C CA . ALA B 1 62 ? -2.008 30.734 15.445 1 97.88 62 ALA B CA 1
ATOM 2437 C C . ALA B 1 62 ? -2.459 31.688 16.547 1 97.88 62 ALA B C 1
ATOM 2439 O O . ALA B 1 62 ? -2.6 32.875 16.328 1 97.88 62 ALA B O 1
ATOM 2440 N N . ALA B 1 63 ? -2.688 31.109 17.75 1 97.56 63 ALA B N 1
ATOM 2441 C CA . ALA B 1 63 ? -3.105 31.906 18.891 1 97.56 63 ALA B CA 1
ATOM 2442 C C . ALA B 1 63 ? -2.055 32.938 19.25 1 97.56 63 ALA B C 1
ATOM 2444 O O . ALA B 1 63 ? -2.393 34.094 19.609 1 97.56 63 ALA B O 1
ATOM 2445 N N . SER B 1 64 ? -0.839 32.625 19.109 1 96.88 64 SER B N 1
ATOM 2446 C CA . SER B 1 64 ? 0.252 33.531 19.469 1 96.88 64 SER B CA 1
ATOM 2447 C C . SER B 1 64 ? 0.349 34.688 18.484 1 96.88 64 SER B C 1
ATOM 2449 O O . SER B 1 64 ? 0.853 35.75 18.828 1 96.88 64 SER B O 1
ATOM 2451 N N . LEU B 1 65 ? -0.135 34.5 17.266 1 95.69 65 LEU B N 1
ATOM 2452 C CA . LEU B 1 65 ? 0.004 35.5 16.203 1 95.69 65 LEU B CA 1
ATOM 2453 C C . LEU B 1 65 ? -1.188 36.438 16.188 1 95.69 65 LEU B C 1
ATOM 2455 O O . LEU B 1 65 ? -1.118 37.531 15.609 1 95.69 65 LEU B O 1
ATOM 2459 N N . GLN B 1 66 ? -2.256 36.062 16.844 1 94.56 66 GLN B N 1
ATOM 2460 C CA . GLN B 1 66 ? -3.523 36.781 16.766 1 94.56 66 GLN B CA 1
ATOM 2461 C C . GLN B 1 66 ? -3.359 38.219 17.219 1 94.56 66 GLN B C 1
ATOM 2463 O O . GLN B 1 66 ? -3.85 39.156 16.562 1 94.56 66 GLN B O 1
ATOM 2468 N N . PRO B 1 67 ? -2.586 38.5 18.328 1 93.62 67 PRO B N 1
ATOM 2469 C CA . PRO B 1 67 ? -2.436 39.875 18.781 1 93.62 67 PRO B CA 1
ATOM 2470 C C . PRO B 1 67 ? -1.703 40.781 17.781 1 93.62 67 PRO B C 1
ATOM 2472 O O . PRO B 1 67 ? -1.876 42 17.781 1 93.62 67 PRO B O 1
ATOM 2475 N N . ALA B 1 68 ? -0.954 40.188 16.922 1 92.38 68 ALA B N 1
ATOM 2476 C CA . ALA B 1 68 ? -0.191 40.938 15.938 1 92.38 68 ALA B CA 1
ATOM 2477 C C . ALA B 1 68 ? -0.983 41.094 14.641 1 92.38 68 ALA B C 1
ATOM 2479 O O . ALA B 1 68 ? -0.493 41.688 13.672 1 92.38 68 ALA B O 1
ATOM 2480 N N . GLY B 1 69 ? -2.201 40.5 14.594 1 93.75 69 GLY B N 1
ATOM 2481 C CA . GLY B 1 69 ? -3.047 40.625 13.414 1 93.75 69 GLY B CA 1
ATOM 2482 C C . GLY B 1 69 ? -2.619 39.719 12.281 1 93.75 69 GLY B C 1
ATOM 2483 O O . GLY B 1 69 ? -2.945 39.969 11.117 1 93.75 69 GLY B O 1
ATOM 2484 N N . ILE B 1 70 ? -1.817 38.75 12.539 1 94.31 70 ILE B N 1
ATOM 2485 C CA . ILE B 1 70 ? -1.345 37.781 11.531 1 94.31 70 ILE B CA 1
ATOM 2486 C C . ILE B 1 70 ? -2.154 36.5 11.609 1 94.31 70 ILE B C 1
ATOM 2488 O O . ILE B 1 70 ? -2.33 35.938 12.695 1 94.31 70 ILE B O 1
ATOM 2492 N N . THR B 1 71 ? -2.729 36.062 10.477 1 97 71 THR B N 1
ATOM 2493 C CA . THR B 1 71 ? -3.498 34.812 10.414 1 97 71 THR B CA 1
ATOM 2494 C C . THR B 1 71 ? -2.617 33.656 9.961 1 97 71 THR B C 1
ATOM 2496 O O . THR B 1 71 ? -2.002 33.719 8.891 1 97 71 THR B O 1
ATOM 2499 N N . LEU B 1 72 ? -2.521 32.625 10.812 1 97.75 72 LEU B N 1
ATOM 2500 C CA . LEU B 1 72 ? -1.823 31.406 10.398 1 97.75 72 LEU B CA 1
ATOM 2501 C C . LEU B 1 72 ? -2.754 30.469 9.633 1 97.75 72 LEU B C 1
ATOM 2503 O O . LEU B 1 72 ? -3.883 30.219 10.062 1 97.75 72 LEU B O 1
ATOM 2507 N N . LEU B 1 73 ? -2.348 30.078 8.461 1 98.25 73 LEU B N 1
ATOM 2508 C CA . LEU B 1 73 ? -3.018 29.062 7.645 1 98.25 73 LEU B CA 1
ATOM 2509 C C . LEU B 1 73 ? -2.186 27.797 7.562 1 98.25 73 LEU B C 1
ATOM 2511 O O . LEU B 1 73 ? -0.987 27.844 7.281 1 98.25 73 LEU B O 1
ATOM 2515 N N . ASP B 1 74 ? -2.756 26.688 7.902 1 98.25 74 ASP B N 1
ATOM 2516 C CA . ASP B 1 74 ? -2.143 25.375 7.824 1 98.25 74 ASP B CA 1
ATOM 2517 C C . ASP B 1 74 ? -2.346 24.75 6.441 1 98.25 74 ASP B C 1
ATOM 2519 O O . ASP B 1 74 ? -3.463 24.375 6.086 1 98.25 74 ASP B O 1
ATOM 2523 N N . CYS B 1 75 ? -1.217 24.578 5.695 1 97.44 75 CYS B N 1
ATOM 2524 C CA . CYS B 1 75 ? -1.33 24.172 4.297 1 97.44 75 CYS B CA 1
ATOM 2525 C C . CYS B 1 75 ? -0.273 23.141 3.943 1 97.44 75 CYS B C 1
ATOM 2527 O O . CYS B 1 75 ? 0.461 23.297 2.967 1 97.44 75 CYS B O 1
ATOM 2529 N N . PRO B 1 76 ? -0.295 22.062 4.664 1 96.62 76 PRO B N 1
ATOM 2530 C CA . PRO B 1 76 ? 0.676 21.016 4.301 1 96.62 76 PRO B CA 1
ATOM 2531 C C . PRO B 1 76 ? 0.447 20.469 2.898 1 96.62 76 PRO B C 1
ATOM 2533 O O . PRO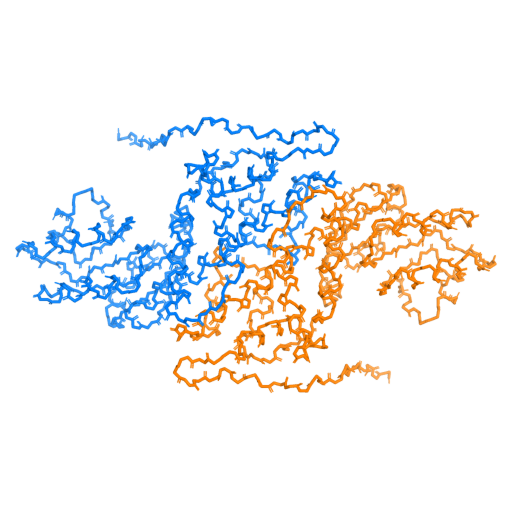 B 1 76 ? -0.638 20.625 2.334 1 96.62 76 PRO B O 1
ATOM 2536 N N . ILE B 1 77 ? 1.535 19.922 2.381 1 94.25 77 ILE B N 1
ATOM 2537 C CA . ILE B 1 77 ? 1.459 19.359 1.039 1 94.25 77 ILE B CA 1
ATOM 2538 C C . ILE B 1 77 ? 1.659 17.844 1.104 1 94.25 77 ILE B C 1
ATOM 2540 O O . ILE B 1 77 ? 2.336 17.328 2.004 1 94.25 77 ILE B O 1
ATOM 2544 N N . ILE B 1 78 ? 1.028 17.141 0.262 1 94.06 78 ILE B N 1
ATOM 2545 C CA . ILE B 1 78 ? 1.285 15.727 0.04 1 94.06 78 ILE B CA 1
ATOM 2546 C C . ILE B 1 78 ? 2.025 15.539 -1.282 1 94.06 78 ILE B C 1
ATOM 2548 O O . ILE B 1 78 ? 1.476 15.812 -2.352 1 94.06 78 ILE B O 1
ATOM 2552 N N . GLY B 1 79 ? 3.209 15.07 -1.219 1 88.56 79 GLY B N 1
ATOM 2553 C CA . GLY B 1 79 ? 4.117 14.922 -2.344 1 88.56 79 GLY B CA 1
ATOM 2554 C C . GLY B 1 79 ? 5.562 15.227 -1.988 1 88.56 79 GLY B C 1
ATOM 2555 O O . GLY B 1 79 ? 5.848 15.711 -0.891 1 88.56 79 GLY B O 1
ATOM 2556 N N . THR B 1 80 ? 6.453 14.891 -2.912 1 78.94 80 THR B N 1
ATOM 2557 C CA . THR B 1 80 ? 7.875 15.117 -2.689 1 78.94 80 THR B CA 1
ATOM 2558 C C . THR B 1 80 ? 8.266 16.531 -3.086 1 78.94 80 THR B C 1
ATOM 2560 O O . THR B 1 80 ? 7.488 17.25 -3.73 1 78.94 80 THR B O 1
ATOM 2563 N N . SER B 1 81 ? 9.438 16.891 -2.604 1 75.19 81 SER B N 1
ATOM 2564 C CA . SER B 1 81 ? 9.961 18.203 -3.006 1 75.19 81 SER B CA 1
ATOM 2565 C C . SER B 1 81 ? 10.102 18.297 -4.52 1 75.19 81 SER B C 1
ATOM 2567 O O . SER B 1 81 ? 9.836 19.344 -5.113 1 75.19 81 SER B O 1
ATOM 2569 N N . ALA B 1 82 ? 10.516 17.188 -5.102 1 74.81 82 ALA B N 1
ATOM 2570 C CA . ALA B 1 82 ? 10.648 17.156 -6.555 1 74.81 82 ALA B CA 1
ATOM 2571 C C . ALA B 1 82 ? 9.297 17.375 -7.23 1 74.81 82 ALA B C 1
ATOM 2573 O O . ALA B 1 82 ? 9.211 18.109 -8.227 1 74.81 82 ALA B O 1
ATOM 2574 N N . GLN B 1 83 ? 8.312 16.875 -6.699 1 80.56 83 GLN B N 1
ATOM 2575 C CA . GLN B 1 83 ? 6.977 17.031 -7.258 1 80.56 83 GLN B CA 1
ATOM 2576 C C . GLN B 1 83 ? 6.461 18.453 -7.074 1 80.56 83 GLN B C 1
ATOM 2578 O O . GLN B 1 83 ? 5.715 18.969 -7.914 1 80.56 83 GLN B O 1
ATOM 2583 N N . ALA B 1 84 ? 6.844 19.094 -5.969 1 76.31 84 ALA B N 1
ATOM 2584 C CA . ALA B 1 84 ? 6.43 20.469 -5.715 1 76.31 84 ALA B CA 1
ATOM 2585 C C . ALA B 1 84 ? 6.996 21.406 -6.773 1 76.31 84 ALA B C 1
ATOM 2587 O O . ALA B 1 84 ? 6.32 22.344 -7.203 1 76.31 84 ALA B O 1
ATOM 2588 N N . TYR B 1 85 ? 8.203 21.078 -7.172 1 79 85 TYR B N 1
ATOM 2589 C CA . TYR B 1 85 ? 8.828 21.875 -8.227 1 79 85 TYR B CA 1
ATOM 2590 C C . TYR B 1 85 ? 8.055 21.766 -9.531 1 79 85 TYR B C 1
ATOM 2592 O O . TYR B 1 85 ? 7.949 22.734 -10.281 1 79 85 TYR B O 1
ATOM 2600 N N . GLY B 1 86 ? 7.418 20.688 -9.766 1 83.69 86 GLY B N 1
ATOM 2601 C CA . GLY B 1 86 ? 6.625 20.453 -10.961 1 83.69 86 GLY B CA 1
ATOM 2602 C C . GLY B 1 86 ? 5.152 20.75 -10.773 1 83.69 86 GLY B C 1
ATOM 2603 O O . GLY B 1 86 ? 4.324 20.391 -11.617 1 83.69 86 GLY B O 1
ATOM 2604 N N . ARG B 1 87 ? 4.82 21.406 -9.703 1 88.19 87 ARG B N 1
ATOM 2605 C CA . ARG B 1 87 ? 3.451 21.766 -9.352 1 88.19 87 ARG B CA 1
ATOM 2606 C C . ARG B 1 87 ? 2.559 20.531 -9.297 1 88.19 87 ARG B C 1
ATOM 2608 O O . ARG B 1 87 ? 1.4 20.578 -9.719 1 88.19 87 ARG B O 1
ATOM 2615 N N . ASP B 1 88 ? 3.121 19.484 -8.836 1 89.56 88 ASP B N 1
ATOM 2616 C CA . ASP B 1 88 ? 2.424 18.203 -8.828 1 89.56 88 ASP B CA 1
ATOM 2617 C C . ASP B 1 88 ? 2.223 17.688 -7.402 1 89.56 88 ASP B C 1
ATOM 2619 O O . ASP B 1 88 ? 2.506 16.531 -7.109 1 89.56 88 ASP B O 1
ATOM 2623 N N . VAL B 1 89 ? 1.886 18.672 -6.531 1 93.5 89 VAL B N 1
ATOM 2624 C CA . VAL B 1 89 ? 1.553 18.266 -5.168 1 93.5 89 VAL B CA 1
ATOM 2625 C C . VAL B 1 89 ? 0.115 18.672 -4.848 1 93.5 89 VAL B C 1
ATOM 2627 O O . VAL B 1 89 ? -0.492 19.453 -5.578 1 93.5 89 VAL B O 1
ATOM 2630 N N . VAL B 1 90 ? -0.401 18.062 -3.822 1 96.44 90 VAL B N 1
ATOM 2631 C CA . VAL B 1 90 ? -1.718 18.422 -3.309 1 96.44 90 VAL B CA 1
ATOM 2632 C C . VAL B 1 90 ? -1.566 19.203 -2.002 1 96.44 90 VAL B C 1
ATOM 2634 O O . VAL B 1 90 ? -0.863 18.75 -1.089 1 96.44 90 VAL B O 1
ATOM 2637 N N . VAL B 1 91 ? -2.193 20.391 -1.962 1 97 91 VAL B N 1
ATOM 2638 C CA . VAL B 1 91 ? -2.203 21.188 -0.735 1 97 91 VAL B CA 1
ATOM 2639 C C . VAL B 1 91 ? -3.465 20.875 0.068 1 97 91 VAL B C 1
ATOM 2641 O O . VAL B 1 91 ? -4.578 20.953 -0.458 1 97 91 VAL B O 1
ATOM 2644 N N . CYS B 1 92 ? -3.316 20.469 1.311 1 98 92 CYS B N 1
ATOM 2645 C CA . CYS B 1 92 ? -4.426 20.312 2.25 1 98 92 CYS B CA 1
ATOM 2646 C C . CYS B 1 92 ? -4.555 21.547 3.131 1 98 92 CYS B C 1
ATOM 2648 O O . CYS B 1 92 ? -4.008 21.594 4.234 1 98 92 CYS B O 1
ATOM 2650 N N . ALA B 1 93 ? -5.359 22.484 2.658 1 98.5 93 ALA B N 1
ATOM 2651 C CA . ALA B 1 93 ? -5.43 23.797 3.297 1 98.5 93 ALA B CA 1
ATOM 2652 C C . ALA B 1 93 ? -6.48 23.812 4.402 1 98.5 93 ALA B C 1
ATOM 2654 O O . ALA B 1 93 ? -7.574 23.266 4.234 1 98.5 93 ALA B O 1
ATOM 2655 N N . SER B 1 94 ? -6.109 24.406 5.539 1 98.44 94 SER B N 1
ATOM 2656 C CA . SER B 1 94 ? -7.07 24.531 6.629 1 98.44 94 SER B CA 1
ATOM 2657 C C . SER B 1 94 ? -6.891 25.844 7.375 1 98.44 94 SER B C 1
ATOM 2659 O O . SER B 1 94 ? -5.805 26.422 7.367 1 98.44 94 SER B O 1
ATOM 2661 N N . GLY B 1 95 ? -7.914 26.344 7.988 1 97.94 95 GLY B N 1
ATOM 2662 C CA . GLY B 1 95 ? -8.023 27.656 8.609 1 97.94 95 GLY B CA 1
ATOM 2663 C C . GLY B 1 95 ? -9.234 28.438 8.141 1 97.94 95 GLY B C 1
ATOM 2664 O O . GLY B 1 95 ? -10.125 27.891 7.492 1 97.94 95 GLY B O 1
ATOM 2665 N N . PRO B 1 96 ? -9.297 29.75 8.531 1 97.81 96 PRO B N 1
ATOM 2666 C CA . PRO B 1 96 ? -10.422 30.562 8.047 1 97.81 96 PRO B CA 1
ATOM 2667 C C . PRO B 1 96 ? -10.539 30.562 6.523 1 97.81 96 PRO B C 1
ATOM 2669 O O . PRO B 1 96 ? -9.562 30.844 5.824 1 97.81 96 PRO B O 1
ATOM 2672 N N . ARG B 1 97 ? -11.695 30.219 6.023 1 97.62 97 ARG B N 1
ATOM 2673 C CA . ARG B 1 97 ? -11.93 30.078 4.594 1 97.62 97 ARG B CA 1
ATOM 2674 C C . ARG B 1 97 ? -11.516 31.328 3.84 1 97.62 97 ARG B C 1
ATOM 2676 O O . ARG B 1 97 ? -10.914 31.25 2.766 1 97.62 97 ARG B O 1
ATOM 2683 N N . ALA B 1 98 ? -11.852 32.469 4.434 1 97.56 98 ALA B N 1
ATOM 2684 C CA . ALA B 1 98 ? -11.523 33.75 3.799 1 97.56 98 ALA B CA 1
ATOM 2685 C C . ALA B 1 98 ? -10.016 33.906 3.619 1 97.56 98 ALA B C 1
ATOM 2687 O O . ALA B 1 98 ? -9.547 34.438 2.617 1 97.56 98 ALA B O 1
ATOM 2688 N N . GLY B 1 99 ? -9.25 33.469 4.59 1 97.56 99 GLY B N 1
ATOM 2689 C CA . GLY B 1 99 ? -7.797 33.469 4.488 1 97.56 99 GLY B CA 1
ATOM 2690 C C . GLY B 1 99 ? -7.258 32.594 3.395 1 97.56 99 GLY B C 1
ATOM 2691 O O . GLY B 1 99 ? -6.371 32.969 2.635 1 97.56 99 GLY B O 1
ATOM 2692 N N . ILE B 1 100 ? -7.852 31.391 3.275 1 97.94 100 ILE B N 1
ATOM 2693 C CA . ILE B 1 100 ? -7.422 30.438 2.258 1 97.94 100 ILE B CA 1
ATOM 2694 C C . ILE B 1 100 ? -7.723 31 0.868 1 97.94 100 ILE B C 1
ATOM 2696 O O . ILE B 1 100 ? -6.883 30.938 -0.031 1 97.94 100 ILE B O 1
ATOM 2700 N N . GLU B 1 101 ? -8.859 31.578 0.705 1 97.31 101 GLU B N 1
ATOM 2701 C CA . GLU B 1 101 ? -9.25 32.156 -0.572 1 97.31 101 GLU B CA 1
ATOM 2702 C C . GLU B 1 101 ? -8.336 33.312 -0.943 1 97.31 101 GLU B C 1
ATOM 2704 O O . GLU B 1 101 ? -7.977 33.5 -2.111 1 97.31 101 GLU B O 1
ATOM 2709 N N . ALA B 1 102 ? -7.934 34.094 0.067 1 95.5 102 ALA B N 1
ATOM 2710 C CA . ALA B 1 102 ? -7.094 35.281 -0.149 1 95.5 102 ALA B CA 1
ATOM 2711 C C . ALA B 1 102 ? -5.727 34.875 -0.697 1 95.5 102 ALA B C 1
ATOM 2713 O O . ALA B 1 102 ? -5.098 35.656 -1.426 1 95.5 102 ALA B O 1
ATOM 2714 N N . ILE B 1 103 ? -5.273 33.656 -0.375 1 95.69 103 ILE B N 1
ATOM 2715 C CA . ILE B 1 103 ? -3.914 33.281 -0.762 1 95.69 103 ILE B CA 1
ATOM 2716 C C . ILE B 1 103 ? -3.953 32.156 -1.798 1 95.69 103 ILE B C 1
ATOM 2718 O O . ILE B 1 103 ? -2.922 31.578 -2.111 1 95.69 103 ILE B O 1
ATOM 2722 N N . LYS B 1 104 ? -5.066 31.797 -2.371 1 95.75 104 LYS B N 1
ATOM 2723 C CA . LYS B 1 104 ? -5.238 30.688 -3.293 1 95.75 104 LYS B CA 1
ATOM 2724 C C . LYS B 1 104 ? -4.297 30.812 -4.488 1 95.75 104 LYS B C 1
ATOM 2726 O O . LYS B 1 104 ? -3.748 29.812 -4.957 1 95.75 104 LYS B O 1
ATOM 2731 N N . CYS B 1 105 ? -4.148 31.984 -5.02 1 93.06 105 CYS B N 1
ATOM 2732 C CA . CYS B 1 105 ? -3.283 32.219 -6.176 1 93.06 105 CYS B CA 1
ATOM 2733 C C . CYS B 1 105 ? -1.845 31.812 -5.863 1 93.06 105 CYS B C 1
ATOM 2735 O O . CYS B 1 105 ? -1.138 31.297 -6.73 1 93.06 105 CYS B O 1
ATOM 2737 N N . VAL B 1 106 ? -1.462 32.094 -4.602 1 91.62 106 VAL B N 1
ATOM 2738 C CA . VAL B 1 106 ? -0.116 31.734 -4.168 1 91.62 106 VAL B CA 1
ATOM 2739 C C . VAL B 1 106 ? 0.014 30.203 -4.094 1 91.62 106 VAL B C 1
ATOM 2741 O O . VAL B 1 106 ? 0.989 29.641 -4.59 1 91.62 106 VAL B O 1
ATOM 2744 N N . LEU B 1 107 ? -1.012 29.516 -3.594 1 94.56 107 LEU B N 1
ATOM 2745 C CA . LEU B 1 107 ? -0.989 28.062 -3.443 1 94.56 107 LEU B CA 1
ATOM 2746 C C . LEU B 1 107 ? -0.967 27.375 -4.805 1 94.56 107 LEU B C 1
ATOM 2748 O O . LEU B 1 107 ? -0.286 26.359 -4.984 1 94.56 107 LEU B O 1
ATOM 2752 N N . ASP B 1 108 ? -1.594 27.984 -5.73 1 91.69 108 ASP B N 1
ATOM 2753 C CA . ASP B 1 108 ? -1.722 27.406 -7.07 1 91.69 108 ASP B CA 1
ATOM 2754 C C . ASP B 1 108 ? -0.385 27.438 -7.812 1 91.69 108 ASP B C 1
ATOM 2756 O O . ASP B 1 108 ? -0.204 26.734 -8.805 1 91.69 108 ASP B O 1
ATOM 2760 N N . THR B 1 109 ? 0.54 28.203 -7.332 1 88.69 109 THR B N 1
ATOM 2761 C CA . THR B 1 109 ? 1.806 28.375 -8.039 1 88.69 109 THR B CA 1
ATOM 2762 C C . THR B 1 109 ? 2.682 27.141 -7.883 1 88.69 109 THR B C 1
ATOM 2764 O O . THR B 1 109 ? 3.641 26.953 -8.633 1 88.69 109 THR B O 1
ATOM 2767 N N . PHE B 1 110 ? 2.283 26.281 -6.949 1 87.5 110 PHE B N 1
ATOM 2768 C CA . PHE B 1 110 ? 3.186 25.141 -6.754 1 87.5 110 PHE B CA 1
ATOM 2769 C C . PHE B 1 110 ? 2.402 23.859 -6.543 1 87.5 110 PHE B C 1
ATOM 2771 O O . PHE B 1 110 ? 2.969 22.844 -6.137 1 87.5 110 PHE B O 1
ATOM 2778 N N . SER B 1 111 ? 1.109 23.922 -6.754 1 94.12 111 SER B N 1
ATOM 2779 C CA . SER B 1 111 ? 0.29 22.734 -6.5 1 94.12 111 SER B CA 1
ATOM 2780 C C . SER B 1 111 ? -0.6 22.406 -7.695 1 94.12 111 SER B C 1
ATOM 2782 O O . SER B 1 111 ? -0.894 23.281 -8.516 1 94.12 111 SER B O 1
ATOM 2784 N N . LYS B 1 112 ? -0.908 21.141 -7.797 1 94.06 112 LYS B N 1
ATOM 2785 C CA . LYS B 1 112 ? -1.856 20.719 -8.82 1 94.06 112 LYS B CA 1
ATOM 2786 C C . LYS B 1 112 ? -3.293 20.812 -8.312 1 94.06 112 LYS B C 1
ATOM 2788 O O . LYS B 1 112 ? -4.23 20.906 -9.102 1 94.06 112 LYS B O 1
ATOM 2793 N N . ARG B 1 113 ? -3.412 20.766 -6.992 1 95.88 113 ARG B N 1
ATOM 2794 C CA . ARG B 1 113 ? -4.711 20.75 -6.332 1 95.88 113 ARG B CA 1
ATOM 2795 C C . ARG B 1 113 ? -4.617 21.359 -4.934 1 95.88 113 ARG B C 1
ATOM 2797 O O . ARG B 1 113 ? -3.656 21.094 -4.203 1 95.88 113 ARG B O 1
ATOM 2804 N N . VAL B 1 114 ? -5.57 22.281 -4.645 1 96.94 114 VAL B N 1
ATOM 2805 C CA . VAL B 1 114 ? -5.727 22.797 -3.287 1 96.94 114 VAL B CA 1
ATOM 2806 C C . VAL B 1 114 ? -7.062 22.328 -2.711 1 96.94 114 VAL B C 1
ATOM 2808 O O . VAL B 1 114 ? -8.125 22.672 -3.229 1 96.94 114 VAL B O 1
ATOM 2811 N N . GLU B 1 115 ? -6.984 21.5 -1.725 1 97.56 115 GLU B N 1
ATOM 2812 C CA . GLU B 1 115 ? -8.195 21.031 -1.058 1 97.56 115 GLU B CA 1
ATOM 2813 C C . GLU B 1 115 ? -8.398 21.734 0.275 1 97.56 115 GLU B C 1
ATOM 2815 O O . GLU B 1 115 ? -7.504 21.766 1.119 1 97.56 115 GLU B O 1
ATOM 2820 N N . TYR B 1 116 ? -9.586 22.375 0.423 1 97.94 116 TYR B N 1
ATOM 2821 C CA . TYR B 1 116 ? -9.922 22.984 1.705 1 97.94 116 TYR B CA 1
ATOM 2822 C C . TYR B 1 116 ? -10.406 21.938 2.697 1 97.94 116 TYR B C 1
ATOM 2824 O O . TYR B 1 116 ? -11.438 21.297 2.469 1 97.94 116 TYR B O 1
ATOM 2832 N N . MET B 1 117 ? -9.719 21.812 3.797 1 97.19 117 MET B N 1
ATOM 2833 C CA . MET B 1 117 ? -9.969 20.719 4.746 1 97.19 117 MET B CA 1
ATOM 2834 C C . MET B 1 117 ? -10.852 21.203 5.895 1 97.19 117 MET B C 1
ATOM 2836 O O . MET B 1 117 ? -11.336 20.391 6.688 1 97.19 117 MET B O 1
ATOM 2840 N N . GLY B 1 118 ? -11.023 22.484 6.051 1 96.69 118 GLY B N 1
ATOM 2841 C CA . GLY B 1 118 ? -11.844 22.984 7.137 1 96.69 118 GLY B CA 1
ATOM 2842 C C . GLY B 1 118 ? -11.078 23.828 8.133 1 96.69 118 GLY B C 1
ATOM 2843 O O . GLY B 1 118 ? -10.289 24.703 7.734 1 96.69 118 GLY B O 1
ATOM 2844 N N . GLU B 1 119 ? -11.336 23.672 9.406 1 96.5 119 GLU B N 1
ATOM 2845 C CA . GLU B 1 119 ? -10.758 24.484 10.469 1 96.5 119 GLU B CA 1
ATOM 2846 C C . GLU B 1 119 ? -9.25 24.281 10.562 1 96.5 119 GLU B C 1
ATOM 2848 O O . GLU B 1 119 ? -8.727 23.281 10.086 1 96.5 119 GLU B O 1
ATOM 2853 N N . LEU B 1 120 ? -8.633 25.219 11.227 1 97.31 120 LEU B N 1
ATOM 2854 C CA . LEU B 1 120 ? -7.188 25.156 11.406 1 97.31 120 LEU B CA 1
ATOM 2855 C C . LEU B 1 120 ? -6.766 23.828 12.016 1 97.31 120 LEU B C 1
ATOM 2857 O O . LEU B 1 120 ? -7.359 23.375 13 1 97.31 120 LEU B O 1
ATOM 2861 N N . GLY B 1 121 ? -5.836 23.188 11.383 1 96.12 121 GLY B N 1
ATOM 2862 C CA . GLY B 1 121 ? -5.328 21.922 11.898 1 96.12 121 GLY B CA 1
ATOM 2863 C C . GLY B 1 121 ? -5.832 20.719 11.125 1 96.12 121 GLY B C 1
ATOM 2864 O O . GLY B 1 121 ? -5.219 19.656 11.156 1 96.12 121 GLY B O 1
ATOM 2865 N N . ALA B 1 122 ? -6.918 20.844 10.414 1 96.56 122 ALA B N 1
ATOM 2866 C CA . ALA B 1 122 ? -7.465 19.75 9.617 1 96.56 122 ALA B CA 1
ATOM 2867 C C . ALA B 1 122 ? -6.504 19.344 8.5 1 96.56 122 ALA B C 1
ATOM 2869 O O . ALA B 1 122 ? -6.418 18.172 8.141 1 96.56 122 ALA B O 1
ATOM 2870 N N . GLY B 1 123 ? -5.793 20.312 7.961 1 97.69 123 GLY B N 1
ATOM 2871 C CA . GLY B 1 123 ? -4.781 20.016 6.957 1 97.69 123 GLY B CA 1
ATOM 2872 C C . GLY B 1 123 ? -3.652 19.156 7.484 1 97.69 123 GLY B C 1
ATOM 2873 O O . GLY B 1 123 ? -3.244 18.188 6.828 1 97.69 123 GLY B O 1
ATOM 2874 N N . ALA B 1 124 ? -3.197 19.516 8.664 1 97.56 124 ALA B N 1
ATOM 2875 C CA . ALA B 1 124 ? -2.15 18.734 9.32 1 97.56 124 ALA B CA 1
ATOM 2876 C C . ALA B 1 124 ? -2.611 17.312 9.562 1 97.56 124 ALA B C 1
ATOM 2878 O O . ALA B 1 124 ? -1.849 16.359 9.352 1 97.56 124 ALA B O 1
ATOM 2879 N N . ASN B 1 125 ? -3.85 17.172 10 1 97.56 125 ASN B N 1
ATOM 2880 C CA . ASN B 1 125 ? -4.406 15.836 10.242 1 97.56 125 ASN B CA 1
ATOM 2881 C C . ASN B 1 125 ? -4.477 15.016 8.953 1 97.56 125 ASN B C 1
ATOM 2883 O O . ASN B 1 125 ? -4.09 13.844 8.945 1 97.56 125 ASN B O 1
ATOM 2887 N N . MET B 1 126 ? -4.91 15.625 7.902 1 97.81 126 MET B N 1
ATOM 2888 C CA . MET B 1 126 ? -4.992 14.938 6.617 1 97.81 126 MET B CA 1
ATOM 2889 C C . MET B 1 126 ? -3.605 14.523 6.133 1 97.81 126 MET B C 1
ATOM 2891 O O . MET B 1 126 ? -3.434 13.438 5.582 1 97.81 126 MET B O 1
ATOM 2895 N N . LYS B 1 127 ? -2.65 15.398 6.277 1 97.56 127 LYS B N 1
ATOM 2896 C CA . LYS B 1 127 ? -1.271 15.094 5.914 1 97.56 127 LYS B CA 1
ATOM 2897 C C . LYS B 1 127 ? -0.772 13.852 6.648 1 97.56 127 LYS B C 1
ATOM 2899 O O . LYS B 1 127 ? -0.101 13 6.059 1 97.56 127 LYS B O 1
ATOM 2904 N N . LEU B 1 128 ? -1.074 13.781 7.863 1 97.88 128 LEU B N 1
ATOM 2905 C CA . LEU B 1 128 ? -0.599 12.656 8.656 1 97.88 128 LEU B CA 1
ATOM 2906 C C . LEU B 1 128 ? -1.329 11.375 8.266 1 97.88 128 LEU B C 1
ATOM 2908 O O . LEU B 1 128 ? -0.749 10.289 8.305 1 97.88 128 LEU B O 1
ATOM 2912 N N . VAL B 1 129 ? -2.604 11.469 7.871 1 98.38 129 VAL B N 1
ATOM 2913 C CA . VAL B 1 129 ? -3.309 10.312 7.32 1 98.38 129 VAL B CA 1
ATOM 2914 C C . VAL B 1 129 ? -2.619 9.852 6.039 1 98.38 129 VAL B C 1
ATOM 2916 O O . VAL B 1 129 ? -2.426 8.648 5.832 1 98.38 129 VAL B O 1
ATOM 2919 N N . ALA B 1 130 ? -2.229 10.789 5.195 1 98.44 130 ALA B N 1
ATOM 2920 C CA . ALA B 1 130 ? -1.506 10.461 3.971 1 98.44 130 ALA B CA 1
ATOM 2921 C C . ALA B 1 130 ? -0.179 9.781 4.285 1 98.44 130 ALA B C 1
ATOM 2923 O O . ALA B 1 130 ? 0.159 8.758 3.678 1 98.44 130 ALA B O 1
ATOM 2924 N N . ASN B 1 131 ? 0.51 10.344 5.223 1 98.06 131 ASN B N 1
ATOM 2925 C CA . ASN B 1 131 ? 1.814 9.797 5.578 1 98.06 131 ASN B CA 1
ATOM 2926 C C . ASN B 1 131 ? 1.688 8.414 6.215 1 98.06 131 ASN B C 1
ATOM 2928 O O . ASN B 1 131 ? 2.611 7.602 6.137 1 98.06 131 ASN B O 1
ATOM 2932 N N . HIS B 1 132 ? 0.538 8.148 6.875 1 98.56 132 HIS B N 1
ATOM 2933 C CA . HIS B 1 132 ? 0.224 6.805 7.363 1 98.56 132 HIS B CA 1
ATOM 2934 C C . HIS B 1 132 ? 0.294 5.777 6.238 1 98.56 132 HIS B C 1
ATOM 2936 O O . HIS B 1 132 ? 0.975 4.758 6.363 1 98.56 132 HIS B O 1
ATOM 2942 N N . LEU B 1 133 ? -0.317 6.059 5.141 1 98.81 133 LEU B N 1
ATOM 2943 C CA . LEU B 1 133 ? -0.323 5.176 3.98 1 98.81 133 LEU B CA 1
ATOM 2944 C C . LEU B 1 133 ? 1.061 5.105 3.344 1 98.81 133 LEU B C 1
ATOM 2946 O O . LEU B 1 133 ? 1.553 4.016 3.037 1 98.81 133 LEU B O 1
ATOM 2950 N N . VAL B 1 134 ? 1.721 6.242 3.189 1 98.44 134 VAL B N 1
ATOM 2951 C CA . VAL B 1 134 ? 3.027 6.316 2.545 1 98.44 134 VAL B CA 1
ATOM 2952 C C . VAL B 1 134 ? 4.02 5.426 3.285 1 98.44 134 VAL B C 1
ATOM 2954 O O . VAL B 1 134 ? 4.734 4.633 2.666 1 98.44 134 VAL B O 1
ATOM 2957 N N . THR B 1 135 ? 4.023 5.508 4.598 1 98.5 135 THR B N 1
ATOM 2958 C CA . THR B 1 135 ? 5.012 4.797 5.402 1 98.5 135 THR B CA 1
ATOM 2959 C C . THR B 1 135 ? 4.789 3.289 5.324 1 98.5 135 THR B C 1
ATOM 2961 O O . THR B 1 135 ? 5.742 2.521 5.18 1 98.5 135 THR B O 1
ATOM 2964 N N . VAL B 1 136 ? 3.535 2.881 5.355 1 98.88 136 VAL B N 1
ATOM 2965 C CA . VAL B 1 136 ? 3.252 1.45 5.348 1 98.88 136 VAL B CA 1
ATOM 2966 C C . VAL B 1 136 ? 3.449 0.891 3.943 1 98.88 136 VAL B C 1
ATOM 2968 O O . VAL B 1 136 ? 3.99 -0.204 3.773 1 98.88 136 VAL B O 1
ATOM 2971 N N . HIS B 1 137 ? 3.002 1.646 2.928 1 98.88 137 HIS B N 1
ATOM 2972 C CA . HIS B 1 137 ? 3.219 1.213 1.551 1 98.88 137 HIS B CA 1
ATOM 2973 C C . HIS B 1 137 ? 4.703 1.023 1.261 1 98.88 137 HIS B C 1
ATOM 2975 O O . HIS B 1 137 ? 5.094 0.049 0.613 1 98.88 137 HIS B O 1
ATOM 2981 N N . ASN B 1 138 ? 5.539 1.952 1.705 1 98.75 138 ASN B N 1
ATOM 2982 C CA . ASN B 1 138 ? 6.977 1.852 1.488 1 98.75 138 ASN B CA 1
ATOM 2983 C C . ASN B 1 138 ? 7.566 0.628 2.188 1 98.75 138 ASN B C 1
ATOM 2985 O O . ASN B 1 138 ? 8.367 -0.103 1.601 1 98.75 138 ASN B O 1
ATOM 2989 N N . ALA B 1 139 ? 7.145 0.419 3.393 1 98.88 139 ALA B N 1
ATOM 2990 C CA . ALA B 1 139 ? 7.664 -0.695 4.18 1 98.88 139 ALA B CA 1
ATOM 2991 C C . ALA B 1 139 ? 7.285 -2.035 3.555 1 98.88 139 ALA B C 1
ATOM 2993 O O . ALA B 1 139 ? 8.117 -2.941 3.461 1 98.88 139 ALA B O 1
ATOM 2994 N N . VAL B 1 140 ? 6.039 -2.164 3.127 1 98.88 140 VAL B N 1
ATOM 2995 C CA . VAL B 1 140 ? 5.613 -3.451 2.586 1 98.88 140 VAL B CA 1
ATOM 2996 C C . VAL B 1 140 ? 6.27 -3.682 1.227 1 98.88 140 VAL B C 1
ATOM 2998 O O . VAL B 1 140 ? 6.523 -4.824 0.84 1 98.88 140 VAL B O 1
ATOM 3001 N N . THR B 1 141 ? 6.555 -2.604 0.499 1 98.88 141 THR B N 1
ATOM 3002 C CA . THR B 1 141 ? 7.32 -2.74 -0.735 1 98.88 141 THR B CA 1
ATOM 3003 C C . THR B 1 141 ? 8.656 -3.43 -0.469 1 98.88 141 THR B C 1
ATOM 3005 O O . THR B 1 141 ? 9.031 -4.367 -1.178 1 98.88 141 THR B O 1
ATOM 3008 N N . ALA B 1 142 ? 9.336 -3.006 0.555 1 98.75 142 ALA B N 1
ATOM 3009 C CA . ALA B 1 142 ? 10.609 -3.611 0.929 1 98.75 142 ALA B CA 1
ATOM 3010 C C . ALA B 1 142 ? 10.438 -5.086 1.278 1 98.75 142 ALA B C 1
ATOM 3012 O O . ALA B 1 142 ? 11.234 -5.93 0.86 1 98.75 142 ALA B O 1
ATOM 3013 N N . GLU B 1 143 ? 9.414 -5.32 2.049 1 98.19 143 GLU B N 1
ATOM 3014 C CA . GLU B 1 143 ? 9.109 -6.684 2.469 1 98.19 143 GLU B CA 1
ATOM 3015 C C . GLU B 1 143 ? 8.859 -7.59 1.266 1 98.19 143 GLU B C 1
ATOM 3017 O O . GLU B 1 143 ? 9.383 -8.703 1.198 1 98.19 143 GLU B O 1
ATOM 3022 N N . ALA B 1 144 ? 8.07 -7.141 0.321 1 98.56 144 ALA B N 1
ATOM 3023 C CA . ALA B 1 144 ? 7.707 -7.91 -0.866 1 98.56 144 ALA B CA 1
ATOM 3024 C C . ALA B 1 144 ? 8.914 -8.133 -1.771 1 98.56 144 ALA B C 1
ATOM 3026 O O . ALA B 1 144 ? 9.094 -9.211 -2.33 1 98.56 144 ALA B O 1
ATOM 3027 N N . ILE B 1 145 ? 9.742 -7.121 -1.945 1 98.19 145 ILE B N 1
ATOM 3028 C CA . ILE B 1 145 ? 10.93 -7.23 -2.785 1 98.19 145 ILE B CA 1
ATOM 3029 C C . ILE B 1 145 ? 11.906 -8.234 -2.172 1 98.19 145 ILE B C 1
ATOM 3031 O O . ILE B 1 145 ? 12.508 -9.039 -2.887 1 98.19 145 ILE B O 1
ATOM 3035 N N . ASN B 1 146 ? 12.039 -8.211 -0.869 1 98 146 ASN B N 1
ATOM 3036 C CA . ASN B 1 146 ? 12.859 -9.219 -0.199 1 98 146 ASN B CA 1
ATOM 3037 C C . ASN B 1 146 ? 12.344 -10.625 -0.466 1 98 146 ASN B C 1
ATOM 3039 O O . ASN B 1 146 ? 13.125 -11.531 -0.754 1 98 146 ASN B O 1
ATOM 3043 N N . LEU B 1 147 ? 11.023 -10.805 -0.333 1 97.69 147 LEU B N 1
ATOM 3044 C CA . LEU B 1 147 ? 10.438 -12.117 -0.603 1 97.69 147 LEU B CA 1
ATOM 3045 C C . LEU B 1 147 ? 10.727 -12.555 -2.033 1 97.69 147 LEU B C 1
ATOM 3047 O O . LEU B 1 147 ? 11.125 -13.703 -2.264 1 97.69 147 LEU B O 1
ATOM 3051 N N . ALA B 1 148 ? 10.508 -11.641 -2.98 1 97.44 148 ALA B N 1
ATOM 3052 C CA . ALA B 1 148 ? 10.789 -11.953 -4.379 1 97.44 148 ALA B CA 1
ATOM 3053 C C . ALA B 1 148 ? 12.234 -12.398 -4.562 1 97.44 148 ALA B C 1
ATOM 3055 O O . ALA B 1 148 ? 12.5 -13.414 -5.215 1 97.44 148 ALA B O 1
ATOM 3056 N N . GLN B 1 149 ? 13.156 -11.664 -3.973 1 96.25 149 GLN B N 1
ATOM 3057 C CA . GLN B 1 149 ? 14.578 -11.977 -4.078 1 96.25 149 GLN B CA 1
ATOM 3058 C C . GLN B 1 149 ? 14.883 -13.352 -3.494 1 96.25 149 GLN B C 1
ATOM 3060 O O . GLN B 1 149 ? 15.633 -14.133 -4.09 1 96.25 149 GLN B O 1
ATOM 3065 N N . ARG B 1 150 ? 14.32 -13.641 -2.43 1 95.94 150 ARG B N 1
ATOM 3066 C CA . ARG B 1 150 ? 14.578 -14.906 -1.762 1 95.94 150 ARG B CA 1
ATOM 3067 C C . ARG B 1 150 ? 13.945 -16.062 -2.523 1 95.94 150 ARG B C 1
ATOM 3069 O O . ARG B 1 150 ? 14.344 -17.219 -2.361 1 95.94 150 ARG B O 1
ATOM 3076 N N . LEU B 1 151 ? 12.969 -15.781 -3.344 1 95.69 151 LEU B N 1
ATOM 3077 C CA . LEU B 1 151 ? 12.336 -16.781 -4.203 1 95.69 151 LEU B CA 1
ATOM 3078 C C . LEU B 1 151 ? 13.102 -16.938 -5.508 1 95.69 151 LEU B C 1
ATOM 3080 O O . LEU B 1 151 ? 12.711 -17.734 -6.371 1 95.69 151 LEU B O 1
ATOM 3084 N N . GLY B 1 152 ? 14.133 -16.109 -5.684 1 94.44 152 GLY B N 1
ATOM 3085 C CA . GLY B 1 152 ? 14.945 -16.188 -6.887 1 94.44 152 GLY B CA 1
ATOM 3086 C C . GLY B 1 152 ? 14.383 -15.391 -8.047 1 94.44 152 GLY B C 1
ATOM 3087 O O . GLY B 1 152 ? 14.805 -15.555 -9.188 1 94.44 152 GLY B O 1
ATOM 3088 N N . ILE B 1 153 ? 13.477 -14.555 -7.793 1 96.19 153 ILE B N 1
ATOM 3089 C CA . ILE B 1 153 ? 12.898 -13.695 -8.82 1 96.19 153 ILE B CA 1
ATOM 3090 C C . ILE B 1 153 ? 13.742 -12.43 -8.961 1 96.19 153 ILE B C 1
ATOM 3092 O O . ILE B 1 153 ? 14.125 -11.812 -7.965 1 96.19 153 ILE B O 1
ATOM 3096 N N . ASP B 1 154 ? 14.07 -12.062 -10.203 1 96.25 154 ASP B N 1
ATOM 3097 C CA . ASP B 1 154 ? 14.758 -10.797 -10.453 1 96.25 154 ASP B CA 1
ATOM 3098 C C . ASP B 1 154 ? 13.961 -9.625 -9.891 1 96.25 154 ASP B C 1
ATOM 3100 O O . ASP B 1 154 ? 12.828 -9.375 -10.312 1 96.25 154 ASP B O 1
ATOM 3104 N N . PRO B 1 155 ? 14.602 -8.93 -8.984 1 96.75 155 PRO B N 1
ATOM 3105 C CA . PRO B 1 155 ? 13.812 -7.891 -8.312 1 96.75 155 PRO B CA 1
ATOM 3106 C C . PRO B 1 155 ? 13.406 -6.762 -9.258 1 96.75 155 PRO B C 1
ATOM 3108 O O . PRO B 1 155 ? 12.336 -6.168 -9.086 1 96.75 155 PRO B O 1
ATOM 3111 N N . GLU B 1 156 ? 14.211 -6.441 -10.211 1 97.25 156 GLU B N 1
ATOM 3112 C CA . GLU B 1 156 ? 13.844 -5.418 -11.18 1 97.25 156 GLU B CA 1
ATOM 3113 C C . GLU B 1 156 ? 12.648 -5.855 -12.016 1 97.25 156 GLU B C 1
ATOM 3115 O O . GLU B 1 156 ? 11.734 -5.062 -12.266 1 97.25 156 GLU B O 1
ATOM 3120 N N . MET B 1 157 ? 12.641 -7.078 -12.414 1 96.44 157 MET B N 1
ATOM 3121 C CA . MET B 1 157 ? 11.508 -7.629 -13.141 1 96.44 157 MET B CA 1
ATOM 3122 C C . MET B 1 157 ? 10.258 -7.648 -12.266 1 96.44 157 MET B C 1
ATOM 3124 O O . MET B 1 157 ? 9.164 -7.32 -12.734 1 96.44 157 MET B O 1
ATOM 3128 N N . ALA B 1 158 ? 10.422 -8.047 -11.047 1 97.81 158 ALA B N 1
ATOM 3129 C CA . ALA B 1 158 ? 9.297 -8.086 -10.117 1 97.81 158 ALA B CA 1
ATOM 3130 C C . ALA B 1 158 ? 8.633 -6.719 -10 1 97.81 158 ALA B C 1
ATOM 3132 O O . ALA B 1 158 ? 7.414 -6.598 -10.133 1 97.81 158 ALA B O 1
ATOM 3133 N N . VAL B 1 159 ? 9.461 -5.676 -9.797 1 98.44 159 VAL B N 1
ATOM 3134 C CA . VAL B 1 159 ? 8.938 -4.324 -9.641 1 98.44 159 VAL B CA 1
ATOM 3135 C C . VAL B 1 159 ? 8.203 -3.898 -10.906 1 98.44 159 VAL B C 1
ATOM 3137 O O . VAL B 1 159 ? 7.109 -3.33 -10.828 1 98.44 159 VAL B O 1
ATOM 3140 N N . ASP B 1 160 ? 8.789 -4.207 -12.008 1 97.88 160 ASP B N 1
ATOM 3141 C CA . ASP B 1 160 ? 8.203 -3.834 -13.297 1 97.88 160 ASP B CA 1
ATOM 3142 C C . ASP B 1 160 ? 6.844 -4.496 -13.492 1 97.88 160 ASP B C 1
ATOM 3144 O O . ASP B 1 160 ? 5.879 -3.836 -13.891 1 97.88 160 ASP B O 1
ATOM 3148 N N . VAL B 1 161 ? 6.707 -5.754 -13.188 1 97.12 161 VAL B N 1
ATOM 3149 C CA . VAL B 1 161 ? 5.469 -6.504 -13.352 1 97.12 161 VAL B CA 1
ATOM 3150 C C . VAL B 1 161 ? 4.426 -6 -12.352 1 97.12 161 VAL B C 1
ATOM 3152 O O . VAL B 1 161 ? 3.291 -5.703 -12.734 1 97.12 161 VAL B O 1
ATOM 3155 N N . LEU B 1 162 ? 4.793 -5.801 -11.141 1 97.88 162 LEU B N 1
ATOM 3156 C CA . LEU B 1 162 ? 3.871 -5.453 -10.062 1 97.88 162 LEU B CA 1
ATOM 3157 C C . LEU B 1 162 ? 3.307 -4.051 -10.258 1 97.88 162 LEU B C 1
ATOM 3159 O O . LEU B 1 162 ? 2.154 -3.787 -9.914 1 97.88 162 LEU B O 1
ATOM 3163 N N . ALA B 1 163 ? 4.109 -3.158 -10.82 1 96.75 163 ALA B N 1
ATOM 3164 C CA . ALA B 1 163 ? 3.725 -1.761 -11 1 96.75 163 ALA B CA 1
ATOM 3165 C C . ALA B 1 163 ? 2.516 -1.638 -11.922 1 96.75 163 ALA B C 1
ATOM 3167 O O . ALA B 1 163 ? 1.79 -0.642 -11.875 1 96.75 163 ALA B O 1
ATOM 3168 N N . GLY B 1 164 ? 2.264 -2.637 -12.695 1 93.31 164 GLY B N 1
ATOM 3169 C CA . GLY B 1 164 ? 1.154 -2.592 -13.633 1 93.31 164 GLY B CA 1
ATOM 3170 C C . GLY B 1 164 ? -0.043 -3.406 -13.18 1 93.31 164 GLY B C 1
ATOM 3171 O O . GLY B 1 164 ? -0.907 -3.752 -13.992 1 93.31 164 GLY B O 1
ATOM 3172 N N . THR B 1 165 ? -0.132 -3.77 -11.945 1 95.94 165 THR B N 1
ATOM 3173 C CA . THR B 1 165 ? -1.166 -4.668 -11.445 1 95.94 165 THR B CA 1
ATOM 3174 C C . THR B 1 165 ? -1.87 -4.066 -10.234 1 95.94 165 THR B C 1
ATOM 3176 O O . THR B 1 165 ? -1.6 -2.924 -9.859 1 95.94 165 THR B O 1
ATOM 3179 N N . GLY B 1 166 ? -2.771 -4.809 -9.656 1 95.38 166 GLY B N 1
ATOM 3180 C CA . GLY B 1 166 ? -3.465 -4.418 -8.445 1 95.38 166 GLY B CA 1
ATOM 3181 C C . GLY B 1 166 ? -2.549 -4.324 -7.238 1 95.38 166 GLY B C 1
ATOM 3182 O O . GLY B 1 166 ? -2.932 -3.779 -6.199 1 95.38 166 GLY B O 1
ATOM 3183 N N . ALA B 1 167 ? -1.33 -4.762 -7.41 1 97.94 167 ALA B N 1
ATOM 3184 C CA . ALA B 1 167 ? -0.357 -4.758 -6.32 1 97.94 167 ALA B CA 1
ATOM 3185 C C . ALA B 1 167 ? 0.387 -3.428 -6.254 1 97.94 167 ALA B C 1
ATOM 3187 O O . ALA B 1 167 ? 1.196 -3.209 -5.348 1 97.94 167 ALA B O 1
ATOM 3188 N N . SER B 1 168 ? 0.091 -2.578 -7.141 1 97.88 168 SER B N 1
ATOM 3189 C CA . SER B 1 168 ? 0.881 -1.359 -7.281 1 97.88 168 SER B CA 1
ATOM 3190 C C . SER B 1 168 ? 0.508 -0.332 -6.219 1 97.88 168 SER B C 1
ATOM 3192 O O . SER B 1 168 ? -0.593 -0.375 -5.664 1 97.88 168 SER B O 1
ATOM 3194 N N . SER B 1 169 ? 1.421 0.509 -5.918 1 98.31 169 SER B N 1
ATOM 3195 C CA . SER B 1 169 ? 1.306 1.749 -5.156 1 98.31 169 SER B CA 1
ATOM 3196 C C . SER B 1 169 ? 2.291 2.799 -5.66 1 98.31 169 SER B C 1
ATOM 3198 O O . SER B 1 169 ? 3.262 2.471 -6.344 1 98.31 169 SER B O 1
ATOM 3200 N N . ARG B 1 170 ? 1.993 4.016 -5.328 1 97.06 170 ARG B N 1
ATOM 3201 C CA . ARG B 1 170 ? 2.928 5.059 -5.734 1 97.06 170 ARG B CA 1
ATOM 3202 C C . ARG B 1 170 ? 4.301 4.84 -5.109 1 97.06 170 ARG B C 1
ATOM 3204 O O . ARG B 1 170 ? 5.324 5.125 -5.73 1 97.06 170 ARG B O 1
ATOM 3211 N N . GLN B 1 171 ? 4.352 4.336 -3.893 1 97.94 171 GLN B N 1
ATOM 3212 C CA . GLN B 1 171 ? 5.621 4.062 -3.229 1 97.94 171 GLN B CA 1
ATOM 3213 C C . GLN B 1 171 ? 6.387 2.947 -3.936 1 97.94 171 GLN B C 1
ATOM 3215 O O . GLN B 1 171 ? 7.609 3.023 -4.086 1 97.94 171 GLN B O 1
ATOM 3220 N N . LEU B 1 172 ? 5.676 1.898 -4.355 1 98.44 172 LEU B N 1
ATOM 3221 C CA . LEU B 1 172 ? 6.312 0.843 -5.137 1 98.44 172 LEU B CA 1
ATOM 3222 C C . LEU B 1 172 ? 6.898 1.4 -6.43 1 98.44 172 LEU B C 1
ATOM 3224 O O . LEU B 1 172 ? 8.031 1.082 -6.789 1 98.44 172 LEU B O 1
ATOM 3228 N N . GLU B 1 173 ? 6.133 2.223 -7.074 1 97.19 173 GLU B N 1
ATOM 3229 C CA . GLU B 1 173 ? 6.559 2.787 -8.352 1 97.19 173 GLU B CA 1
ATOM 3230 C C . GLU B 1 173 ? 7.781 3.682 -8.18 1 97.19 173 GLU B C 1
ATOM 3232 O O . GLU B 1 173 ? 8.695 3.662 -9.008 1 97.19 173 GLU B O 1
ATOM 3237 N N . LEU B 1 174 ? 7.809 4.426 -7.129 1 94.81 174 LEU B N 1
ATOM 3238 C CA . LEU B 1 174 ? 8.852 5.422 -6.906 1 94.81 174 LEU B CA 1
ATOM 3239 C C . LEU B 1 174 ? 10.102 4.773 -6.328 1 94.81 174 LEU B C 1
ATOM 3241 O O . LEU B 1 174 ? 11.219 5.094 -6.742 1 94.81 174 LEU B O 1
ATOM 3245 N N . ARG B 1 175 ? 9.922 3.857 -5.414 1 97.44 175 ARG B N 1
ATOM 3246 C CA . ARG B 1 175 ? 11.07 3.445 -4.613 1 97.44 175 ARG B CA 1
ATOM 3247 C C . ARG B 1 175 ? 11.391 1.973 -4.84 1 97.44 175 ARG B C 1
ATOM 3249 O O . ARG B 1 175 ? 12.469 1.505 -4.469 1 97.44 175 ARG B O 1
ATOM 3256 N N . GLY B 1 176 ? 10.469 1.215 -5.461 1 98.25 176 GLY B N 1
ATOM 3257 C CA . GLY B 1 176 ? 10.734 -0.17 -5.82 1 98.25 176 GLY B CA 1
ATOM 3258 C C . GLY B 1 176 ? 12.031 -0.349 -6.582 1 98.25 176 GLY B C 1
ATOM 3259 O O . GLY B 1 176 ? 12.867 -1.179 -6.211 1 98.25 176 GLY B O 1
ATOM 3260 N N . PRO B 1 177 ? 12.195 0.456 -7.641 1 98 177 PRO B N 1
ATOM 3261 C CA . PRO B 1 177 ? 13.438 0.34 -8.414 1 98 177 PRO B CA 1
ATOM 3262 C C . PRO B 1 177 ? 14.68 0.626 -7.578 1 98 177 PRO B C 1
ATOM 3264 O O . PRO B 1 177 ? 15.719 -0.01 -7.77 1 98 177 PRO B O 1
ATOM 3267 N N . MET B 1 178 ? 14.633 1.561 -6.633 1 97.69 178 MET B N 1
ATOM 3268 C CA . MET B 1 178 ? 15.742 1.872 -5.742 1 97.69 178 MET B CA 1
ATOM 3269 C C . MET B 1 178 ? 16.094 0.677 -4.859 1 97.69 178 MET B C 1
ATOM 3271 O O . MET B 1 178 ? 17.266 0.346 -4.68 1 97.69 178 MET B O 1
ATOM 3275 N N . MET B 1 179 ? 15.047 0.05 -4.375 1 98.06 179 MET B N 1
ATOM 3276 C CA . MET B 1 179 ? 15.227 -1.124 -3.527 1 98.06 179 MET B CA 1
ATOM 3277 C C . MET B 1 179 ? 15.789 -2.295 -4.328 1 98.06 179 MET B C 1
ATOM 3279 O O . MET B 1 179 ? 16.688 -2.998 -3.863 1 98.06 179 MET B O 1
ATOM 3283 N N . ALA B 1 180 ? 15.219 -2.479 -5.512 1 97.69 180 ALA B N 1
ATOM 3284 C CA . ALA B 1 180 ? 15.633 -3.58 -6.375 1 97.69 180 ALA B CA 1
ATOM 3285 C C . ALA B 1 180 ? 17.109 -3.465 -6.738 1 97.69 180 ALA B C 1
ATOM 3287 O O . ALA B 1 180 ? 17.828 -4.473 -6.805 1 97.69 180 ALA B O 1
ATOM 3288 N N . SER B 1 181 ? 17.594 -2.238 -6.945 1 96.06 181 SER B N 1
ATOM 3289 C CA . SER B 1 181 ? 18.984 -2.014 -7.336 1 96.06 181 SER B CA 1
ATOM 3290 C C . SER B 1 181 ? 19.906 -2.078 -6.133 1 96.06 181 SER B C 1
ATOM 3292 O O . SER B 1 181 ? 21.125 -2.256 -6.285 1 96.06 181 SER B O 1
ATOM 3294 N N . GLY B 1 182 ? 19.391 -1.772 -5.008 1 94.88 182 GLY B N 1
ATOM 3295 C CA . GLY B 1 182 ? 20.188 -1.776 -3.789 1 94.88 182 GLY B CA 1
ATOM 3296 C C . GLY B 1 182 ? 20.953 -0.489 -3.576 1 94.88 182 GLY B C 1
ATOM 3297 O O . GLY B 1 182 ? 21.719 -0.365 -2.609 1 94.88 182 GLY B O 1
ATOM 3298 N N . THR B 1 183 ? 20.672 0.523 -4.367 1 94.38 183 THR B N 1
ATOM 3299 C CA . THR B 1 183 ? 21.438 1.764 -4.266 1 94.38 183 THR B CA 1
ATOM 3300 C C . THR B 1 183 ? 20.734 2.752 -3.336 1 94.38 183 THR B C 1
ATOM 3302 O O . THR B 1 183 ? 21.359 3.67 -2.809 1 94.38 183 THR B O 1
ATOM 3305 N N . TYR B 1 184 ? 19.469 2.639 -3.252 1 96.38 184 TYR B N 1
ATOM 3306 C CA . TYR B 1 184 ? 18.594 3.51 -2.465 1 96.38 184 TYR B CA 1
ATOM 3307 C C . TYR B 1 184 ? 18.766 4.965 -2.883 1 96.38 184 TYR B C 1
ATOM 3309 O O . TYR B 1 184 ? 18.781 5.863 -2.037 1 96.38 184 TYR B O 1
ATOM 3317 N N . LYS B 1 185 ? 19.031 5.184 -4.195 1 93.56 185 LYS B N 1
ATOM 3318 C CA . LYS B 1 185 ? 19.172 6.492 -4.824 1 93.56 185 LYS B CA 1
ATOM 3319 C C . LYS B 1 185 ? 18.203 6.645 -5.996 1 93.56 185 LYS B C 1
ATOM 3321 O O . LYS B 1 185 ? 17.828 5.656 -6.633 1 93.56 185 LYS B O 1
ATOM 3326 N N . PRO B 1 186 ? 17.812 7.961 -6.297 1 91.69 186 PRO B N 1
ATOM 3327 C CA . PRO B 1 186 ? 18.125 9.242 -5.648 1 91.69 186 PRO B CA 1
ATOM 3328 C C . PRO B 1 186 ? 17.375 9.438 -4.332 1 91.69 186 PRO B C 1
ATOM 3330 O O . PRO B 1 186 ? 16.406 8.727 -4.062 1 91.69 186 PRO B O 1
ATOM 3333 N N . MET B 1 187 ? 17.797 10.398 -3.525 1 90 187 MET B N 1
ATOM 3334 C CA . MET B 1 187 ? 17.172 10.719 -2.25 1 90 187 MET B CA 1
ATOM 3335 C C . MET B 1 187 ? 15.867 11.484 -2.469 1 90 187 MET B C 1
ATOM 3337 O O . MET B 1 187 ? 15.852 12.516 -3.137 1 90 187 MET B O 1
ATOM 3341 N N . THR B 1 188 ? 14.859 10.977 -1.899 1 90 188 THR B N 1
ATOM 3342 C CA . THR B 1 188 ? 13.578 11.672 -1.936 1 90 188 THR B CA 1
ATOM 3343 C C . THR B 1 188 ? 13.18 12.133 -0.538 1 90 188 THR B C 1
ATOM 3345 O O . THR B 1 188 ? 12.609 13.219 -0.376 1 90 188 THR B O 1
ATOM 3348 N N . ALA B 1 189 ? 13.367 11.391 0.443 1 93.69 189 ALA B N 1
ATOM 3349 C CA . ALA B 1 189 ? 13.195 11.617 1.876 1 93.69 189 ALA B CA 1
ATOM 3350 C C . ALA B 1 189 ? 14.055 10.656 2.689 1 93.69 189 ALA B C 1
ATOM 3352 O O . ALA B 1 189 ? 14.297 9.516 2.273 1 93.69 189 ALA B O 1
ATOM 3353 N N . THR B 1 190 ? 14.445 11.055 3.836 1 95.81 190 THR B N 1
ATOM 3354 C CA . THR B 1 190 ? 15.367 10.211 4.594 1 95.81 190 THR B CA 1
ATOM 3355 C C . THR B 1 190 ? 14.594 9.234 5.477 1 95.81 190 THR B C 1
ATOM 3357 O O . THR B 1 190 ? 13.43 9.461 5.797 1 95.81 190 THR B O 1
ATOM 3360 N N . VAL B 1 191 ? 15.258 8.148 5.887 1 98.06 191 VAL B N 1
ATOM 3361 C CA . VAL B 1 191 ? 14.727 7.23 6.887 1 98.06 191 VAL B CA 1
ATOM 3362 C C . VAL B 1 191 ? 14.398 7.992 8.164 1 98.06 191 VAL B C 1
ATOM 3364 O O . VAL B 1 191 ? 13.344 7.773 8.773 1 98.06 191 VAL B O 1
ATOM 3367 N N . ALA B 1 192 ? 15.227 8.914 8.531 1 96.56 192 ALA B N 1
ATOM 3368 C CA . ALA B 1 192 ? 15.023 9.703 9.742 1 96.56 192 ALA B CA 1
ATOM 3369 C C . ALA B 1 192 ? 13.727 10.508 9.664 1 96.56 192 ALA B C 1
ATOM 3371 O O . ALA B 1 192 ? 13.023 10.656 10.656 1 96.56 192 ALA B O 1
ATOM 3372 N N . THR B 1 193 ? 13.492 11.047 8.508 1 94.31 193 THR B N 1
ATOM 3373 C CA . THR B 1 193 ? 12.242 11.781 8.305 1 94.31 193 THR B CA 1
ATOM 3374 C C . THR B 1 193 ? 11.039 10.875 8.516 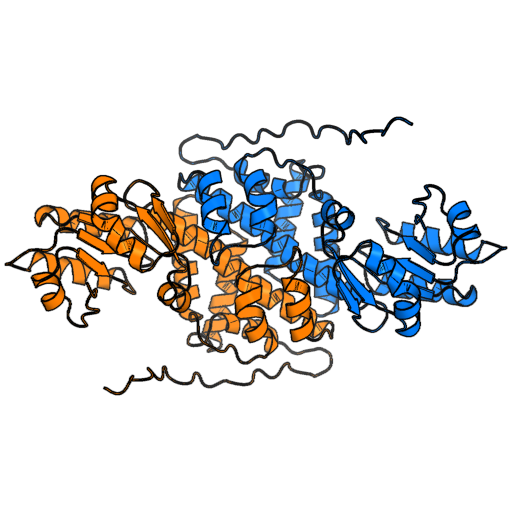1 94.31 193 THR B C 1
ATOM 3376 O O . THR B 1 193 ? 10.047 11.281 9.117 1 94.31 193 THR B O 1
ATOM 3379 N N . PHE B 1 194 ? 11.094 9.633 8.07 1 97.44 194 PHE B N 1
ATOM 3380 C CA . PHE B 1 194 ? 9.984 8.703 8.234 1 97.44 194 PHE B CA 1
ATOM 3381 C C . PHE B 1 194 ? 9.844 8.281 9.695 1 97.44 194 PHE B C 1
ATOM 3383 O O . PHE B 1 194 ? 8.734 8.047 10.172 1 97.44 194 PHE B O 1
ATOM 3390 N N . VAL B 1 195 ? 10.953 8.172 10.398 1 97.5 195 VAL B N 1
ATOM 3391 C CA . VAL B 1 195 ? 10.883 7.895 11.836 1 97.5 195 VAL B CA 1
ATOM 3392 C C . VAL B 1 195 ? 10.133 9.023 12.547 1 97.5 195 VAL B C 1
ATOM 3394 O O . VAL B 1 195 ? 9.242 8.766 13.359 1 97.5 195 VAL B O 1
ATOM 3397 N N . LYS B 1 196 ? 10.469 10.219 12.18 1 94.06 196 LYS B N 1
ATOM 3398 C CA . LYS B 1 196 ? 9.75 11.359 12.727 1 94.06 196 LYS B CA 1
ATOM 3399 C C . LYS B 1 196 ? 8.266 11.297 12.391 1 94.06 196 LYS B C 1
ATOM 3401 O O . LYS B 1 196 ? 7.41 11.531 13.25 1 94.06 196 LYS B O 1
ATOM 3406 N N . ASP B 1 197 ? 7.934 11 11.164 1 95.69 197 ASP B N 1
ATOM 3407 C CA . ASP B 1 197 ? 6.547 10.953 10.711 1 95.69 197 ASP B CA 1
ATOM 3408 C C . ASP B 1 197 ? 5.766 9.867 11.453 1 95.69 197 ASP B C 1
ATOM 3410 O O . ASP B 1 197 ? 4.629 10.094 11.875 1 95.69 197 ASP B O 1
ATOM 3414 N N . VAL B 1 198 ? 6.375 8.688 11.562 1 97.44 198 VAL B N 1
ATOM 3415 C CA . VAL B 1 198 ? 5.648 7.609 12.227 1 97.44 198 VAL B CA 1
ATOM 3416 C C . VAL B 1 198 ? 5.434 7.961 13.695 1 97.44 198 VAL B C 1
ATOM 3418 O O . VAL B 1 198 ? 4.414 7.594 14.289 1 97.44 198 VAL B O 1
ATOM 3421 N N . ASP B 1 199 ? 6.363 8.695 14.305 1 96.25 199 ASP B N 1
ATOM 3422 C CA . ASP B 1 199 ? 6.16 9.156 15.672 1 96.25 199 ASP B CA 1
ATOM 3423 C C . ASP B 1 199 ? 4.969 10.102 15.758 1 96.25 199 ASP B C 1
ATOM 3425 O O . ASP B 1 199 ? 4.125 9.969 16.656 1 96.25 199 ASP B O 1
ATOM 3429 N N . LEU B 1 200 ? 4.863 11.07 14.859 1 96.06 200 LEU B N 1
ATOM 3430 C CA . LEU B 1 200 ? 3.75 12.008 14.82 1 96.06 200 LEU B CA 1
ATOM 3431 C C . LEU B 1 200 ? 2.426 11.281 14.609 1 96.06 200 LEU B C 1
ATOM 3433 O O . LEU B 1 200 ? 1.433 11.594 15.273 1 96.06 200 LEU B O 1
ATOM 3437 N N . ILE B 1 201 ? 2.404 10.32 13.727 1 97.88 201 ILE B N 1
ATOM 3438 C CA . ILE B 1 201 ? 1.187 9.57 13.445 1 97.88 201 ILE B CA 1
ATOM 3439 C C . ILE B 1 201 ? 0.797 8.742 14.664 1 97.88 201 ILE B C 1
ATOM 3441 O O . ILE B 1 201 ? -0.383 8.648 15.008 1 97.88 201 ILE B O 1
ATOM 3445 N N . SER B 1 202 ? 1.808 8.133 15.273 1 97.31 202 SER B N 1
ATOM 3446 C CA . SER B 1 202 ? 1.554 7.332 16.469 1 97.31 202 SER B CA 1
ATOM 3447 C C . SER B 1 202 ? 0.909 8.164 17.562 1 97.31 202 SER B C 1
ATOM 3449 O O . SER B 1 202 ? 0.003 7.695 18.266 1 97.31 202 SER B O 1
ATOM 3451 N N . GLU B 1 203 ? 1.359 9.359 17.734 1 96.25 203 GLU B N 1
ATOM 3452 C CA . GLU B 1 203 ? 0.754 10.258 18.703 1 96.25 203 GLU B CA 1
ATOM 3453 C C . GLU B 1 203 ? -0.705 10.547 18.359 1 96.25 203 GLU B C 1
ATOM 3455 O O . GLU B 1 203 ? -1.563 10.562 19.25 1 96.25 203 GLU B O 1
ATOM 3460 N N . LEU B 1 204 ? -0.951 10.766 17.141 1 95.44 204 LEU B N 1
ATOM 3461 C CA . LEU B 1 204 ? -2.305 11.047 16.672 1 95.44 204 LEU B CA 1
ATOM 3462 C C . LEU B 1 204 ? -3.211 9.836 16.875 1 95.44 204 LEU B C 1
ATOM 3464 O O . LEU B 1 204 ? -4.363 9.984 17.297 1 95.44 204 LEU B O 1
ATOM 3468 N N . VAL B 1 205 ? -2.689 8.672 16.562 1 96.19 205 VAL B N 1
ATOM 3469 C CA . VAL B 1 205 ? -3.396 7.406 16.734 1 96.19 205 VAL B CA 1
ATOM 3470 C C . VAL B 1 205 ? -3.777 7.219 18.203 1 96.19 205 VAL B C 1
ATOM 3472 O O . VAL B 1 205 ? -4.902 6.824 18.516 1 96.19 205 VAL B O 1
ATOM 3475 N N . CYS B 1 206 ? -2.912 7.523 19.062 1 94.81 206 CYS B N 1
ATOM 3476 C CA . CYS B 1 206 ? -3.168 7.422 20.5 1 94.81 206 CYS B CA 1
ATOM 3477 C C . CYS B 1 206 ? -4.199 8.453 20.938 1 94.81 206 CYS B C 1
ATOM 3479 O O . CYS B 1 206 ? -5.152 8.117 21.641 1 94.81 206 CYS B O 1
ATOM 3481 N N . ALA B 1 207 ? -4.059 9.656 20.469 1 93.94 207 ALA B N 1
ATOM 3482 C CA . ALA B 1 207 ? -4.934 10.758 20.875 1 93.94 207 ALA B CA 1
ATOM 3483 C C . ALA B 1 207 ? -6.371 10.5 20.438 1 93.94 207 ALA B C 1
ATOM 3485 O O . ALA B 1 207 ? -7.316 10.945 21.094 1 93.94 207 ALA B O 1
ATOM 3486 N N . THR B 1 208 ? -6.555 9.75 19.359 1 94.69 208 THR B N 1
ATOM 3487 C CA . THR B 1 208 ? -7.887 9.516 18.812 1 94.69 208 THR B CA 1
ATOM 3488 C C . THR B 1 208 ? -8.375 8.109 19.156 1 94.69 208 THR B C 1
ATOM 3490 O O . THR B 1 208 ? -9.422 7.676 18.656 1 94.69 208 THR B O 1
ATOM 3493 N N . ASN B 1 209 ? -7.574 7.312 19.891 1 95.19 209 ASN B N 1
ATOM 3494 C CA . ASN B 1 209 ? -7.887 5.918 20.188 1 95.19 209 ASN B CA 1
ATOM 34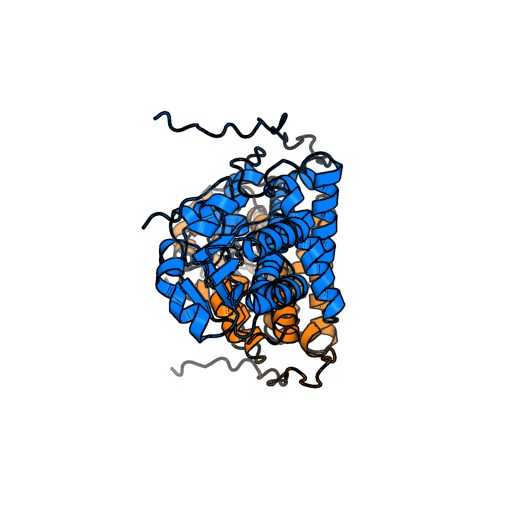95 C C . ASN B 1 209 ? -8.188 5.133 18.922 1 95.19 209 ASN B C 1
ATOM 3497 O O . ASN B 1 209 ? -9.227 4.48 18.812 1 95.19 209 ASN B O 1
ATOM 3501 N N . SER B 1 210 ? -7.348 5.273 17.969 1 95.75 210 SER B N 1
ATOM 3502 C CA . SER B 1 210 ? -7.465 4.637 16.656 1 95.75 210 SER B CA 1
ATOM 3503 C C . SER B 1 210 ? -6.426 3.533 16.484 1 95.75 210 SER B C 1
ATOM 3505 O O . SER B 1 210 ? -5.336 3.773 15.961 1 95.75 210 SER B O 1
ATOM 3507 N N . PRO B 1 211 ? -6.723 2.307 16.828 1 95.88 211 PRO B N 1
ATOM 3508 C CA . PRO B 1 211 ? -5.742 1.23 16.672 1 95.88 211 PRO B CA 1
ATOM 3509 C C . PRO B 1 211 ? -5.129 1.203 15.266 1 95.88 211 PRO B C 1
ATOM 3511 O O . PRO B 1 211 ? -5.844 1.337 14.273 1 95.88 211 PRO B O 1
ATOM 3514 N N . ALA B 1 212 ? -3.797 1.103 15.188 1 98 212 ALA B N 1
ATOM 3515 C CA . ALA B 1 212 ? -3.062 1.118 13.922 1 98 212 ALA B CA 1
ATOM 3516 C C . ALA B 1 212 ? -1.914 0.113 13.945 1 98 212 ALA B C 1
ATOM 3518 O O . ALA B 1 212 ? -0.746 0.495 13.844 1 98 212 ALA B O 1
ATOM 3519 N N . PRO B 1 213 ? -2.24 -1.169 13.961 1 98.44 213 PRO B N 1
ATOM 3520 C CA . PRO B 1 213 ? -1.194 -2.184 14.102 1 98.44 213 PRO B CA 1
ATOM 3521 C C . PRO B 1 213 ? -0.217 -2.189 12.93 1 98.44 213 PRO B C 1
ATOM 3523 O O . PRO B 1 213 ? 0.969 -2.479 13.109 1 98.44 213 PRO B O 1
ATOM 3526 N N . LEU B 1 214 ? -0.61 -1.931 11.719 1 98.75 214 LEU B N 1
ATOM 3527 C CA . LEU B 1 214 ? 0.298 -1.916 10.57 1 98.75 214 LEU B CA 1
ATOM 3528 C C . LEU B 1 214 ? 1.289 -0.761 10.68 1 98.75 214 LEU B C 1
ATOM 3530 O O . LEU B 1 214 ? 2.477 -0.928 10.391 1 98.75 214 LEU B O 1
ATOM 3534 N N . LEU B 1 215 ? 0.798 0.416 11.094 1 98.62 215 LEU B N 1
ATOM 3535 C CA . LEU B 1 215 ? 1.691 1.547 11.32 1 98.62 215 LEU B CA 1
ATOM 3536 C C . LEU B 1 215 ? 2.738 1.211 12.375 1 98.62 215 LEU B C 1
ATOM 3538 O O . LEU B 1 215 ? 3.916 1.535 12.219 1 98.62 215 LEU B O 1
ATOM 3542 N N . THR B 1 216 ? 2.281 0.612 13.461 1 98.25 216 THR B N 1
ATOM 3543 C CA . THR B 1 216 ? 3.18 0.263 14.555 1 98.25 216 THR B CA 1
ATOM 3544 C C . THR B 1 216 ? 4.27 -0.695 14.078 1 98.25 216 THR B C 1
ATOM 3546 O O . THR B 1 216 ? 5.441 -0.532 14.422 1 98.25 216 THR B O 1
ATOM 3549 N N . THR B 1 217 ? 3.891 -1.649 13.305 1 98.56 217 THR B N 1
ATOM 3550 C CA . THR B 1 217 ? 4.844 -2.604 12.75 1 98.56 217 THR B CA 1
ATOM 3551 C C . THR B 1 217 ? 5.832 -1.903 11.828 1 98.56 217 THR B C 1
ATOM 3553 O O . THR B 1 217 ? 7.039 -2.145 11.898 1 98.56 217 THR B O 1
ATOM 3556 N N . ALA B 1 218 ? 5.344 -1.037 10.969 1 98.56 218 ALA B N 1
ATOM 3557 C CA . ALA B 1 218 ? 6.219 -0.286 10.07 1 98.56 218 ALA B CA 1
ATOM 3558 C C . ALA B 1 218 ? 7.195 0.583 10.852 1 98.56 218 ALA B C 1
ATOM 3560 O O . ALA B 1 218 ? 8.367 0.699 10.484 1 98.56 218 ALA B O 1
ATOM 3561 N N . ALA B 1 219 ? 6.715 1.22 11.945 1 98.25 219 ALA B N 1
ATOM 3562 C CA . ALA B 1 219 ? 7.547 2.082 12.781 1 98.25 219 ALA B CA 1
ATOM 3563 C C . ALA B 1 219 ? 8.781 1.337 13.281 1 98.25 219 ALA B C 1
ATOM 3565 O O . ALA B 1 219 ? 9.891 1.869 13.242 1 98.25 219 ALA B O 1
ATOM 3566 N N . ASP B 1 220 ? 8.555 0.147 13.68 1 98 220 ASP B N 1
ATOM 3567 C CA . ASP B 1 220 ? 9.656 -0.66 14.188 1 98 220 ASP B CA 1
ATOM 3568 C C . ASP B 1 220 ? 10.688 -0.94 13.094 1 98 220 ASP B C 1
ATOM 3570 O O . ASP B 1 220 ? 11.891 -0.979 13.359 1 98 220 ASP B O 1
ATOM 3574 N N . LEU B 1 221 ? 10.258 -1.143 11.906 1 98.25 221 LEU B N 1
ATOM 3575 C CA . LEU B 1 221 ? 11.164 -1.399 10.789 1 98.25 221 LEU B CA 1
ATOM 3576 C C . LEU B 1 221 ? 11.992 -0.163 10.477 1 98.25 221 LEU B C 1
ATOM 3578 O O . LEU B 1 221 ? 13.188 -0.271 10.172 1 98.25 221 LEU B O 1
ATOM 3582 N N . TYR B 1 222 ? 11.367 1.007 10.469 1 98.44 222 TYR B N 1
ATOM 3583 C CA . TYR B 1 222 ? 12.117 2.234 10.227 1 98.44 222 TYR B CA 1
ATOM 3584 C C . TYR B 1 222 ? 13.148 2.475 11.32 1 98.44 222 TYR B C 1
ATOM 3586 O O . TYR B 1 222 ? 14.273 2.885 11.047 1 98.44 222 TYR B O 1
ATOM 3594 N N . ARG B 1 223 ? 12.789 2.252 12.531 1 98.31 223 ARG B N 1
ATOM 3595 C CA . ARG B 1 223 ? 13.727 2.396 13.641 1 98.31 223 ARG B CA 1
ATOM 3596 C C . ARG B 1 223 ? 14.883 1.419 13.516 1 98.31 223 ARG B C 1
ATOM 3598 O O . ARG B 1 223 ? 16.031 1.755 13.836 1 98.31 223 ARG B O 1
ATOM 3605 N N . ALA B 1 224 ? 14.586 0.223 13.078 1 97.88 224 ALA B N 1
ATOM 3606 C CA . ALA B 1 224 ? 15.633 -0.76 12.82 1 97.88 224 ALA B CA 1
ATOM 3607 C C . ALA B 1 224 ? 16.594 -0.272 11.742 1 97.88 224 ALA B C 1
ATOM 3609 O O . ALA B 1 224 ? 17.812 -0.398 11.883 1 97.88 224 ALA B O 1
ATOM 3610 N N . ALA B 1 225 ? 16.047 0.254 10.672 1 98 225 ALA B N 1
ATOM 3611 C CA . ALA B 1 225 ? 16.875 0.787 9.602 1 98 225 ALA B CA 1
ATOM 3612 C C . ALA B 1 225 ? 17.781 1.901 10.117 1 98 225 ALA B C 1
ATOM 3614 O O . ALA B 1 225 ? 18.969 1.955 9.781 1 98 225 ALA B O 1
ATOM 3615 N N . GLU B 1 226 ? 17.188 2.779 10.891 1 97.56 226 GLU B N 1
ATOM 3616 C CA . GLU B 1 226 ? 17.984 3.854 11.484 1 97.56 226 GLU B CA 1
ATOM 3617 C C . GLU B 1 226 ? 19.062 3.301 12.398 1 97.56 226 GLU B C 1
ATOM 3619 O O . GLU B 1 226 ? 20.219 3.75 12.344 1 97.56 226 GLU B O 1
ATOM 3624 N N . ALA B 1 227 ? 18.75 2.328 13.188 1 97.19 227 ALA B N 1
ATOM 3625 C CA . ALA B 1 227 ? 19.656 1.736 14.164 1 97.19 227 ALA B CA 1
ATOM 3626 C C . ALA B 1 227 ? 20.859 1.075 13.477 1 97.19 227 ALA B C 1
ATOM 3628 O O . ALA B 1 227 ? 21.953 1.045 14.023 1 97.19 227 ALA B O 1
ATOM 3629 N N . ILE B 1 228 ? 20.672 0.598 12.273 1 96.25 228 ILE B N 1
ATOM 3630 C CA . ILE B 1 228 ? 21.766 -0.093 11.594 1 96.25 228 ILE B CA 1
ATOM 3631 C C . ILE B 1 228 ? 22.5 0.877 10.672 1 96.25 228 ILE B C 1
ATOM 3633 O O . ILE B 1 228 ? 23.25 0.456 9.789 1 96.25 228 ILE B O 1
ATOM 3637 N N . GLY B 1 229 ? 22.172 2.197 10.758 1 96.69 229 GLY B N 1
ATOM 3638 C CA . GLY B 1 229 ? 23.031 3.213 10.188 1 96.69 229 GLY B CA 1
ATOM 3639 C C . GLY B 1 229 ? 22.484 3.82 8.906 1 96.69 229 GLY B C 1
ATOM 3640 O O . GLY B 1 229 ? 23.203 4.508 8.18 1 96.69 229 GLY B O 1
ATOM 3641 N N . PHE B 1 230 ? 21.172 3.656 8.672 1 97.19 230 PHE B N 1
ATOM 3642 C CA . PHE B 1 230 ? 20.656 4.133 7.398 1 97.19 230 PHE B CA 1
ATOM 3643 C C . PHE B 1 230 ? 19.812 5.387 7.594 1 97.19 230 PHE B C 1
ATOM 3645 O O . PHE B 1 230 ? 19.062 5.785 6.699 1 97.19 230 PHE B O 1
ATOM 3652 N N . GLY B 1 231 ? 19.891 6.02 8.688 1 97.12 231 GLY B N 1
ATOM 3653 C CA . GLY B 1 231 ? 19.062 7.172 9.023 1 97.12 231 GLY B CA 1
ATOM 3654 C C . GLY B 1 231 ? 19.156 8.281 7.988 1 97.12 231 GLY B C 1
ATOM 3655 O O . GLY B 1 231 ? 18.156 8.938 7.695 1 97.12 231 GLY B O 1
ATOM 3656 N N . GLY B 1 232 ? 20.312 8.469 7.383 1 96.75 232 GLY B N 1
ATOM 3657 C CA . GLY B 1 232 ? 20.547 9.547 6.434 1 96.75 232 GLY B CA 1
ATOM 3658 C C . GLY B 1 232 ? 20.344 9.125 4.992 1 96.75 232 GLY B C 1
ATOM 3659 O O . GLY B 1 232 ? 20.516 9.93 4.074 1 96.75 232 GLY B O 1
ATOM 3660 N N . HIS B 1 233 ? 19.938 7.914 4.75 1 97.06 233 HIS B N 1
ATOM 3661 C CA . HIS B 1 233 ? 19.656 7.379 3.418 1 97.06 233 HIS B CA 1
ATOM 3662 C C . HIS B 1 233 ? 18.203 7.57 3.037 1 97.06 233 HIS B C 1
ATOM 3664 O O . HIS B 1 233 ? 17.375 7.918 3.883 1 97.06 233 HIS B O 1
ATOM 3670 N N . ASP B 1 234 ? 17.984 7.441 1.715 1 97.31 234 ASP B N 1
ATOM 3671 C CA . ASP B 1 234 ? 16.578 7.461 1.294 1 97.31 234 ASP B CA 1
ATOM 3672 C C . ASP B 1 234 ? 15.766 6.418 2.051 1 97.31 234 ASP B C 1
ATOM 3674 O O . ASP B 1 234 ? 16.281 5.355 2.4 1 97.31 234 ASP B O 1
ATOM 3678 N N . VAL B 1 235 ? 14.547 6.688 2.205 1 97.88 235 VAL B N 1
ATOM 3679 C CA . VAL B 1 235 ? 13.656 5.836 2.992 1 97.88 235 VAL B CA 1
ATOM 3680 C C . VAL B 1 235 ? 13.531 4.469 2.328 1 97.88 235 VAL B C 1
ATOM 3682 O O . VAL B 1 235 ? 13.195 3.479 2.988 1 97.88 235 VAL B O 1
ATOM 3685 N N . SER B 1 236 ? 13.812 4.289 1.033 1 98.19 236 SER B N 1
ATOM 3686 C CA . SER B 1 236 ? 13.883 2.982 0.387 1 98.19 236 SER B CA 1
ATOM 3687 C C . SER B 1 236 ? 14.898 2.082 1.074 1 98.19 236 SER B C 1
ATOM 3689 O O . SER B 1 236 ? 14.844 0.857 0.941 1 98.19 236 SER B O 1
ATOM 3691 N N . ALA B 1 237 ? 15.789 2.639 1.872 1 98.19 237 ALA B N 1
ATOM 3692 C CA . ALA B 1 237 ? 16.844 1.891 2.541 1 98.19 237 ALA B CA 1
ATOM 3693 C C . ALA B 1 237 ? 16.297 1.041 3.678 1 98.19 237 ALA B C 1
ATOM 3695 O O . ALA B 1 237 ? 17 0.222 4.262 1 98.19 237 ALA B O 1
ATOM 3696 N N . ILE B 1 238 ? 15.023 1.218 3.949 1 98.38 238 ILE B N 1
ATOM 3697 C CA . ILE B 1 238 ? 14.375 0.288 4.867 1 98.38 238 ILE B CA 1
ATOM 3698 C C . ILE B 1 238 ? 14.562 -1.144 4.367 1 98.38 238 ILE B C 1
ATOM 3700 O O . ILE B 1 238 ? 14.578 -2.086 5.164 1 98.38 238 ILE B O 1
ATOM 3704 N N . HIS B 1 239 ? 14.719 -1.327 3.078 1 98.19 239 HIS B N 1
ATOM 3705 C CA . HIS B 1 239 ? 14.992 -2.609 2.438 1 98.19 239 HIS B CA 1
ATOM 3706 C C . HIS B 1 239 ? 16.266 -3.242 2.988 1 98.19 239 HIS B C 1
ATOM 3708 O O . HIS B 1 239 ? 16.375 -4.469 3.045 1 98.19 239 HIS B O 1
ATOM 3714 N N . ALA B 1 240 ? 17.188 -2.43 3.469 1 96.88 240 ALA B N 1
ATOM 3715 C CA . ALA B 1 240 ? 18.469 -2.91 3.99 1 96.88 240 ALA B CA 1
ATOM 3716 C C . ALA B 1 240 ? 18.266 -3.771 5.234 1 96.88 240 ALA B C 1
ATOM 3718 O O . ALA B 1 240 ? 19.062 -4.66 5.52 1 96.88 240 ALA B O 1
ATOM 3719 N N . VAL B 1 241 ? 17.172 -3.539 5.953 1 96.44 241 VAL B N 1
ATOM 3720 C CA . VAL B 1 241 ? 16.844 -4.34 7.125 1 96.44 241 VAL B CA 1
ATOM 3721 C C . VAL B 1 241 ? 16.703 -5.805 6.73 1 96.44 241 VAL B C 1
ATOM 3723 O O . VAL B 1 241 ? 17.125 -6.699 7.465 1 96.44 241 VAL B O 1
ATOM 3726 N N . TYR B 1 242 ? 16.141 -6.043 5.531 1 96.12 242 TYR B N 1
ATOM 3727 C CA . TYR B 1 242 ? 15.93 -7.395 5.023 1 96.12 242 TYR B CA 1
ATOM 3728 C C . TYR B 1 242 ? 17.156 -7.902 4.289 1 96.12 242 TYR B C 1
ATOM 3730 O O . TYR B 1 242 ? 17.531 -9.07 4.422 1 96.12 242 TYR B O 1
ATOM 3738 N N . ALA B 1 243 ? 17.781 -7.047 3.535 1 92.56 243 ALA B N 1
ATOM 3739 C CA . ALA B 1 243 ? 18.891 -7.422 2.666 1 92.56 243 ALA B CA 1
ATOM 3740 C C . ALA B 1 243 ? 20.078 -7.934 3.479 1 92.56 243 ALA B C 1
ATOM 3742 O O . ALA B 1 243 ? 20.891 -8.711 2.977 1 92.56 243 ALA B O 1
ATOM 3743 N N . ARG B 1 244 ? 20.141 -7.57 4.691 1 89.12 244 ARG B N 1
ATOM 3744 C CA . ARG B 1 244 ? 21.281 -7.93 5.527 1 89.12 244 ARG B CA 1
ATOM 3745 C C . ARG B 1 244 ? 21.078 -9.305 6.156 1 89.12 244 ARG B C 1
ATOM 3747 O O . ARG B 1 244 ? 22.016 -9.867 6.742 1 89.12 244 ARG B O 1
ATOM 3754 N N . LEU B 1 245 ? 19.953 -9.836 5.984 1 86.5 245 LEU B N 1
ATOM 3755 C CA . LEU B 1 245 ? 19.688 -11.172 6.5 1 86.5 245 LEU B CA 1
ATOM 3756 C C . LEU B 1 245 ? 20.312 -12.242 5.609 1 86.5 245 LEU B C 1
ATOM 3758 O O . LEU B 1 245 ? 20.328 -12.102 4.383 1 86.5 245 LEU B O 1
ATOM 3762 N N . PRO B 1 246 ? 20.891 -13.242 6.242 1 83.31 246 PRO B N 1
ATOM 3763 C CA . PRO B 1 246 ? 21.516 -14.297 5.445 1 83.31 246 PRO B CA 1
ATOM 3764 C C . PRO B 1 246 ? 20.531 -14.984 4.508 1 83.31 246 PRO B C 1
ATOM 3766 O O . PRO B 1 246 ? 19.359 -15.188 4.867 1 83.31 246 PRO B O 1
ATOM 3769 N N . ARG B 1 247 ? 20.969 -15.203 3.254 1 76.81 247 ARG B N 1
ATOM 3770 C CA . ARG B 1 247 ? 20.156 -15.906 2.273 1 76.81 247 ARG B CA 1
ATOM 3771 C C . ARG B 1 247 ? 20.516 -17.391 2.213 1 76.81 247 ARG B C 1
ATOM 3773 O O . ARG B 1 247 ? 21.641 -17.766 2.531 1 76.81 247 ARG B O 1
ATOM 3780 N N . PRO B 1 248 ? 19.516 -18.172 2.15 1 62.34 248 PRO B N 1
ATOM 3781 C CA . PRO B 1 248 ? 19.844 -19.594 2.102 1 62.34 248 PRO B CA 1
ATOM 3782 C C . PRO B 1 248 ? 20.953 -19.906 1.098 1 62.34 248 PRO B C 1
ATOM 3784 O O . PRO B 1 248 ? 21.828 -20.75 1.364 1 62.34 248 PRO B O 1
ATOM 3787 N N . HIS B 1 249 ? 20.859 -19.609 -0.229 1 55.53 249 HIS B N 1
ATOM 3788 C CA . HIS B 1 249 ? 21.891 -20.031 -1.158 1 55.53 249 HIS B CA 1
ATOM 3789 C C . HIS B 1 249 ? 23 -19 -1.28 1 55.53 249 HIS B C 1
ATOM 3791 O O . HIS B 1 249 ? 23.812 -19.047 -2.205 1 55.53 249 HIS B O 1
ATOM 3797 N N . GLY B 1 250 ? 23.547 -18.422 -0.254 1 51.22 250 GLY B N 1
ATOM 3798 C CA . GLY B 1 250 ? 24.766 -17.641 -0.125 1 51.22 250 GLY B CA 1
ATOM 3799 C C . GLY B 1 250 ? 24.688 -16.297 -0.83 1 51.22 250 GLY B C 1
ATOM 3800 O O . GLY B 1 250 ? 25.688 -15.617 -0.995 1 51.22 250 GLY B O 1
ATOM 3801 N N . GLN B 1 251 ? 23.781 -16.062 -1.748 1 46.38 251 GLN B N 1
ATOM 3802 C CA . GLN B 1 251 ? 23.922 -14.812 -2.48 1 46.38 251 GLN B CA 1
ATOM 3803 C C . GLN B 1 251 ? 23.406 -13.633 -1.655 1 46.38 251 GLN B C 1
ATOM 3805 O O . GLN B 1 251 ? 22.281 -13.656 -1.167 1 46.38 251 GLN B O 1
ATOM 3810 N N . HIS B 1 252 ? 24.203 -13.109 -0.904 1 46.03 252 HIS B N 1
ATOM 3811 C CA . HIS B 1 252 ? 23.844 -11.891 -0.189 1 46.03 252 HIS B CA 1
ATOM 3812 C C . HIS B 1 252 ? 23.453 -10.781 -1.157 1 46.03 252 HIS B C 1
ATOM 3814 O O . HIS B 1 252 ? 24.078 -10.617 -2.207 1 46.03 252 HIS B O 1
ATOM 3820 N N . ALA B 1 253 ? 22.312 -10.406 -1.146 1 54.12 253 ALA B N 1
ATOM 3821 C CA . ALA B 1 253 ? 22.016 -9.211 -1.931 1 54.12 253 ALA B CA 1
ATOM 3822 C C . ALA B 1 253 ? 22.969 -8.07 -1.57 1 54.12 253 ALA B C 1
ATOM 3824 O O . ALA B 1 253 ? 23.109 -7.715 -0.397 1 54.12 253 ALA B O 1
ATOM 3825 N N . ALA B 1 254 ? 23.984 -7.703 -2.42 1 47.66 254 ALA B N 1
ATOM 3826 C CA . ALA B 1 254 ? 25 -6.668 -2.184 1 47.66 254 ALA B CA 1
ATOM 3827 C C . ALA B 1 254 ? 24.328 -5.32 -1.898 1 47.66 254 ALA B C 1
ATOM 3829 O O . ALA B 1 254 ? 23.484 -4.863 -2.664 1 47.66 254 ALA B O 1
ATOM 3830 N N . VAL B 1 255 ? 24.219 -4.957 -0.701 1 51.69 255 VAL B N 1
ATOM 3831 C CA . VAL B 1 255 ? 23.969 -3.549 -0.418 1 51.69 255 VAL B CA 1
ATOM 3832 C C . VAL B 1 255 ? 25.125 -2.699 -0.946 1 51.69 255 VAL B C 1
ATOM 3834 O O . VAL B 1 255 ? 26.266 -2.848 -0.501 1 51.69 255 VAL B O 1
ATOM 3837 N N . ARG B 1 256 ? 25.094 -2.209 -2.203 1 45.66 256 ARG B N 1
ATOM 3838 C CA . ARG B 1 256 ? 26.203 -1.426 -2.762 1 45.66 256 ARG B CA 1
ATOM 3839 C C . ARG B 1 256 ? 26.453 -0.172 -1.933 1 45.66 256 ARG B C 1
ATOM 3841 O O . ARG B 1 256 ? 27.594 0.132 -1.594 1 45.66 256 ARG B O 1
ATOM 3848 N N . ASP B 1 257 ? 25.828 1.027 -2.035 1 43.91 257 ASP B N 1
ATOM 3849 C CA . ASP B 1 257 ? 26.375 2.354 -1.778 1 43.91 257 ASP B CA 1
ATOM 3850 C C . ASP B 1 257 ? 26.281 2.709 -0.296 1 43.91 257 ASP B C 1
ATOM 3852 O O . ASP B 1 257 ? 25.203 3.061 0.197 1 43.91 257 ASP B O 1
ATOM 3856 N N . HIS B 1 258 ? 27.203 2.225 0.508 1 45.56 258 HIS B N 1
ATOM 3857 C CA . HIS B 1 258 ? 27.141 2.529 1.934 1 45.56 258 HIS B CA 1
ATOM 3858 C C . HIS B 1 258 ? 27.188 4.035 2.176 1 45.56 258 HIS B C 1
ATOM 3860 O O . HIS B 1 258 ? 26.938 4.492 3.295 1 45.56 258 HIS B O 1
ATOM 3866 N N . HIS B 1 259 ? 28.172 4.66 1.635 1 44.81 259 HIS B N 1
ATOM 3867 C CA . HIS B 1 259 ? 28.422 5.973 2.219 1 44.81 259 HIS B CA 1
ATOM 3868 C C . HIS B 1 259 ? 27.375 6.988 1.757 1 44.81 259 HIS B C 1
ATOM 3870 O O . HIS B 1 259 ? 27.125 7.117 0.558 1 44.81 259 HIS B O 1
ATOM 3876 N N . PRO B 1 260 ? 26.594 7.41 2.605 1 45.12 260 PRO B N 1
ATOM 3877 C CA . PRO B 1 260 ? 25.703 8.516 2.236 1 45.12 260 PRO B CA 1
ATOM 3878 C C . PRO B 1 260 ? 26.438 9.664 1.544 1 45.12 260 PRO B C 1
ATOM 3880 O O . PRO B 1 260 ? 27.516 10.078 1.998 1 45.12 260 PRO B O 1
ATOM 3883 N N . GLU B 1 261 ? 26.531 9.75 0.217 1 40.31 261 GLU B N 1
ATOM 3884 C CA . GLU B 1 261 ? 27.156 10.969 -0.285 1 40.31 261 GLU B CA 1
ATOM 3885 C C . GLU B 1 261 ? 26.484 12.211 0.315 1 40.31 261 GLU B C 1
ATOM 3887 O O . GLU B 1 261 ? 25.266 12.234 0.503 1 40.31 261 GLU B O 1
ATOM 3892 N N . PRO B 1 262 ? 27.281 13.117 0.818 1 34 262 PRO B N 1
ATOM 3893 C CA . PRO B 1 262 ? 26.766 14.406 1.303 1 34 262 PRO B CA 1
ATOM 3894 C C . PRO B 1 262 ? 25.906 15.125 0.267 1 34 262 PRO B C 1
ATOM 3896 O O . PRO B 1 262 ? 26.062 14.891 -0.936 1 34 262 PRO B O 1
ATOM 3899 N N . ASP B 1 263 ? 24.906 15.805 0.604 1 36.03 263 ASP B N 1
ATOM 3900 C CA . ASP B 1 263 ? 23.969 16.688 -0.083 1 36.03 263 ASP B CA 1
ATOM 3901 C C . ASP B 1 263 ? 24.688 17.625 -1.046 1 36.03 263 ASP B C 1
ATOM 3903 O O . ASP B 1 263 ? 25.391 18.547 -0.617 1 36.03 263 ASP B O 1
ATOM 3907 N N . GLY B 1 264 ? 25.344 17.203 -2.105 1 31 264 GLY B N 1
ATOM 3908 C CA . GLY B 1 264 ? 25.812 18.234 -3.014 1 31 264 GLY B CA 1
ATOM 3909 C C . GLY B 1 264 ? 24.703 19.094 -3.584 1 31 264 GLY B C 1
ATOM 3910 O O . GLY B 1 264 ? 23.844 18.594 -4.32 1 31 264 GLY B O 1
ATOM 3911 N N . ILE B 1 265 ? 24.328 20.141 -2.871 1 28.48 265 ILE B N 1
ATOM 3912 C CA . ILE B 1 265 ? 23.562 21.25 -3.426 1 28.48 265 ILE B CA 1
ATOM 3913 C C . ILE B 1 265 ? 24.188 21.703 -4.742 1 28.48 265 ILE B C 1
ATOM 3915 O O . ILE B 1 265 ? 25.344 22.141 -4.77 1 28.48 265 ILE B O 1
ATOM 3919 N N . ALA B 1 266 ? 23.906 21.219 -5.93 1 30.44 266 ALA B N 1
ATOM 3920 C CA . ALA B 1 266 ? 24.219 21.812 -7.227 1 30.44 266 ALA B CA 1
ATOM 3921 C C . ALA B 1 266 ? 23.969 23.312 -7.227 1 30.44 266 ALA B C 1
ATOM 3923 O O . ALA B 1 266 ? 22.828 23.75 -7.117 1 30.44 266 ALA B O 1
ATOM 3924 N N . HIS B 1 267 ? 24.906 24.125 -6.789 1 20.12 267 HIS B N 1
ATOM 3925 C CA . HIS B 1 267 ? 24.953 25.562 -6.988 1 20.12 267 HIS B CA 1
ATOM 3926 C C . HIS B 1 267 ? 24.844 25.922 -8.469 1 20.12 267 HIS B C 1
ATOM 3928 O O . HIS B 1 267 ? 25.656 25.484 -9.281 1 20.12 267 HIS B O 1
ATOM 3934 N N . ALA B 1 268 ? 23.688 26.141 -9.047 1 24.72 268 ALA B N 1
ATOM 3935 C CA . ALA B 1 268 ? 23.531 26.906 -10.281 1 24.72 268 ALA B CA 1
ATOM 3936 C C . ALA B 1 268 ? 24.406 28.156 -10.258 1 24.72 268 ALA B C 1
ATOM 3938 O O . ALA B 1 268 ? 24.281 28.984 -9.352 1 24.72 268 ALA B O 1
ATOM 3939 N N . GLN B 1 269 ? 25.656 27.969 -10.766 1 21.44 269 GLN B N 1
ATOM 3940 C CA . GLN B 1 269 ? 26.469 29.125 -11.125 1 21.44 269 GLN B CA 1
ATOM 3941 C C . GLN B 1 269 ? 25.609 30.234 -11.727 1 21.44 269 GLN B C 1
ATOM 3943 O O . GLN B 1 269 ? 24.828 30 -12.648 1 21.44 269 GLN B O 1
ATOM 3948 N N . ARG B 1 270 ? 25.5 31.391 -11.047 1 19.89 270 ARG B N 1
ATOM 3949 C CA . ARG B 1 270 ? 25.328 32.688 -11.719 1 19.89 270 ARG B CA 1
ATOM 3950 C C . ARG B 1 270 ? 26.438 32.938 -12.727 1 19.89 270 ARG B C 1
ATOM 3952 O O . ARG B 1 270 ? 27.609 32.656 -12.445 1 19.89 270 ARG B O 1
#

Foldseek 3Di:
DDQPPDPDLLVSQLPDLEAEDADADLVVLLVSLVSNLPRPNGNHQEYEYQYLDAQVSQVVSQVSNVVVNHGYKYWHWDDFPVCQQVQDIETAIADDPVVCVVCVVVNSVRHPYYDDQYHRRSRSVVNLVSLLCLLLLLLVLLVVLLVCVLVVHQQVVVLVVCCPDPNHDPNSVVLSVVLSLLALDDAGDFLLVSLVSLVSSVVVCVVVVNDDVSSVVSNVLSVQLVVVPRRGGHNNSSSVSSLVDQHPVRDRPDNPHPDPPPDPPPPPDD/DDQPPDPDLLVSQLPDLEAEDADADLVVLLVSLVSNLPRPNGNHQEYEYQYLDAQVSQVVSQVSNVVSNHGYKYWHWDDFPVLQQVQDIETAIADDPVRCVVCVVVNSVRHPYYDDQYHRRSRSVVNLVSLLCLLLLLLVLLVVLLVCVLVVHQQVVVLVVCCPDPNHDPNSVPLSVVLSLLALDDAGDFLLVSLVSLVSSVVVCVVVVNDDVSSVVSNVLSVQLVVVPRRGGHNNSSSVSSLVDQHPVRDRPDNPDPDDPPPPPPPPDD

InterPro domains:
  IPR006115 6-phosphogluconate dehydrogenase, NADP-binding [PF03446] (4-118)
  IPR008927 6-phosphogluconate dehydrogenase-like, C-terminal domain superfamily [SSF48179] (119-244)
  IPR013328 6-phosphogluconate dehydrogenase, domain 2 [G3DSA:1.10.1040.10] (119-246)
  IPR015815 3-hydroxyisobutyrate dehydrogenase-related [PIRSF000103] (2-244)
  IPR029154 3-hydroxyisobutyrate dehydrogenase-like, NAD-binding domain [PF14833] (121-241)
  IPR036291 NAD(P)-binding domain superfamily [SSF51735] (4-119)

Secondary structure (DSSP, 8-state):
------S-HHHHHHH-SEEEE--SSHHHHHHHHHHHHH-SS----EEEE-S---HHHHHHHHHHHGGGTPEEEE--EES-HHHHHTT--EEEEES-HHHHHHTHHHHTTS-SEEEEEESTTHHHHHHHHHHHHHHHHHHHHHHHHHHHHHTT--HHHHHHHHTTSTT-BHHHHHHHHHHHHT---S-SSBHHHHHHHHHHHHHHHHHTT---HHHHHHHHHHHHHIIIIITTSBGGGGGHHHHTSPPTTS--------S-----------/------S-HHHHHHH-SEEEE--SSHHHHHHHHHHHHH-SS----EEEE-----HHHHHHHHHHHGGGTPEEEE--EES-HHHHHTT--EEEEES-HHHHHHTHHHHTTS-SEEEEEESTTHHHHHHHHHHHHHHHHHHHHHHHHHHHHHTT--HHHHHHHHTTSTT-BHHHHHHHHHHHHT---S-SSBHHHHHHHHHHHHHHHHHTT---HHHHHHHHHHHHHIIIIITTSBGGGGGHHHHTSPPTTS--------S-----------

Organism: NCBI:txid722731

pLDDT: mean 87.24, std 19.06, range [19.5, 98.88]